Protein AF-0000000067654755 (afdb_homodimer)

Foldseek 3Di:
DPDPPDDPPVPPLVQDDLVPADDDDDQLQDWAAAQSRRHIDRADAFFFFDDADRHGDDRYHHGPQWHWAQDPDDDDDRGTGTHGNFQFWFAKPVQAIDRGPRRQSSVCSVVVVIDTPGTHHRAAWKDWQDFWEAWEEEAQAKAKTKTKIAHVVAKDKWKDFPPDPDIPPPPDPQWDKDKDDDPDPRMMMMMIMGGRDDQVPWGKMKMWIDDPRGIDMHIYTYGYDYPVVVVVVCVVVVHPHIDHNVNVVPPRD/DPPPPPPCPVPCLVQDDLVPADDDDDQLQDWAAAQSRRHIDRADAFPFFDDADRHGDDRYHHGPQWHWAQDPDDDDDRGTGTHGNFQFWFAKPVQAIDRGPRRQSSVCSVVVVIDTPGTHHRAAWKDWQDFWEAWEEEAQDKAKTKTKIAHVVAKDKWKDFPPDPDTPPPPDPQWDKDKDDDPDPRMMMMMIMGGRDDQVPWGKMKMWIGDPRGIDMHIYTYGYDYPVVVVVVCVPVVHPHIDHNVNVVPPRD

Organism: Oreochromis niloticus (NCBI:txid8128)

pLDDT: mean 87.06, std 17.34, range [31.03, 98.62]

Sequence (506 aa):
MRTLVLLFLWLSLRTCRPDRCPLLRGCRAGLVPGSCGCCLECGNLEGQACDPGNRSVFYGLCGTGLRCQAGGGGEDEEEEECVCEEQEPVCGSDGRTYMNMCQLREAAFSTPELHTAGRGPCRTVPVIKVPPHSQVNGTGSSLIFLCEVFAFPMALVEWTKEGRDVVLPGDDPHISVQSRGGPLKFELSSWLQIEGAEPGDSGTYRCTARNNLGTVWASAVLGVLGAEELSSYLANSGRKQPMDIADYDQDIYMRTLVLLFLWLSLRTCRPDRCPLLRGCRAGLVPGSCGCCLECGNLEGQACDPGNRSVFYGLCGTGLRCQAGGGGEDEEEEECVCEEQEPVCGSDGRTYMNMCQLREAAFSTPELHTAGRGPCRTVPVIKVPPHSQVNGTGSSLIFLCEVFAFPMALVEWTKEGRDVVLPGDDPHISVQSRGGPLKFELSSWLQIEGAEPGDSGTYRCTARNNLGTVWASAVLGVLGAEELSSYLANSGRKQPMDIADYDQDIY

Secondary structure (DSSP, 8-state):
-----------------GGGPPPP---TT-EEE-SSSSSEEEPBPTTSB--STTS-SSS--B-TTEEEEE---SSS---EEEEES--S-EEETTSPEESSHHHHHHHHHH-TT--EEEESS---S-EEEE----EEEETT--EEEEEEEE-SS--EEEEEETT--SBTTTT-TTEEEEEEE-SSTTEEEEEEEESS--GGG-EEEEEEEEETTEEEEEEEEEEEE-HHHHHHHHHHH--SS---HHHHHHHH-/-----------------GGGPPPP---TT-EEE-SSSSSEEEPBPTTSB--STTS-SSS--B-TTEEEEE---SSS---EEEEES--S-EEETTSPEESSHHHHHHHHHH-TT--EEEESS---S-EEEE----EEEETT--EEEEEEEE-SS--EEEEEETT--SBTTTT-TTEEEEEEE-SSTTEEEEEEEESS--GGG-EEEEEEEEETTEEEEEEEEEEEE-HHHHHHHHHHH--SS---HHHHHHHH-

Radius of gyration: 35.48 Å; Cα contacts (8 Å, |Δi|>4): 1162; chains: 2; bounding box: 66×139×102 Å

Nearest PDB structures (foldseek):
  5wy8-assembly1_A  TM=8.827E-01  e=9.674E-09  Homo sapiens
  5y32-assembly1_A  TM=5.578E-01  e=1.143E-09  Mus musculus
  4yfd-assembly1_A  TM=5.590E-01  e=4.659E-09  Mus musculus
  4y61-assembly1_A  TM=5.405E-01  e=3.936E-09  Mus musculus
  4yh7-assembly1_A  TM=5.542E-01  e=1.355E-08  Mus musculus

Solvent-accessible surface area (backbone atoms only — not comparable to full-atom values): 27264 Å² total; per-residue (Å²): 137,85,76,80,82,73,76,76,74,66,75,72,69,69,74,54,55,63,88,71,43,75,88,84,74,86,45,57,27,37,75,30,71,31,68,60,73,58,34,68,34,67,15,35,46,78,71,32,55,29,24,72,83,92,50,29,79,82,60,29,38,42,13,67,68,35,38,61,38,71,46,84,67,77,91,69,86,69,57,27,20,13,36,52,70,52,70,55,34,24,10,31,65,82,68,44,62,24,67,16,58,54,55,45,47,40,52,21,63,83,36,74,85,52,44,79,65,41,80,35,62,37,78,44,50,43,40,74,75,38,62,35,65,59,44,47,41,44,56,60,37,65,47,68,36,46,39,29,34,39,22,31,66,66,54,49,76,47,39,34,41,72,96,51,98,48,61,57,35,44,38,41,66,46,25,32,33,37,34,28,11,12,96,47,86,46,12,29,32,36,34,43,34,37,46,54,35,41,62,83,66,38,44,44,35,32,46,36,32,37,37,98,71,32,72,42,71,42,59,28,44,38,42,42,25,50,76,69,57,38,51,54,46,30,67,71,66,71,42,90,64,59,75,46,65,70,56,58,59,64,73,68,106,136,83,78,79,79,76,76,75,74,67,73,68,70,69,74,54,55,64,90,71,42,75,88,85,75,86,44,57,26,36,73,31,70,29,68,62,74,58,33,67,33,65,15,34,48,76,72,32,56,29,26,71,84,94,52,28,79,81,59,27,38,42,12,67,67,34,39,63,38,71,45,86,68,78,89,69,87,70,56,29,21,13,37,52,70,51,69,55,34,24,9,31,63,82,67,43,62,25,66,15,57,53,55,45,48,41,51,20,64,82,34,74,85,51,44,78,66,40,82,36,62,39,79,44,51,42,38,74,76,39,63,36,65,61,44,48,40,45,56,60,36,65,46,66,38,46,36,29,35,39,20,30,66,66,54,49,77,47,38,34,42,72,96,49,96,50,61,56,35,44,38,41,66,45,26,31,32,37,34,28,11,12,96,47,86,45,13,28,30,34,34,44,35,38,48,55,34,41,61,83,66,39,42,42,36,34,46,37,32,36,36,100,72,33,73,41,73,42,59,26,44,38,42,39,26,50,75,69,56,38,52,52,48,32,66,70,66,74,41,90,64,58,75,46,63,70,56,57,60,61,73,69,107

Structure (mmCIF, N/CA/C/O backbone):
data_AF-0000000067654755-model_v1
#
loop_
_entity.id
_entity.type
_entity.pdbx_description
1 polymer 'Kazal-type serine peptidase inhibitor domain 3'
#
loop_
_atom_site.group_PDB
_atom_site.id
_atom_site.type_symbol
_atom_site.label_atom_id
_atom_site.label_alt_id
_atom_site.label_comp_id
_atom_site.label_asym_id
_atom_site.label_entity_id
_atom_site.label_seq_id
_atom_site.pdbx_PDB_ins_code
_atom_site.Cartn_x
_atom_site.Cartn_y
_atom_site.Cartn_z
_atom_site.occupancy
_atom_site.B_iso_or_equiv
_atom_site.auth_seq_id
_atom_site.auth_comp_id
_atom_site.auth_asym_id
_atom_site.auth_atom_id
_atom_site.pdbx_PDB_model_num
ATOM 1 N N . MET A 1 1 ? -12.93 46.281 74.875 1 31.03 1 MET A N 1
ATOM 2 C CA . MET A 1 1 ? -12.508 47.25 73.812 1 31.03 1 MET A CA 1
ATOM 3 C C . MET A 1 1 ? -11.547 46.625 72.812 1 31.03 1 MET A C 1
ATOM 5 O O . MET A 1 1 ? -10.328 46.656 73 1 31.03 1 MET A O 1
ATOM 9 N N . ARG A 1 2 ? -11.773 45.344 72.5 1 41.03 2 ARG A N 1
ATOM 10 C CA . ARG A 1 2 ? -11.203 44.5 71.438 1 41.03 2 ARG A CA 1
ATOM 11 C C . ARG A 1 2 ? -11.266 45.188 70.062 1 41.03 2 ARG A C 1
ATOM 13 O O . ARG A 1 2 ? -12.352 45.406 69.562 1 41.03 2 ARG A O 1
ATOM 20 N N . THR A 1 3 ? -10.281 46.156 69.875 1 39.34 3 THR A N 1
ATOM 21 C CA . THR A 1 3 ? -9.969 46.875 68.625 1 39.34 3 THR A CA 1
ATOM 22 C C . THR A 1 3 ? -9.836 45.938 67.438 1 39.34 3 THR A C 1
ATOM 24 O O . THR A 1 3 ? -9.141 44.906 67.562 1 39.34 3 THR A O 1
ATOM 27 N N . LEU A 1 4 ? -10.727 45.969 66.438 1 36.38 4 LEU A N 1
ATOM 28 C CA . LEU A 1 4 ? -10.914 45.406 65.062 1 36.38 4 LEU A CA 1
ATOM 29 C C . LEU A 1 4 ? -9.68 45.625 64.188 1 36.38 4 LEU A C 1
ATOM 31 O O . LEU A 1 4 ? -9.398 46.75 63.812 1 36.38 4 LEU A O 1
ATOM 35 N N . VAL A 1 5 ? -8.492 45.031 64.438 1 41.5 5 VAL A N 1
ATOM 36 C CA . VAL A 1 5 ? -7.355 44.969 63.5 1 41.5 5 VAL A CA 1
ATOM 37 C C . VAL A 1 5 ? -7.832 44.594 62.125 1 41.5 5 VAL A C 1
ATOM 39 O O . VAL A 1 5 ? -8.094 43.406 61.875 1 41.5 5 VAL A O 1
ATOM 42 N N . LEU A 1 6 ? -8.875 45.281 61.562 1 32.88 6 LEU A N 1
ATOM 43 C CA . LEU A 1 6 ? -9.352 45 60.219 1 32.88 6 LEU A CA 1
ATOM 44 C C . LEU A 1 6 ? -8.188 44.75 59.281 1 32.88 6 LEU A C 1
ATOM 46 O O . LEU A 1 6 ? -7.039 45.062 59.594 1 32.88 6 LEU A O 1
ATOM 50 N N . LEU A 1 7 ? -8.43 44.969 57.812 1 33.16 7 LEU A N 1
ATOM 51 C CA . LEU A 1 7 ? -8.461 44.5 56.438 1 33.16 7 LEU A CA 1
ATOM 52 C C . LEU A 1 7 ? -7.262 45 55.656 1 33.16 7 LEU A C 1
ATOM 54 O O . LEU A 1 7 ? -7.203 44.844 54.438 1 33.16 7 LEU A O 1
ATOM 58 N N . PHE A 1 8 ? -6.402 45.969 56.156 1 36.78 8 PHE A N 1
ATOM 59 C CA . PHE A 1 8 ? -5.754 46.625 55.031 1 36.78 8 PHE A CA 1
ATOM 60 C C . PHE A 1 8 ? -4.727 45.719 54.375 1 36.78 8 PHE A C 1
ATOM 62 O O . PHE A 1 8 ? -3.549 45.719 54.75 1 36.78 8 PHE A O 1
ATOM 69 N N . LEU A 1 9 ? -4.738 44.406 54.531 1 37.88 9 LEU A N 1
ATOM 70 C CA . LEU A 1 9 ? -3.838 43.781 53.562 1 37.88 9 LEU A CA 1
ATOM 71 C C . LEU A 1 9 ? -3.932 44.469 52.188 1 37.88 9 LEU A C 1
ATOM 73 O O . LEU A 1 9 ? -4.914 44.281 51.469 1 37.88 9 LEU A O 1
ATOM 77 N N . TRP A 1 10 ? -3.738 45.781 52.031 1 36.91 10 TRP A N 1
ATOM 78 C CA . TRP A 1 10 ? -3.525 46.406 50.719 1 36.91 10 TRP A CA 1
ATOM 79 C C . TRP A 1 10 ? -2.678 45.5 49.812 1 36.91 10 TRP A C 1
ATOM 81 O O . TRP A 1 10 ? -1.555 45.156 50.188 1 36.91 10 TRP A O 1
ATOM 91 N N . LEU A 1 11 ? -3.189 44.469 49.188 1 40.31 11 LEU A N 1
ATOM 92 C CA . LEU A 1 11 ? -2.639 44.062 47.906 1 40.31 11 LEU A CA 1
ATOM 93 C C . LEU A 1 11 ? -1.911 45.219 47.219 1 40.31 11 LEU A C 1
ATOM 95 O O . LEU A 1 11 ? -2.535 46.219 46.875 1 40.31 11 LEU A O 1
ATOM 99 N N . SER A 1 12 ? -0.943 45.781 47.75 1 40.59 12 SER A N 1
ATOM 100 C CA . SER A 1 12 ? -0.075 46.656 47 1 40.59 12 SER A CA 1
ATOM 101 C C . SER A 1 12 ? -0.119 46.312 45.5 1 40.59 12 SER A C 1
ATOM 103 O O . SER A 1 12 ? 0.361 45.25 45.094 1 40.59 12 SER A O 1
ATOM 105 N N . LEU A 1 13 ? -1.176 46.25 44.812 1 48.06 13 LEU A N 1
ATOM 106 C CA . LEU A 1 13 ? -1.139 46.469 43.375 1 48.06 13 LEU A CA 1
ATOM 107 C C . LEU A 1 13 ? 0.08 47.281 42.969 1 48.06 13 LEU A C 1
ATOM 109 O O . LEU A 1 13 ? 0.205 48.438 43.344 1 48.06 13 LEU A O 1
ATOM 113 N N . ARG A 1 14 ? 1.304 46.906 43.125 1 51.88 14 ARG A N 1
ATOM 114 C CA . ARG A 1 14 ? 2.449 47.594 42.562 1 51.88 14 ARG A CA 1
ATOM 115 C C . ARG A 1 14 ? 2.029 48.438 41.375 1 51.88 14 ARG A C 1
ATOM 117 O O . ARG A 1 14 ? 1.445 47.938 40.406 1 51.88 14 ARG A O 1
ATOM 124 N N . THR A 1 15 ? 1.562 49.625 41.5 1 66.12 15 THR A N 1
ATOM 125 C CA . THR A 1 15 ? 1.284 50.625 40.5 1 66.12 15 THR A CA 1
ATOM 126 C C . THR A 1 15 ? 2.248 50.5 39.312 1 66.12 15 THR A C 1
ATOM 128 O O . THR A 1 15 ? 3.467 50.469 39.5 1 66.12 15 THR A O 1
ATOM 131 N N . CYS A 1 16 ? 1.812 49.938 38.281 1 75.56 16 CYS A N 1
ATOM 132 C CA . CYS A 1 16 ? 2.6 49.781 37.062 1 75.56 16 CYS A CA 1
ATOM 133 C C . CYS A 1 16 ? 3.16 51.094 36.594 1 75.56 16 CYS A C 1
ATOM 135 O O . CYS A 1 16 ? 2.488 52.125 36.688 1 75.56 16 CYS A O 1
ATOM 137 N N . ARG A 1 17 ? 4.449 51.281 36.594 1 85.94 17 ARG A N 1
ATOM 138 C CA . ARG A 1 17 ? 5.148 52.438 36.031 1 85.94 17 ARG A CA 1
ATOM 139 C C . ARG A 1 17 ? 5.371 52.25 34.531 1 85.94 17 ARG A C 1
ATOM 141 O O . ARG A 1 17 ? 6.301 51.562 34.094 1 85.94 17 ARG A O 1
ATOM 148 N N . PRO A 1 18 ? 4.539 52.969 33.75 1 87.56 18 PRO A N 1
ATOM 149 C CA . PRO A 1 18 ? 4.609 52.812 32.281 1 87.56 18 PRO A CA 1
ATOM 150 C C . PRO A 1 18 ? 6 53.094 31.719 1 87.56 18 PRO A C 1
ATOM 152 O O . PRO A 1 18 ? 6.383 52.531 30.703 1 87.56 18 PRO A O 1
ATOM 155 N N . ASP A 1 19 ? 6.73 54.031 32.406 1 89.06 19 ASP A N 1
ATOM 156 C CA . ASP A 1 19 ? 8.047 54.406 31.922 1 89.06 19 ASP A CA 1
ATOM 157 C C . ASP A 1 19 ? 9.062 53.281 32.094 1 89.06 19 ASP A C 1
ATOM 159 O O . ASP A 1 19 ? 10.133 53.312 31.484 1 89.06 19 ASP A O 1
ATOM 163 N N . ARG A 1 20 ? 8.75 52.344 32.906 1 90.19 20 ARG A N 1
ATOM 164 C CA . ARG A 1 20 ? 9.672 51.25 33.188 1 90.19 20 ARG A CA 1
ATOM 165 C C . ARG A 1 20 ? 9.336 50 32.344 1 90.19 20 ARG A C 1
ATOM 167 O O . ARG A 1 20 ? 9.969 48.969 32.5 1 90.19 20 ARG A O 1
ATOM 174 N N . CYS A 1 21 ? 8.336 50.188 31.547 1 91.75 21 CYS A N 1
ATOM 175 C CA . CYS A 1 21 ? 7.953 49.062 30.719 1 91.75 21 CYS A CA 1
ATOM 176 C C . CYS A 1 21 ? 9.008 48.75 29.656 1 91.75 21 CYS A C 1
ATOM 178 O O . CYS A 1 21 ? 9.508 49.688 29.016 1 91.75 21 CYS A O 1
ATOM 180 N N . PRO A 1 22 ? 9.406 47.438 29.578 1 90.12 22 PRO A N 1
ATOM 181 C CA . PRO A 1 22 ? 10.422 47.125 28.562 1 90.12 22 PRO A CA 1
ATOM 182 C C . PRO A 1 22 ? 9.938 47.375 27.141 1 90.12 22 PRO A C 1
ATOM 184 O O . PRO A 1 22 ? 8.734 47.312 26.875 1 90.12 22 PRO A O 1
ATOM 187 N N . LEU A 1 23 ? 10.898 47.719 26.219 1 90.56 23 LEU A N 1
ATOM 188 C CA . LEU A 1 23 ? 10.609 47.75 24.781 1 90.56 23 LEU A CA 1
ATOM 189 C C . LEU A 1 23 ? 10.547 46.344 24.203 1 90.56 23 LEU A C 1
ATOM 191 O O . LEU A 1 23 ? 11.445 45.531 24.422 1 90.56 23 LEU A O 1
ATOM 195 N N . LEU A 1 24 ? 9.43 46.094 23.625 1 90.31 24 LEU A N 1
ATOM 196 C CA . LEU A 1 24 ? 9.219 44.75 23.094 1 90.31 24 LEU A CA 1
ATOM 197 C C . LEU A 1 24 ? 9.516 44.719 21.594 1 90.31 24 LEU A C 1
ATOM 199 O O . LEU A 1 24 ? 9.188 45.656 20.859 1 90.31 24 LEU A O 1
ATOM 203 N N . ARG A 1 25 ? 10.367 43.75 21.266 1 90 25 ARG A N 1
ATOM 204 C CA . ARG A 1 25 ? 10.664 43.469 19.859 1 90 25 ARG A CA 1
ATOM 205 C C . ARG A 1 25 ? 10.453 41.969 19.547 1 90 25 ARG A C 1
ATOM 207 O O . ARG A 1 25 ? 10.586 41.125 20.422 1 90 25 ARG A O 1
ATOM 214 N N . GLY A 1 26 ? 10.109 41.781 18.359 1 90.06 26 GLY A N 1
ATOM 215 C CA . GLY A 1 26 ? 10.086 40.406 17.875 1 90.06 26 GLY A CA 1
ATOM 216 C C . GLY A 1 26 ? 8.852 39.625 18.328 1 90.06 26 GLY A C 1
ATOM 217 O O . GLY A 1 26 ? 8.914 38.438 18.547 1 90.06 26 GLY A O 1
ATOM 218 N N . CYS A 1 27 ? 7.789 40.344 18.562 1 94 27 CYS A N 1
ATOM 219 C CA . CYS A 1 27 ? 6.562 39.688 19 1 94 27 CYS A CA 1
ATOM 220 C C . CYS A 1 27 ? 5.777 39.156 17.797 1 94 27 CYS A C 1
ATOM 222 O O . CYS A 1 27 ? 4.934 39.875 17.25 1 94 27 CYS A O 1
ATOM 224 N N . ARG A 1 28 ? 5.91 37.938 17.578 1 93.75 28 ARG A N 1
ATOM 225 C CA . ARG A 1 28 ? 5.453 37.312 16.328 1 93.75 28 ARG A CA 1
ATOM 226 C C . ARG A 1 28 ? 3.932 37.219 16.297 1 93.75 28 ARG A C 1
ATOM 228 O O . ARG A 1 28 ? 3.336 37.125 15.227 1 93.75 28 ARG A O 1
ATOM 235 N N . ALA A 1 29 ? 3.32 37.25 17.453 1 94.69 29 ALA A N 1
ATOM 236 C CA . ALA A 1 29 ? 1.861 37.188 17.5 1 94.69 29 ALA A CA 1
ATOM 237 C C . ALA A 1 29 ? 1.271 38.469 18.062 1 94.69 29 ALA A C 1
ATOM 239 O O . ALA A 1 29 ? 0.201 38.469 18.672 1 94.69 29 ALA A O 1
ATOM 240 N N . GLY A 1 30 ? 1.998 39.5 18.062 1 92.75 30 GLY A N 1
ATOM 241 C CA . GLY A 1 30 ? 1.515 40.781 18.531 1 92.75 30 GLY A CA 1
ATOM 242 C C . GLY A 1 30 ? 1.723 41 20.016 1 92.75 30 GLY A C 1
ATOM 243 O O . GLY A 1 30 ? 2.439 40.25 20.672 1 92.75 30 GLY A O 1
ATOM 244 N N . LEU A 1 31 ? 1.125 42.125 20.438 1 94 31 LEU A N 1
ATOM 245 C CA . LEU A 1 31 ? 1.278 42.5 21.828 1 94 31 LEU A CA 1
ATOM 246 C C . LEU A 1 31 ? -0.022 42.312 22.609 1 94 31 LEU A C 1
ATOM 248 O O . LEU A 1 31 ? -1.11 42.469 22.047 1 94 31 LEU A O 1
ATOM 252 N N . VAL A 1 32 ? 0.147 41.969 23.812 1 94.88 32 VAL A N 1
ATOM 253 C CA . VAL A 1 32 ? -1.006 41.75 24.688 1 94.88 32 VAL A CA 1
ATOM 254 C C . VAL A 1 32 ? -0.752 42.438 26.031 1 94.88 32 VAL A C 1
ATOM 256 O O . VAL A 1 32 ? 0.394 42.719 26.391 1 94.88 32 VAL A O 1
ATOM 259 N N . PRO A 1 33 ? -1.861 42.625 26.688 1 92.25 33 PRO A N 1
ATOM 260 C CA . PRO A 1 33 ? -1.672 43.219 28.016 1 92.25 33 PRO A CA 1
ATOM 261 C C . PRO A 1 33 ? -0.896 42.312 28.969 1 92.25 33 PRO A C 1
ATOM 263 O O . PRO A 1 33 ? -1.12 41.094 28.984 1 92.25 33 PRO A O 1
ATOM 266 N N . GLY A 1 34 ? 0.03 42.844 29.688 1 89.94 34 GLY A N 1
ATOM 267 C CA . GLY A 1 34 ? 0.826 42.094 30.656 1 89.94 34 GLY A CA 1
ATOM 268 C C . GLY A 1 34 ? 0.137 41.938 32 1 89.94 34 GLY A C 1
ATOM 269 O O . GLY A 1 34 ? -1.035 42.281 32.156 1 89.94 34 GLY A O 1
ATOM 270 N N . SER A 1 35 ? 0.936 41.375 32.938 1 86.56 35 SER A N 1
ATOM 271 C CA . SER A 1 35 ? 0.379 41.062 34.25 1 86.56 35 SER A CA 1
ATOM 272 C C . SER A 1 35 ? 0.28 42.312 35.156 1 86.56 35 SER A C 1
ATOM 274 O O . SER A 1 35 ? -0.548 42.344 36.062 1 86.56 35 SER A O 1
ATOM 276 N N . CYS A 1 36 ? 1.138 43.25 34.812 1 84.06 36 CYS A N 1
ATOM 277 C CA . CYS A 1 36 ? 1.213 44.375 35.719 1 84.06 36 CYS A CA 1
ATOM 278 C C . CYS A 1 36 ? 0.125 45.406 35.406 1 84.06 36 CYS A C 1
ATOM 280 O O . CYS A 1 36 ? -0.058 46.375 36.125 1 84.06 36 CYS A O 1
ATOM 282 N N . GLY A 1 37 ? -0.639 45.219 34.25 1 80.69 37 GLY A N 1
ATOM 283 C CA . GLY A 1 37 ? -1.778 46.062 33.906 1 80.69 37 GLY A CA 1
ATOM 284 C C . GLY A 1 37 ? -1.401 47.281 33.094 1 80.69 37 GLY A C 1
ATOM 285 O O . GLY A 1 37 ? -2.271 47.938 32.531 1 80.69 37 GLY A O 1
ATOM 286 N N . CYS A 1 38 ? -0.108 47.688 33.031 1 88 38 CYS A N 1
ATOM 287 C CA . CYS A 1 38 ? 0.236 48.875 32.281 1 88 38 CYS A CA 1
ATOM 288 C C . CYS A 1 38 ? 1.205 48.562 31.156 1 88 38 CYS A C 1
ATOM 290 O O . CYS A 1 38 ? 1.376 49.344 30.219 1 88 38 CYS A O 1
ATOM 292 N N . CYS A 1 39 ? 1.938 47.469 31.344 1 92.12 39 CYS A N 1
ATOM 293 C CA . CYS A 1 39 ? 2.902 47.094 30.328 1 92.12 39 CYS A CA 1
ATOM 294 C C . CYS A 1 39 ? 2.291 46.094 29.359 1 92.12 39 CYS A C 1
ATOM 296 O O . CYS A 1 39 ? 1.396 45.312 29.719 1 92.12 39 CYS A O 1
ATOM 298 N N . LEU A 1 40 ? 2.777 46.219 28.125 1 93.5 40 LEU A N 1
ATOM 299 C CA . LEU A 1 40 ? 2.438 45.188 27.141 1 93.5 40 LEU A CA 1
ATOM 300 C C . LEU A 1 40 ? 3.473 44.062 27.141 1 93.5 40 LEU A C 1
ATOM 302 O O . LEU A 1 40 ? 4.59 44.25 27.625 1 93.5 40 LEU A O 1
ATOM 306 N N . GLU A 1 41 ? 3.053 42.906 26.75 1 93.81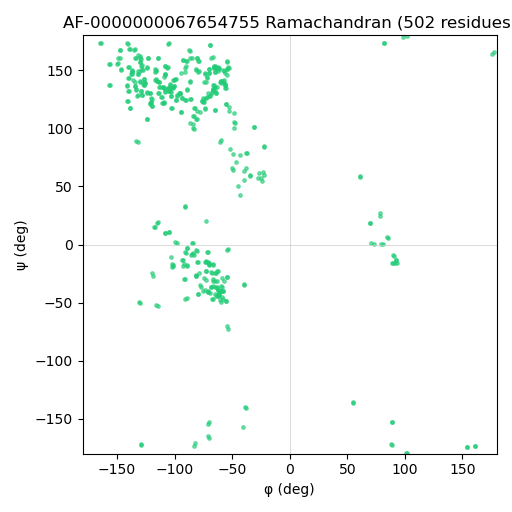 41 GLU A N 1
ATOM 307 C CA . GLU A 1 41 ? 3.93 41.781 26.562 1 93.81 41 GLU A CA 1
ATOM 308 C C . GLU A 1 41 ? 3.678 41.094 25.219 1 93.81 41 GLU A C 1
ATOM 310 O O . GLU A 1 41 ? 2.672 41.344 24.562 1 93.81 41 GLU A O 1
ATOM 315 N N . CYS A 1 42 ? 4.66 40.281 24.828 1 95.19 42 CYS A N 1
ATOM 316 C CA . CYS A 1 42 ? 4.453 39.5 23.594 1 95.19 42 CYS A CA 1
ATOM 317 C C . CYS A 1 42 ? 3.344 38.5 23.781 1 95.19 42 CYS A C 1
ATOM 319 O O . CYS A 1 42 ? 3.305 37.781 24.781 1 95.19 42 CYS A O 1
ATOM 321 N N . GLY A 1 43 ? 2.477 38.438 22.812 1 95.75 43 GLY A N 1
ATOM 322 C CA . GLY A 1 43 ? 1.45 37.406 22.844 1 95.75 43 GLY A CA 1
ATOM 323 C C . GLY A 1 43 ? 1.992 36 22.609 1 95.75 43 GLY A C 1
ATOM 324 O O . GLY A 1 43 ? 2.926 35.844 21.812 1 95.75 43 GLY A O 1
ATOM 325 N N . ASN A 1 44 ? 1.328 35.062 23.172 1 96.19 44 ASN A N 1
ATOM 326 C CA . ASN A 1 44 ? 1.729 33.688 23 1 96.19 44 ASN A CA 1
ATOM 327 C C . ASN A 1 44 ? 1.392 33.156 21.609 1 96.19 44 ASN A C 1
ATOM 329 O O . ASN A 1 44 ? 0.399 33.594 21.016 1 96.19 44 ASN A O 1
ATOM 333 N N . LEU A 1 45 ? 2.225 32.281 21.172 1 96 45 LEU A N 1
ATOM 334 C CA . LEU A 1 45 ? 2.039 31.703 19.859 1 96 45 LEU A CA 1
ATOM 335 C C . LEU A 1 45 ? 1.128 30.484 19.938 1 96 45 LEU A C 1
ATOM 337 O O . LEU A 1 45 ? 0.82 30 21.031 1 96 45 LEU A O 1
ATOM 341 N N . GLU A 1 46 ? 0.711 30.094 18.734 1 95.19 46 GLU A N 1
ATOM 342 C CA . GLU A 1 46 ? -0.099 28.891 18.656 1 95.19 46 GLU A CA 1
ATOM 343 C C . GLU A 1 46 ? 0.618 27.703 19.312 1 95.19 46 GLU A C 1
ATOM 345 O O . GLU A 1 46 ? 1.814 27.5 19.094 1 95.19 46 GLU A O 1
ATOM 350 N N . GLY A 1 47 ? -0.132 26.922 20.141 1 93.56 47 GLY A N 1
ATOM 351 C CA . GLY A 1 47 ? 0.417 25.75 20.781 1 93.56 47 GLY A CA 1
ATOM 352 C C . GLY A 1 47 ? 1.003 26.031 22.156 1 93.56 47 GLY A C 1
ATOM 353 O O . GLY A 1 47 ? 1.282 25.109 22.922 1 93.56 47 GLY A O 1
ATOM 354 N N . GLN A 1 48 ? 1.237 27.234 22.469 1 93.88 48 GLN A N 1
ATOM 355 C CA . GLN A 1 48 ? 1.816 27.594 23.766 1 93.88 48 GLN A CA 1
ATOM 356 C C . GLN A 1 48 ? 0.748 27.641 24.859 1 93.88 48 GLN A C 1
ATOM 358 O O . GLN A 1 48 ? -0.409 27.969 24.578 1 93.88 48 GLN A O 1
ATOM 363 N N . ALA A 1 49 ? 1.192 27.344 26 1 94.62 49 ALA A N 1
ATOM 364 C CA . ALA A 1 49 ? 0.297 27.422 27.156 1 94.62 49 ALA A CA 1
ATOM 365 C C . ALA A 1 49 ? -0.207 28.844 27.359 1 94.62 49 ALA A C 1
ATOM 367 O O . ALA A 1 49 ? 0.48 29.812 27 1 94.62 49 ALA A O 1
ATOM 368 N N . CYS A 1 50 ? -1.394 28.922 27.922 1 95.5 50 CYS A N 1
ATOM 369 C CA . CYS A 1 50 ? -1.985 30.25 28.078 1 95.5 50 CYS A CA 1
ATOM 370 C C . CYS A 1 50 ? -2.852 30.328 29.328 1 95.5 50 CYS A C 1
ATOM 372 O O . CYS A 1 50 ? -3.168 29.297 29.922 1 95.5 50 CYS A O 1
ATOM 374 N N . ASP A 1 51 ? -3.121 31.547 29.797 1 93.44 51 ASP A N 1
ATOM 375 C CA . ASP A 1 51 ? -4.062 31.828 30.875 1 93.44 51 ASP A CA 1
ATOM 376 C C . ASP A 1 51 ? -5.469 32.062 30.328 1 93.44 51 ASP A C 1
ATOM 378 O O . ASP A 1 51 ? -5.66 32.875 29.438 1 93.44 51 ASP A O 1
ATOM 382 N N . PRO A 1 52 ? -6.359 31.25 30.875 1 90.56 52 PRO A N 1
ATOM 383 C CA . PRO A 1 52 ? -7.734 31.531 30.453 1 90.56 52 PRO A CA 1
ATOM 384 C C . PRO A 1 52 ? -8.195 32.938 30.875 1 90.56 52 PRO A C 1
ATOM 386 O O . PRO A 1 52 ? -7.68 33.5 31.844 1 90.56 52 PRO A O 1
ATOM 389 N N . GLY A 1 53 ? -9.148 33.5 30.062 1 88.06 53 GLY A N 1
ATOM 390 C CA . GLY A 1 53 ? -9.664 34.812 30.391 1 88.06 53 GLY A CA 1
ATOM 391 C C . GLY A 1 53 ? -8.867 35.938 29.781 1 88.06 53 GLY A C 1
ATOM 392 O O . GLY A 1 53 ? -8.32 35.781 28.688 1 88.06 53 GLY A O 1
ATOM 393 N N . ASN A 1 54 ? -8.883 37.125 30.438 1 87.44 54 ASN A N 1
ATOM 394 C CA . ASN A 1 54 ? -8.305 38.312 29.828 1 87.44 54 ASN A CA 1
ATOM 395 C C . ASN A 1 54 ? -7.129 38.844 30.656 1 87.44 54 ASN A C 1
ATOM 397 O O . ASN A 1 54 ? -6.695 39.969 30.469 1 87.44 54 ASN A O 1
ATOM 401 N N . ARG A 1 55 ? -6.641 37.969 31.578 1 88.19 55 ARG A N 1
ATOM 402 C CA . ARG A 1 55 ? -5.531 38.438 32.406 1 88.19 55 ARG A CA 1
ATOM 403 C C . ARG A 1 55 ? -4.359 37.438 32.344 1 88.19 55 ARG A C 1
ATOM 405 O O . ARG A 1 55 ? -4.562 36.25 32.281 1 88.19 55 ARG A O 1
ATOM 412 N N . SER A 1 56 ? -3.246 38 32.25 1 89.25 56 SER A N 1
ATOM 413 C CA . SER A 1 56 ? -2.025 37.219 32.344 1 89.25 56 SER A CA 1
ATOM 414 C C . SER A 1 56 ? -1.679 3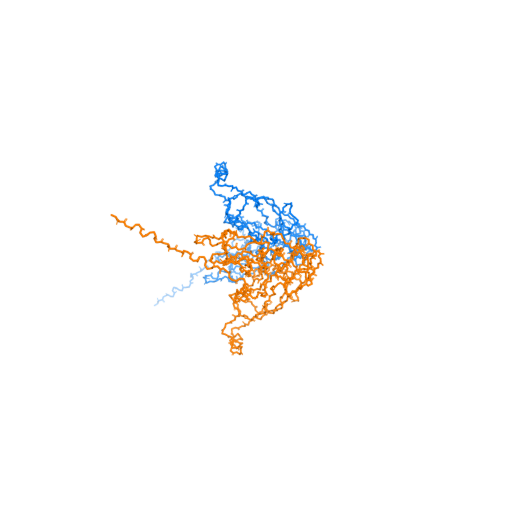6.844 33.781 1 89.25 56 SER A C 1
ATOM 416 O O . SER A 1 56 ? -1.392 37.75 34.594 1 89.25 56 SER A O 1
ATOM 418 N N . VAL A 1 57 ? -1.7 35.656 34.125 1 85.81 57 VAL A N 1
ATOM 419 C CA . VAL A 1 57 ? -1.46 35.25 35.5 1 85.81 57 VAL A CA 1
ATOM 420 C C . VAL A 1 57 ? -0.186 34.438 35.594 1 85.81 57 VAL A C 1
ATOM 422 O O . VAL A 1 57 ? 0.725 34.75 36.344 1 85.81 57 VAL A O 1
ATOM 425 N N . PHE A 1 58 ? -0.149 33.406 34.75 1 90.25 58 PHE A N 1
ATOM 426 C CA . PHE A 1 58 ? 0.97 32.469 34.875 1 90.25 58 PHE A CA 1
ATOM 427 C C . PHE A 1 58 ? 1.632 32.219 33.531 1 90.25 58 PHE A C 1
ATOM 429 O O . PHE A 1 58 ? 2.844 32.406 33.406 1 90.25 58 PHE A O 1
ATOM 436 N N . TYR A 1 59 ? 0.847 31.906 32.531 1 93.44 59 TYR A N 1
ATOM 437 C CA . TYR A 1 59 ? 1.402 31.469 31.25 1 93.44 59 TYR A CA 1
ATOM 438 C C . TYR A 1 59 ? 1.357 32.594 30.234 1 93.44 59 TYR A C 1
ATOM 440 O O . TYR A 1 59 ? 2.064 32.562 29.219 1 93.44 59 TYR A O 1
ATOM 448 N N . GLY A 1 60 ? 0.487 33.656 30.469 1 93.62 60 GLY A N 1
ATOM 449 C CA . GLY A 1 60 ? 0.337 34.781 29.531 1 93.62 60 GLY A CA 1
ATOM 450 C C . GLY A 1 60 ? -0.901 34.656 28.672 1 93.62 60 GLY A C 1
ATOM 451 O O . GLY A 1 60 ? -1.673 33.688 28.812 1 93.62 60 GLY A O 1
ATOM 452 N N . LEU A 1 61 ? -1.074 35.656 27.781 1 95.75 61 LEU A N 1
ATOM 453 C CA . LEU A 1 61 ? -2.25 35.719 26.922 1 95.75 61 LEU A CA 1
ATOM 454 C C . LEU A 1 61 ? -1.895 35.344 25.484 1 95.75 61 LEU A C 1
ATOM 456 O O . LEU A 1 61 ? -0.762 35.531 25.047 1 95.75 61 LEU A O 1
ATOM 460 N N . CYS A 1 62 ? -2.938 34.812 24.812 1 96.69 62 CYS A N 1
ATOM 461 C CA . CYS A 1 62 ? -2.748 34.438 23.406 1 96.69 62 CYS A CA 1
ATOM 462 C C . CYS A 1 62 ? -2.645 35.688 22.531 1 96.69 62 CYS A C 1
ATOM 464 O O . CYS A 1 62 ? -3.311 36.688 22.781 1 96.69 62 CYS A O 1
ATOM 466 N N . GLY A 1 63 ? -1.802 35.562 21.547 1 95.69 63 GLY A N 1
ATOM 467 C CA . GLY A 1 63 ? -1.61 36.656 20.625 1 95.69 63 GLY A CA 1
ATOM 468 C C . GLY A 1 63 ? -2.799 36.875 19.703 1 95.69 63 GLY A C 1
ATOM 469 O O . GLY A 1 63 ? -3.879 36.344 19.938 1 95.69 63 GLY A O 1
ATOM 470 N N . THR A 1 64 ? -2.51 37.656 18.656 1 93.88 64 THR A N 1
ATOM 471 C CA . THR A 1 64 ? -3.57 38.094 17.766 1 93.88 64 THR A CA 1
ATOM 472 C C . THR A 1 64 ? -4.145 36.938 16.984 1 93.88 64 THR A C 1
ATOM 474 O O . THR A 1 64 ? -3.4 36.125 16.391 1 93.88 64 THR A O 1
ATOM 477 N N . GLY A 1 65 ? -5.473 36.844 16.969 1 95.12 65 GLY A N 1
ATOM 478 C CA . GLY A 1 65 ? -6.16 35.844 16.188 1 95.12 65 GLY A CA 1
ATOM 479 C C . GLY A 1 65 ? -6.199 34.469 16.875 1 95.12 65 GLY A C 1
ATOM 480 O O . GLY A 1 65 ? -6.656 33.5 16.281 1 95.12 65 GLY A O 1
ATOM 481 N N . LEU A 1 66 ? -5.609 34.438 18.062 1 96.5 66 LEU A N 1
ATOM 482 C CA . LEU A 1 66 ? -5.57 33.188 18.812 1 96.5 66 LEU A CA 1
ATOM 483 C C . LEU A 1 66 ? -6.516 33.25 20.016 1 96.5 66 LEU A C 1
ATOM 485 O O . LEU A 1 66 ? -6.836 34.344 20.5 1 96.5 66 LEU A O 1
ATOM 489 N N . ARG A 1 67 ? -6.957 32.125 20.422 1 95.94 67 ARG A N 1
ATOM 490 C CA . ARG A 1 67 ? -7.777 32.031 21.609 1 95.94 67 ARG A CA 1
ATOM 491 C C . ARG A 1 67 ? -7.258 30.922 22.531 1 95.94 67 ARG A C 1
ATOM 493 O O . ARG A 1 67 ? -6.625 29.969 22.078 1 95.94 67 ARG A O 1
ATOM 500 N N . CYS A 1 68 ? -7.434 31.078 23.75 1 95.19 68 CYS A N 1
ATOM 501 C CA . CYS A 1 68 ? -7.02 30.094 24.734 1 95.19 68 CYS A CA 1
ATOM 502 C C . CYS A 1 68 ? -8.062 29 24.875 1 95.19 68 CYS A C 1
ATOM 504 O O . CYS A 1 68 ? -9.234 29.266 25.141 1 95.19 68 CYS A O 1
ATOM 506 N N . GLN A 1 69 ? -7.738 27.812 24.578 1 93.31 69 GLN A N 1
ATOM 507 C CA . GLN A 1 69 ? -8.664 26.688 24.609 1 93.31 69 GLN A CA 1
ATOM 508 C C . GLN A 1 69 ? -8.07 25.484 25.344 1 93.31 69 GLN A C 1
ATOM 510 O O . GLN A 1 69 ? -6.855 25.281 25.312 1 93.31 69 GLN A O 1
ATOM 515 N N . ALA A 1 70 ? -8.961 24.766 26 1 85.5 70 ALA A N 1
ATOM 516 C CA . ALA A 1 70 ? -8.539 23.562 26.719 1 85.5 70 ALA A CA 1
ATOM 517 C C . ALA A 1 70 ? -8.031 22.5 25.734 1 85.5 70 ALA A C 1
ATOM 519 O O . ALA A 1 70 ? -8.633 22.281 24.688 1 85.5 70 ALA A O 1
ATOM 520 N N . GLY A 1 71 ? -6.84 22.203 25.828 1 70.62 71 GLY A N 1
ATOM 521 C CA . GLY A 1 71 ? -6.23 21.203 24.969 1 70.62 71 GLY A CA 1
ATOM 522 C C . GLY A 1 71 ? -6.938 19.859 25.016 1 70.62 71 GLY A C 1
ATOM 523 O O . GLY A 1 71 ? -7.551 19.516 26.031 1 70.62 71 GLY A O 1
ATOM 524 N N . GLY A 1 72 ? -7.484 19.266 23.922 1 57.78 72 GLY A N 1
ATOM 525 C CA . GLY A 1 72 ? -8.133 17.953 23.875 1 57.78 72 GLY A CA 1
ATOM 526 C C . GLY A 1 72 ? -7.27 16.844 24.422 1 57.78 72 GLY A C 1
ATOM 527 O O . GLY A 1 72 ? -7.535 15.664 24.172 1 57.78 72 GLY A O 1
ATOM 528 N N . GLY A 1 73 ? -6.062 17 24.828 1 51.59 73 GLY A N 1
ATOM 529 C CA . GLY A 1 73 ? -5.328 15.773 25.078 1 51.59 73 GLY A CA 1
ATOM 530 C C . GLY A 1 73 ? -5.863 15 26.281 1 51.59 73 GLY A C 1
ATOM 531 O O . GLY A 1 73 ? -6.656 15.523 27.062 1 51.59 73 GLY A O 1
ATOM 532 N N . GLY A 1 74 ? -5.59 13.617 26.484 1 45.97 74 GLY A N 1
ATOM 533 C CA . GLY A 1 74 ? -5.996 12.586 27.438 1 45.97 74 GLY A CA 1
ATOM 534 C C . GLY A 1 74 ? -6.129 13.102 28.859 1 45.97 74 GLY A C 1
ATOM 535 O O . GLY A 1 74 ? -6.133 14.312 29.078 1 45.97 74 GLY A O 1
ATOM 536 N N . GLU A 1 75 ? -5.633 12.148 29.812 1 50.69 75 GLU A N 1
ATOM 537 C CA . GLU A 1 75 ? -5.918 11.992 31.25 1 50.69 75 GLU A CA 1
ATOM 538 C C . GLU A 1 75 ? -5.668 13.289 32 1 50.69 75 GLU A C 1
ATOM 540 O O . GLU A 1 75 ? -6.277 13.531 33.062 1 50.69 75 GLU A O 1
ATOM 545 N N . ASP A 1 76 ? -4.266 13.688 32.188 1 52.09 76 ASP A N 1
ATOM 546 C CA . ASP A 1 76 ? -3.871 14.578 33.281 1 52.09 76 ASP A CA 1
ATOM 547 C C . ASP A 1 76 ? -4.387 16 33.031 1 52.09 76 ASP A C 1
ATOM 549 O O . ASP A 1 76 ? -4.965 16.281 31.984 1 52.09 76 ASP A O 1
ATOM 553 N N . GLU A 1 77 ? -3.572 17.078 33.656 1 54.5 77 GLU A N 1
ATOM 554 C CA . GLU A 1 77 ? -3.828 18.5 33.875 1 54.5 77 GLU A CA 1
ATOM 555 C C . GLU A 1 77 ? -4.062 19.25 32.562 1 54.5 77 GLU A C 1
ATOM 557 O O . GLU A 1 77 ? -3.189 19.266 31.703 1 54.5 77 GLU A O 1
ATOM 562 N N . GLU A 1 78 ? -5.277 19.328 32.062 1 62.34 78 GLU A N 1
ATOM 563 C CA . GLU A 1 78 ? -5.855 20.062 30.938 1 62.34 78 GLU A CA 1
ATOM 564 C C . GLU A 1 78 ? -5.176 21.422 30.766 1 62.34 78 GLU A C 1
ATOM 566 O O . GLU A 1 78 ? -5.562 22.406 31.406 1 62.34 78 GLU A O 1
ATOM 571 N N . GLU A 1 79 ? -3.902 21.484 30.531 1 79.06 79 GLU A N 1
ATOM 572 C CA . GLU A 1 79 ? -3.352 22.812 30.297 1 79.06 79 GLU A CA 1
ATOM 573 C C . GLU A 1 79 ? -3.938 23.438 29.031 1 79.06 79 GLU A C 1
ATOM 575 O O . GLU A 1 79 ? -4.16 22.734 28.031 1 79.06 79 GLU A O 1
ATOM 580 N N . GLU A 1 80 ? -4.414 24.672 29.141 1 90.69 80 GLU A N 1
ATOM 581 C CA . GLU A 1 80 ? -4.965 25.438 28.031 1 90.69 80 GLU A CA 1
ATOM 582 C C . GLU A 1 80 ? -3.861 25.906 27.094 1 90.69 80 GLU A C 1
ATOM 584 O O . GLU A 1 80 ? -2.742 26.188 27.516 1 90.69 80 GLU A O 1
ATOM 589 N N . GLU A 1 81 ? -4.176 25.828 25.859 1 95.62 81 GLU A N 1
ATOM 590 C CA . GLU A 1 81 ? -3.193 26.266 24.875 1 95.62 81 GLU A CA 1
ATOM 591 C C . GLU A 1 81 ? -3.811 27.25 23.891 1 95.62 81 GLU A C 1
ATOM 593 O O . GLU A 1 81 ? -5.031 27.297 23.719 1 95.62 81 GLU A O 1
ATOM 598 N N . CYS A 1 82 ? -2.926 28.094 23.344 1 96.5 82 CYS A N 1
ATOM 599 C CA . CYS A 1 82 ? -3.373 29.031 22.312 1 96.5 82 CYS A CA 1
ATOM 600 C C . CYS A 1 82 ? -3.674 28.312 21.016 1 96.5 82 CYS A C 1
ATOM 602 O O . CYS A 1 82 ? -2.834 27.562 20.5 1 96.5 82 CYS A O 1
ATOM 604 N N . VAL A 1 83 ? -4.867 28.516 20.484 1 96.44 83 VAL A N 1
ATOM 605 C CA . VAL A 1 83 ? -5.297 27.906 19.234 1 96.44 83 VAL A CA 1
ATOM 606 C C . VAL A 1 83 ? -5.801 28.984 18.281 1 96.44 83 VAL A C 1
ATOM 608 O O . VAL A 1 83 ? -6.441 29.953 18.703 1 96.44 83 VAL A O 1
ATOM 611 N N . CYS A 1 84 ? -5.5 28.797 17.062 1 97.25 84 CYS A N 1
ATOM 612 C CA . CYS A 1 84 ? -5.93 29.766 16.062 1 97.25 84 CYS A CA 1
ATOM 613 C C . CYS A 1 84 ? -7.449 29.781 15.93 1 97.25 84 CYS A C 1
ATOM 615 O O . CYS A 1 84 ? -8.078 28.719 15.883 1 97.25 84 CYS A O 1
ATOM 617 N N . GLU A 1 85 ? -7.996 30.922 15.836 1 95.88 85 GLU A N 1
ATOM 618 C CA . GLU A 1 85 ? -9.445 31.062 15.711 1 95.88 85 GLU A CA 1
ATOM 619 C C . GLU A 1 85 ? -9.93 30.594 14.344 1 95.88 85 GLU A C 1
ATOM 621 O O . GLU A 1 85 ? -10.984 29.969 14.234 1 95.88 85 GLU A O 1
ATOM 626 N N . GLU A 1 86 ? -9.141 30.969 13.367 1 93.81 86 GLU A N 1
ATOM 627 C CA . GLU A 1 86 ? -9.422 30.516 12.016 1 93.81 86 GLU A CA 1
ATOM 628 C C . GLU A 1 86 ? -8.625 29.25 11.688 1 93.81 86 GLU A C 1
ATOM 630 O O . GLU A 1 86 ? -7.41 29.312 11.469 1 93.81 86 GLU A O 1
ATOM 635 N N . GLN A 1 87 ? -9.281 28.188 11.5 1 93.94 87 GLN A N 1
ATOM 636 C CA . GLN A 1 87 ? -8.578 26.906 11.406 1 93.94 87 GLN A CA 1
ATOM 637 C C . GLN A 1 87 ? -8.523 26.422 9.961 1 93.94 87 GLN A C 1
ATOM 639 O O . GLN A 1 87 ? -8.039 25.328 9.688 1 93.94 87 GLN A O 1
ATOM 644 N N . GLU A 1 88 ? -8.883 27.25 9.016 1 96 88 GLU A N 1
ATOM 645 C CA . GLU A 1 88 ? -8.867 26.875 7.602 1 96 88 GLU A CA 1
ATOM 646 C C . GLU A 1 88 ? -7.492 27.109 6.984 1 96 88 GLU A C 1
ATOM 648 O O . GLU A 1 88 ? -6.855 28.141 7.258 1 96 88 GLU A O 1
ATOM 653 N N . PRO A 1 89 ? -7.086 26.203 6.176 1 97.44 89 PRO A N 1
ATOM 654 C CA . PRO A 1 89 ? -5.809 26.422 5.492 1 97.44 89 PRO A CA 1
ATOM 655 C C . PRO A 1 89 ? -5.848 27.625 4.539 1 97.44 89 PRO A C 1
ATOM 657 O O . PRO A 1 89 ? -6.918 28 4.062 1 97.44 89 PRO A O 1
ATOM 660 N N . VAL A 1 90 ? -4.664 28.203 4.359 1 97.25 90 VAL A N 1
ATOM 661 C CA . VAL A 1 90 ? -4.551 29.328 3.441 1 97.25 90 VAL A CA 1
ATOM 662 C C . VAL A 1 90 ? -3.293 29.188 2.592 1 97.25 90 VAL A C 1
ATOM 664 O O . VAL A 1 90 ? -2.299 28.609 3.039 1 97.25 90 VAL A O 1
ATOM 667 N N . CYS A 1 91 ? -3.434 29.703 1.392 1 98 91 CYS A N 1
ATOM 668 C CA . CYS A 1 91 ? -2.295 29.688 0.48 1 98 91 CYS A CA 1
ATOM 669 C C . CYS A 1 91 ? -1.512 30.984 0.567 1 98 91 CYS A C 1
ATOM 671 O O . CYS A 1 91 ? -2.084 32.062 0.429 1 98 91 CYS A O 1
ATOM 673 N N . GLY A 1 92 ? -0.201 30.844 0.803 1 97.5 92 GLY A N 1
ATOM 674 C CA . GLY A 1 92 ? 0.661 32.031 0.858 1 97.5 92 GLY A CA 1
ATOM 675 C C . GLY A 1 92 ? 1.164 32.438 -0.505 1 97.5 92 GLY A C 1
ATOM 676 O O . GLY A 1 92 ? 1.212 31.656 -1.44 1 97.5 92 GLY A O 1
ATOM 677 N N . SER A 1 93 ? 1.574 33.625 -0.57 1 96.88 93 SER A N 1
ATOM 678 C CA . SER A 1 93 ? 2.119 34.188 -1.808 1 96.88 93 SER A CA 1
ATOM 679 C C . SER A 1 93 ? 3.436 33.5 -2.18 1 96.88 93 SER A C 1
ATOM 681 O O . SER A 1 93 ? 3.906 33.625 -3.311 1 96.88 93 SER A O 1
ATOM 683 N N . ASP A 1 94 ? 4.02 32.844 -1.217 1 94.5 94 ASP A N 1
ATOM 684 C CA . ASP A 1 94 ? 5.254 32.094 -1.457 1 94.5 94 ASP A CA 1
ATOM 685 C C . ASP A 1 94 ? 4.961 30.703 -2.002 1 94.5 94 ASP A C 1
ATOM 687 O O . ASP A 1 94 ? 5.879 29.906 -2.205 1 94.5 94 ASP A O 1
ATOM 691 N N . GLY A 1 95 ? 3.713 30.375 -2.197 1 93.19 95 GLY A N 1
ATOM 692 C CA . GLY A 1 95 ? 3.342 29.078 -2.752 1 93.19 95 GLY A CA 1
ATOM 693 C C . GLY A 1 95 ? 3.244 28 -1.706 1 93.19 95 GLY A C 1
ATOM 694 O O . GLY A 1 95 ? 3.059 26.812 -2.041 1 93.19 95 GLY A O 1
ATOM 695 N N . ARG A 1 96 ? 3.387 28.422 -0.451 1 94.31 96 ARG A N 1
ATOM 696 C CA . ARG A 1 96 ? 3.291 27.453 0.635 1 94.31 96 ARG A CA 1
ATOM 697 C C . ARG A 1 96 ? 1.903 27.469 1.269 1 94.31 96 ARG A C 1
ATOM 699 O O . ARG A 1 96 ? 1.287 28.531 1.389 1 94.31 96 ARG A O 1
ATOM 706 N N . THR A 1 97 ? 1.48 26.219 1.615 1 96.69 97 THR A N 1
ATOM 707 C CA . THR A 1 97 ? 0.204 26.109 2.312 1 96.69 97 THR A CA 1
ATOM 708 C C . THR A 1 97 ? 0.395 26.281 3.818 1 96.69 97 THR A C 1
ATOM 710 O O . THR A 1 97 ? 1.246 25.625 4.418 1 96.69 97 THR A O 1
ATOM 713 N N . TYR A 1 98 ? -0.305 27.188 4.414 1 96 98 TYR A N 1
ATOM 714 C CA . TYR A 1 98 ? -0.355 27.359 5.859 1 96 98 TYR A CA 1
ATOM 715 C C . TYR A 1 98 ? -1.657 26.812 6.43 1 96 98 TYR A C 1
ATOM 717 O O . TYR A 1 98 ? -2.736 27.078 5.891 1 96 98 TYR A O 1
ATOM 725 N N . MET A 1 99 ? -1.554 26.094 7.488 1 95.56 99 MET A N 1
ATOM 726 C CA . MET A 1 99 ? -2.703 25.344 7.988 1 95.56 99 MET A CA 1
ATOM 727 C C . MET A 1 99 ? -3.758 26.297 8.562 1 95.56 99 MET A C 1
ATOM 729 O O . MET A 1 99 ? -4.906 25.891 8.773 1 95.56 99 MET A O 1
ATOM 733 N N . ASN A 1 100 ? -3.355 27.5 8.82 1 96 100 ASN A N 1
ATOM 734 C CA . ASN A 1 100 ? -4.285 28.547 9.234 1 96 100 ASN A CA 1
ATOM 735 C C . ASN A 1 100 ? -3.66 29.938 9.109 1 96 100 ASN A C 1
ATOM 737 O O . ASN A 1 100 ? -2.473 30.062 8.805 1 96 100 ASN A O 1
ATOM 741 N N . MET A 1 101 ? -4.488 30.906 9.336 1 95 101 MET A N 1
ATOM 742 C CA . MET A 1 101 ? -4.062 32.281 9.156 1 95 101 MET A CA 1
ATOM 743 C C . MET A 1 101 ? -3.002 32.656 10.18 1 95 101 MET A C 1
ATOM 745 O O . MET A 1 101 ? -2.121 33.469 9.898 1 95 101 MET A O 1
ATOM 749 N N . CYS A 1 102 ? -3.055 32.062 11.398 1 95.56 102 CYS A N 1
ATOM 750 C CA . CYS A 1 102 ? -2.1 32.375 12.445 1 95.56 102 CYS A CA 1
ATOM 751 C C . CYS A 1 102 ? -0.691 31.953 12.062 1 95.56 102 CYS A C 1
ATOM 753 O O . CYS A 1 102 ? 0.278 32.656 12.328 1 95.56 102 CYS A O 1
ATOM 755 N N . GLN A 1 103 ? -0.635 30.906 11.414 1 95 103 GLN A N 1
ATOM 756 C CA . GLN A 1 103 ? 0.66 30.406 10.953 1 95 103 GLN A CA 1
ATOM 757 C C . GLN A 1 103 ? 1.227 31.281 9.844 1 95 103 GLN A C 1
ATOM 759 O O . GLN A 1 103 ? 2.43 31.547 9.805 1 95 103 GLN A O 1
ATOM 764 N N . LEU A 1 104 ? 0.37 31.703 8.969 1 95.31 104 LEU A N 1
ATOM 765 C CA . LEU A 1 104 ? 0.813 32.625 7.918 1 95.31 104 LEU A CA 1
ATOM 766 C C . LEU A 1 104 ? 1.307 33.938 8.516 1 95.31 104 LEU A C 1
ATOM 768 O O . LEU A 1 104 ? 2.344 34.438 8.102 1 95.31 104 LEU A O 1
ATOM 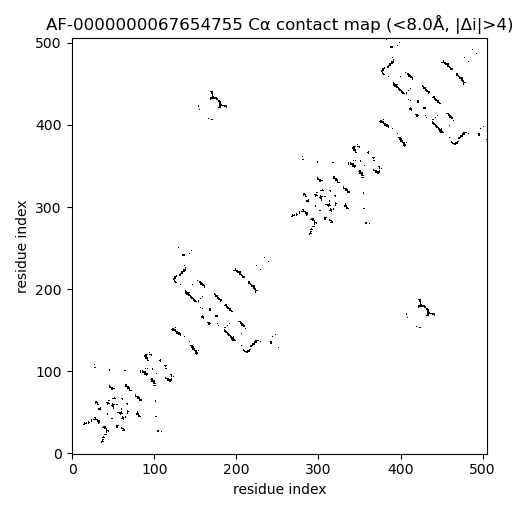772 N N . ARG A 1 105 ? 0.585 34.406 9.453 1 93.38 105 ARG A N 1
ATOM 773 C CA . ARG A 1 105 ? 0.958 35.656 10.102 1 93.38 105 ARG A CA 1
ATOM 774 C C . ARG A 1 105 ? 2.307 35.531 10.805 1 93.38 105 ARG A C 1
ATOM 776 O O . ARG A 1 105 ? 3.131 36.438 10.742 1 93.38 105 ARG A O 1
ATOM 783 N N . GLU A 1 106 ? 2.416 34.438 11.469 1 93.56 106 GLU A N 1
ATOM 784 C CA . GLU A 1 106 ? 3.693 34.219 12.141 1 93.56 106 GLU A CA 1
ATOM 785 C C . GLU A 1 106 ? 4.844 34.188 11.133 1 93.56 106 GLU A C 1
ATOM 787 O O . GLU A 1 106 ? 5.895 34.781 11.383 1 93.56 106 GLU A O 1
ATOM 792 N N . ALA A 1 107 ? 4.664 33.594 10.008 1 93.62 107 ALA A N 1
ATOM 793 C CA . ALA A 1 107 ? 5.691 33.531 8.969 1 93.62 107 ALA A CA 1
ATOM 794 C C . ALA A 1 107 ? 5.949 34.906 8.359 1 93.62 107 ALA A C 1
ATOM 796 O O . ALA A 1 107 ? 7.086 35.219 8.016 1 93.62 107 ALA A O 1
ATOM 797 N N . ALA A 1 108 ? 4.906 35.625 8.242 1 93.44 108 ALA A N 1
ATOM 798 C CA . ALA A 1 108 ? 5 36.969 7.648 1 93.44 108 ALA A CA 1
ATOM 799 C C . ALA A 1 108 ? 5.855 37.875 8.508 1 93.44 108 ALA A C 1
ATOM 801 O O . ALA A 1 108 ? 6.352 38.906 8.023 1 93.44 108 ALA A O 1
ATOM 802 N N . PHE A 1 109 ? 5.926 37.531 9.797 1 91.06 109 PHE A N 1
ATOM 803 C CA . PHE A 1 109 ? 6.777 38.312 10.672 1 91.06 109 PHE A CA 1
ATOM 804 C C . PHE A 1 109 ? 8.219 38.312 10.164 1 91.06 109 PHE A C 1
ATOM 806 O O . PHE A 1 109 ? 8.883 39.375 10.172 1 91.06 109 PHE A O 1
ATOM 813 N N . SER A 1 110 ? 8.656 37.156 9.695 1 90.94 110 SER A N 1
ATOM 814 C CA . SER A 1 110 ? 10.023 37.031 9.211 1 90.94 110 SER A CA 1
ATOM 815 C C . SER A 1 110 ? 10.125 37.375 7.73 1 90.94 110 SER A C 1
ATOM 817 O O . SER A 1 110 ? 11.219 37.656 7.227 1 90.94 110 SER A O 1
ATOM 819 N N . THR A 1 111 ? 9.008 37.375 7.055 1 92.75 111 THR A N 1
ATOM 820 C CA . THR A 1 111 ? 8.93 37.719 5.641 1 92.75 111 THR A CA 1
ATOM 821 C C . THR A 1 111 ? 7.793 38.688 5.383 1 92.75 111 THR A C 1
ATOM 823 O O . THR A 1 111 ? 6.711 38.281 4.945 1 92.75 111 THR A O 1
ATOM 826 N N . PRO A 1 112 ? 8.047 39.938 5.477 1 90.44 112 PRO A N 1
ATOM 827 C CA . PRO A 1 112 ? 6.992 40.938 5.469 1 90.44 112 PRO A CA 1
ATOM 828 C C . PRO A 1 112 ? 6.215 40.969 4.152 1 90.44 112 PRO A C 1
ATOM 830 O O . PRO A 1 112 ? 5.066 41.438 4.121 1 90.44 112 PRO A O 1
ATOM 833 N N . GLU A 1 113 ? 6.812 40.5 3.143 1 94.12 113 GLU A N 1
ATOM 834 C CA . GLU A 1 113 ? 6.129 40.562 1.853 1 94.12 113 GLU A CA 1
ATOM 835 C C . GLU A 1 113 ? 5.137 39.406 1.722 1 94.12 113 GLU A C 1
ATOM 837 O O . GLU A 1 113 ? 4.305 39.375 0.811 1 94.12 113 GLU A O 1
ATOM 842 N N . LEU A 1 114 ? 5.109 38.531 2.658 1 96.31 114 LEU A N 1
ATOM 843 C CA . LEU A 1 114 ? 4.254 37.344 2.621 1 96.31 114 LEU A CA 1
ATOM 844 C C . LEU A 1 114 ? 2.801 37.719 2.898 1 96.31 114 LEU A C 1
ATOM 846 O O . LEU A 1 114 ? 2.514 38.469 3.846 1 96.31 114 LEU A O 1
ATOM 850 N N . HIS A 1 115 ? 1.914 37.344 1.983 1 95.69 115 HIS A N 1
ATOM 851 C CA . HIS A 1 115 ? 0.485 37.562 2.154 1 95.69 115 HIS A CA 1
ATOM 852 C C . HIS A 1 115 ? -0.333 36.406 1.651 1 95.69 115 HIS A C 1
ATOM 854 O O . HIS A 1 115 ? 0.222 35.438 1.11 1 95.69 115 HIS A O 1
ATOM 860 N N . THR A 1 116 ? -1.601 36.469 1.896 1 95.56 116 THR A N 1
ATOM 861 C CA . THR A 1 116 ? -2.498 35.406 1.464 1 95.56 116 THR A CA 1
ATOM 862 C C . THR A 1 116 ? -2.752 35.469 -0.039 1 95.56 116 THR A C 1
ATOM 864 O O . THR A 1 116 ? -3.168 36.531 -0.547 1 95.56 116 THR A O 1
ATOM 867 N N . ALA A 1 117 ? -2.471 34.438 -0.7 1 95.94 117 ALA A N 1
ATOM 868 C CA . ALA A 1 117 ? -2.723 34.375 -2.137 1 95.94 117 ALA A CA 1
ATOM 869 C C . ALA A 1 117 ? -4.094 33.781 -2.428 1 95.94 117 ALA A C 1
ATOM 871 O O . ALA A 1 117 ? -4.625 33.938 -3.527 1 95.94 117 ALA A O 1
ATOM 872 N N . GLY A 1 118 ? -4.66 33.094 -1.438 1 94.12 118 GLY A N 1
ATOM 873 C CA . GLY A 1 118 ? -5.969 32.5 -1.617 1 94.12 118 GLY A CA 1
ATOM 874 C C . GLY A 1 118 ? -6.43 31.703 -0.413 1 94.12 118 GLY A C 1
ATOM 875 O O . GLY A 1 118 ? -5.629 31.375 0.467 1 94.12 118 GLY A O 1
ATOM 876 N N . ARG A 1 119 ? -7.715 31.438 -0.464 1 94.06 119 ARG A N 1
ATOM 877 C CA . ARG A 1 119 ? -8.281 30.562 0.554 1 94.06 119 ARG A CA 1
ATOM 878 C C . ARG A 1 119 ? -7.996 29.094 0.231 1 94.06 119 ARG A C 1
ATOM 880 O O . ARG A 1 119 ? -7.887 28.719 -0.938 1 94.06 119 ARG A O 1
ATOM 887 N N . GLY A 1 120 ? -7.871 28.359 1.3 1 96.19 120 GLY A N 1
ATOM 888 C CA . GLY A 1 120 ? -7.574 26.953 1.066 1 96.19 120 GLY A CA 1
ATOM 889 C C . GLY A 1 120 ? -6.105 26.688 0.806 1 96.19 120 GLY A C 1
ATOM 890 O O . GLY A 1 120 ? -5.293 27.609 0.792 1 96.19 120 GLY A O 1
ATOM 891 N N . PRO A 1 121 ? -5.746 25.375 0.717 1 97.12 121 PRO A N 1
ATOM 892 C CA . PRO A 1 121 ? -4.355 25.031 0.417 1 97.12 121 PRO A CA 1
ATOM 893 C C . PRO A 1 121 ? -3.926 25.453 -0.984 1 97.12 121 PRO A C 1
ATOM 895 O O . PRO A 1 121 ? -4.77 25.625 -1.869 1 97.12 121 PRO A O 1
ATOM 898 N N . CYS A 1 122 ? -2.656 25.688 -1.156 1 97.56 122 CYS A N 1
ATOM 899 C CA . CYS A 1 122 ? -2.137 26.016 -2.479 1 97.56 122 CYS A CA 1
ATOM 900 C C . CYS A 1 122 ? -2.268 24.828 -3.43 1 97.56 122 CYS A C 1
ATOM 902 O O . CYS A 1 122 ? -1.957 23.703 -3.064 1 97.56 122 CYS A O 1
ATOM 904 N N . ARG A 1 123 ? -2.756 25.062 -4.613 1 96.81 123 ARG A N 1
ATOM 905 C CA . ARG A 1 123 ? -2.791 24.047 -5.652 1 96.81 123 ARG A CA 1
ATOM 906 C C . ARG A 1 123 ? -1.46 23.969 -6.391 1 96.81 123 ARG A C 1
ATOM 908 O O . ARG A 1 123 ? -1.078 24.906 -7.094 1 96.81 123 ARG A O 1
ATOM 915 N N . THR A 1 124 ? -0.729 22.891 -6.195 1 95.25 124 THR A N 1
ATOM 916 C CA . THR A 1 124 ? 0.598 22.781 -6.793 1 95.25 124 THR A CA 1
ATOM 917 C C . THR A 1 124 ? 0.916 21.328 -7.137 1 95.25 124 THR A C 1
ATOM 919 O O . THR A 1 124 ? 0.15 20.422 -6.797 1 95.25 124 THR A O 1
ATOM 922 N N . VAL A 1 125 ? 2.031 21.203 -7.949 1 97.38 125 VAL A N 1
ATOM 923 C CA . VAL A 1 125 ? 2.615 19.875 -8.117 1 97.38 125 VAL A CA 1
ATOM 924 C C . VAL A 1 125 ? 2.992 19.297 -6.758 1 97.38 125 VAL A C 1
ATOM 926 O O . VAL A 1 125 ? 3.271 20.031 -5.816 1 97.38 125 VAL A O 1
ATOM 929 N N . PRO A 1 126 ? 2.939 18.016 -6.645 1 98.12 126 PRO A N 1
ATOM 930 C CA . PRO A 1 126 ? 3.293 17.406 -5.355 1 98.12 126 PRO A CA 1
ATOM 931 C C . PRO A 1 126 ? 4.664 17.859 -4.852 1 98.12 126 PRO A C 1
ATOM 933 O O . PRO A 1 126 ? 5.523 18.25 -5.648 1 98.12 126 PRO A O 1
ATOM 936 N N . VAL A 1 127 ? 4.801 17.844 -3.541 1 97.44 127 VAL A N 1
ATOM 937 C CA . VAL A 1 127 ? 6.07 18.156 -2.902 1 97.44 127 VAL A CA 1
ATOM 938 C C . VAL A 1 127 ? 6.527 16.984 -2.047 1 97.44 127 VAL A C 1
ATOM 940 O O . VAL A 1 127 ? 5.809 16.547 -1.141 1 97.44 127 VAL A O 1
ATOM 943 N N . ILE A 1 128 ? 7.695 16.469 -2.369 1 98 128 ILE A N 1
ATOM 944 C CA . ILE A 1 128 ? 8.242 15.406 -1.537 1 98 128 ILE A CA 1
ATOM 945 C C . ILE A 1 128 ? 8.891 16 -0.293 1 98 128 ILE A C 1
ATOM 947 O O . ILE A 1 128 ? 9.961 16.609 -0.375 1 98 128 ILE A O 1
ATOM 951 N N . LYS A 1 129 ? 8.266 15.812 0.802 1 96.62 129 LYS A N 1
ATOM 952 C CA . LYS A 1 129 ? 8.75 16.359 2.064 1 96.62 129 LYS A CA 1
ATOM 953 C C . LYS A 1 129 ? 9.875 15.5 2.639 1 96.62 129 LYS A C 1
ATOM 955 O O . LYS A 1 129 ? 10.828 16.031 3.213 1 96.62 129 LYS A O 1
ATOM 960 N N . VAL A 1 130 ? 9.703 14.227 2.576 1 96.75 130 VAL A N 1
ATOM 961 C CA . VAL A 1 130 ? 10.711 13.273 3.018 1 96.75 130 VAL A CA 1
ATOM 962 C C . VAL A 1 130 ? 11.055 12.312 1.879 1 96.75 130 VAL A C 1
ATOM 964 O O . VAL A 1 130 ? 10.234 11.461 1.516 1 96.75 130 VAL A O 1
ATOM 967 N N . PRO A 1 131 ? 12.172 12.414 1.29 1 97.56 131 PRO A N 1
ATOM 968 C CA . PRO A 1 131 ? 12.602 11.484 0.242 1 97.56 131 PRO A CA 1
ATOM 969 C C . PRO A 1 131 ? 13.117 10.164 0.803 1 97.56 131 PRO A C 1
ATOM 971 O O . PRO A 1 131 ? 13.438 10.078 1.991 1 97.56 131 PRO A O 1
ATOM 974 N N . PRO A 1 132 ? 13.102 9.125 -0.023 1 97.75 132 PRO A N 1
ATOM 975 C CA . PRO A 1 132 ? 13.734 7.887 0.442 1 97.75 132 PRO A CA 1
ATOM 976 C C . PRO A 1 132 ? 15.242 8.023 0.637 1 97.75 132 PRO A C 1
ATOM 978 O O . PRO A 1 132 ? 15.883 8.836 -0.036 1 97.75 132 PRO A O 1
ATOM 981 N N . HIS A 1 133 ? 15.781 7.23 1.525 1 96.31 133 HIS A N 1
ATOM 982 C CA . HIS A 1 133 ? 17.203 7.297 1.822 1 96.31 133 HIS A CA 1
ATOM 983 C C . HIS A 1 133 ? 17.922 6.023 1.38 1 96.31 133 HIS A C 1
ATOM 985 O O . HIS A 1 133 ? 17.406 4.918 1.568 1 96.31 133 HIS A O 1
ATOM 991 N N . SER A 1 134 ? 19.109 6.293 0.831 1 94.81 134 SER A N 1
ATOM 992 C CA . SER A 1 134 ? 19.922 5.16 0.42 1 94.81 134 SER A CA 1
ATOM 993 C C . SER A 1 134 ? 20.359 4.332 1.624 1 94.81 134 SER A C 1
ATOM 995 O O . SER A 1 134 ? 20.516 4.863 2.725 1 94.81 134 SER A O 1
ATOM 997 N N . GLN A 1 135 ? 20.594 3.041 1.348 1 93.56 135 GLN A N 1
ATOM 998 C CA . GLN A 1 135 ? 20.984 2.176 2.451 1 93.56 135 GLN A CA 1
ATOM 999 C C . GLN A 1 135 ? 21.734 0.947 1.943 1 93.56 135 GLN A C 1
ATOM 1001 O O . GLN A 1 135 ? 21.609 0.579 0.773 1 93.56 135 GLN A O 1
ATOM 1006 N N . VAL A 1 136 ? 22.516 0.406 2.805 1 92.5 136 VAL A N 1
ATOM 1007 C CA . VAL A 1 136 ? 23.234 -0.841 2.57 1 92.5 136 VAL A CA 1
ATOM 1008 C C . VAL A 1 136 ? 22.828 -1.88 3.611 1 92.5 136 VAL A C 1
ATOM 1010 O O . VAL A 1 136 ? 22.828 -1.601 4.812 1 92.5 136 VAL A O 1
ATOM 1013 N N . ASN A 1 137 ? 22.406 -3.029 3.154 1 93 137 ASN A N 1
ATOM 1014 C CA . ASN A 1 137 ? 21.938 -4.078 4.051 1 93 137 ASN A CA 1
ATOM 1015 C C . ASN A 1 137 ? 22.5 -5.441 3.664 1 93 137 ASN A C 1
ATOM 1017 O O . ASN A 1 137 ? 23.141 -5.578 2.623 1 93 137 ASN A O 1
ATOM 1021 N N . GLY A 1 138 ? 22.344 -6.395 4.555 1 92.56 138 GLY A N 1
ATOM 1022 C CA . GLY A 1 138 ? 22.812 -7.742 4.285 1 92.56 138 GLY A CA 1
ATOM 1023 C C . GLY A 1 138 ? 21.734 -8.633 3.676 1 92.56 138 GLY A C 1
ATOM 1024 O O . GLY A 1 138 ? 20.547 -8.367 3.816 1 92.56 138 GLY A O 1
ATOM 1025 N N . THR A 1 139 ? 22.203 -9.695 3.004 1 93.81 139 THR A N 1
ATOM 1026 C CA . THR A 1 139 ? 21.281 -10.695 2.465 1 93.81 139 THR A CA 1
ATOM 1027 C C . THR A 1 139 ? 20.406 -11.266 3.57 1 93.81 139 THR A C 1
ATOM 1029 O O . THR A 1 139 ? 20.891 -11.555 4.668 1 93.81 139 THR A O 1
ATOM 1032 N N . GLY A 1 140 ? 19.078 -11.43 3.205 1 94.62 140 GLY A N 1
ATOM 1033 C CA . GLY A 1 140 ? 18.172 -12.008 4.176 1 94.62 140 GLY A CA 1
ATOM 1034 C C . GLY A 1 140 ? 17.5 -10.969 5.059 1 94.62 140 GLY A C 1
ATOM 1035 O O . GLY A 1 140 ? 16.547 -11.273 5.777 1 94.62 140 GLY A O 1
ATOM 1036 N N . SER A 1 141 ? 17.938 -9.742 4.996 1 92.75 141 SER A N 1
ATOM 1037 C CA . SER A 1 141 ? 17.391 -8.688 5.852 1 92.75 141 SER A CA 1
ATOM 1038 C C . SER A 1 141 ? 16.078 -8.148 5.305 1 92.75 141 SER A C 1
ATOM 1040 O O . SER A 1 141 ? 15.703 -8.445 4.168 1 92.75 141 SER A O 1
ATOM 1042 N N . SER A 1 142 ? 15.336 -7.512 6.176 1 95.12 142 SER A N 1
ATOM 1043 C CA . SER A 1 142 ? 14.156 -6.75 5.797 1 95.12 142 SER A CA 1
ATOM 1044 C C . SER A 1 142 ? 14.422 -5.246 5.863 1 95.12 142 SER A C 1
ATOM 1046 O O . SER A 1 142 ? 15.023 -4.758 6.816 1 95.12 142 SER A O 1
ATOM 1048 N N . LEU A 1 143 ? 14.008 -4.555 4.855 1 95.12 143 LEU A N 1
ATOM 1049 C CA . LEU A 1 143 ? 14.266 -3.119 4.844 1 95.12 143 LEU A CA 1
ATOM 1050 C C . LEU A 1 143 ? 13.047 -2.355 4.328 1 95.12 143 LEU A C 1
ATOM 1052 O O . LEU A 1 143 ? 12.109 -2.955 3.795 1 95.12 143 LEU A O 1
ATOM 1056 N N . ILE A 1 144 ? 13.117 -0.997 4.531 1 97.06 144 ILE A N 1
ATOM 1057 C CA . ILE A 1 144 ? 12 -0.136 4.164 1 97.06 144 ILE A CA 1
ATOM 1058 C C . ILE A 1 144 ? 12.523 1.174 3.58 1 97.06 144 ILE A C 1
ATOM 1060 O O . ILE A 1 144 ? 13.508 1.729 4.074 1 97.06 144 ILE A O 1
ATOM 1064 N N . PHE A 1 145 ? 11.922 1.657 2.496 1 97.31 145 PHE A N 1
ATOM 1065 C CA . PHE A 1 145 ? 12.062 3.02 1.996 1 97.31 145 PHE A CA 1
ATOM 1066 C C . PHE A 1 145 ? 10.82 3.844 2.316 1 97.31 145 PHE A C 1
ATOM 1068 O O . PHE A 1 145 ? 9.695 3.348 2.211 1 97.31 145 PHE A O 1
ATOM 1075 N N . LEU A 1 146 ? 11.023 5.035 2.732 1 97.88 146 LEU A N 1
ATOM 1076 C CA . LEU A 1 146 ? 9.914 5.934 3.047 1 97.88 146 LEU A CA 1
ATOM 1077 C C . LEU A 1 146 ? 9.898 7.125 2.096 1 97.88 146 LEU A C 1
ATOM 1079 O O . LEU A 1 146 ? 10.945 7.68 1.764 1 97.88 146 LEU A O 1
ATOM 1083 N N . CYS A 1 147 ? 8.758 7.535 1.688 1 98.31 147 CYS A N 1
ATOM 1084 C CA . CYS A 1 147 ? 8.508 8.742 0.915 1 98.31 147 CYS A CA 1
ATOM 1085 C C . CYS A 1 147 ? 7.262 9.461 1.416 1 98.31 147 CYS A C 1
ATOM 1087 O O . CYS A 1 147 ? 6.164 8.898 1.393 1 98.31 147 CYS A O 1
ATOM 1089 N N . GLU A 1 148 ? 7.41 10.688 1.918 1 98.31 148 GLU A N 1
ATOM 1090 C CA . GLU A 1 148 ? 6.277 11.492 2.367 1 98.31 148 GLU A CA 1
ATOM 1091 C C . GLU A 1 148 ? 6.012 12.648 1.413 1 98.31 148 GLU A C 1
ATOM 1093 O O . GLU A 1 148 ? 6.926 13.414 1.085 1 98.31 148 GLU A O 1
ATOM 1098 N N . VAL A 1 149 ? 4.762 12.789 1.05 1 98.25 149 VAL A N 1
ATOM 1099 C CA . VAL A 1 149 ? 4.422 13.719 -0.02 1 98.25 149 VAL A CA 1
ATOM 1100 C C . VAL A 1 149 ? 3.312 14.664 0.449 1 98.25 149 VAL A C 1
ATOM 1102 O O . VAL A 1 149 ? 2.344 14.227 1.076 1 98.25 149 VAL A O 1
ATOM 1105 N N . PHE A 1 150 ? 3.512 15.969 0.283 1 97.62 150 PHE A N 1
ATOM 1106 C CA . PHE A 1 150 ? 2.451 16.969 0.373 1 97.62 150 PHE A CA 1
ATOM 1107 C C . PHE A 1 150 ? 1.898 17.297 -1.009 1 97.62 150 PHE A C 1
ATOM 1109 O O . PHE A 1 150 ? 2.66 17.547 -1.944 1 97.62 150 PHE A O 1
ATOM 1116 N N . ALA A 1 151 ? 0.544 17.219 -1.054 1 97.06 151 ALA A N 1
ATOM 1117 C CA . ALA A 1 151 ? -0.01 17.578 -2.359 1 97.06 151 ALA A CA 1
ATOM 1118 C C . ALA A 1 151 ? -1.458 18.047 -2.234 1 97.06 151 ALA A C 1
ATOM 1120 O O . ALA A 1 151 ? -2.24 17.453 -1.48 1 97.06 151 ALA A O 1
ATOM 1121 N N . PHE A 1 152 ? -1.708 19.125 -2.992 1 96.44 152 PHE A N 1
ATOM 1122 C CA . PHE A 1 152 ? -3.082 19.531 -3.26 1 96.44 152 PHE A CA 1
ATOM 1123 C C . PHE A 1 152 ? -3.234 20.016 -4.699 1 96.44 152 PHE A C 1
ATOM 1125 O O . PHE A 1 152 ? -2.58 20.969 -5.109 1 96.44 152 PHE A O 1
ATOM 1132 N N . PRO A 1 153 ? -4.137 19.391 -5.395 1 95.62 153 PRO A N 1
ATOM 1133 C CA . PRO A 1 153 ? -4.938 18.203 -5.078 1 95.62 153 PRO A CA 1
ATOM 1134 C C . PRO A 1 153 ? -4.086 17 -4.684 1 95.62 153 PRO A C 1
ATOM 1136 O O . PRO A 1 153 ? -2.904 16.938 -5.027 1 95.62 153 PRO A O 1
ATOM 1139 N N . MET A 1 154 ? -4.691 16.062 -3.959 1 96.31 154 MET A N 1
ATOM 1140 C CA . MET A 1 154 ? -3.963 14.906 -3.457 1 96.31 154 MET A CA 1
ATOM 1141 C C . MET A 1 154 ? -3.262 14.172 -4.594 1 96.31 154 MET A C 1
ATOM 1143 O O . MET A 1 154 ? -3.773 14.117 -5.715 1 96.31 154 MET A O 1
ATOM 1147 N N . ALA A 1 155 ? -2.158 13.547 -4.242 1 96.12 155 ALA A N 1
ATOM 1148 C CA . ALA A 1 155 ? -1.351 12.836 -5.23 1 96.12 155 ALA A CA 1
ATOM 1149 C C . ALA A 1 155 ? -1.354 11.336 -4.961 1 96.12 155 ALA A C 1
ATOM 1151 O O . ALA A 1 155 ? -1.667 10.898 -3.85 1 96.12 155 ALA A O 1
ATOM 1152 N N . LEU A 1 156 ? -1.013 10.602 -5.992 1 93.88 156 LEU A N 1
ATOM 1153 C CA . LEU A 1 156 ? -0.711 9.18 -5.879 1 93.88 156 LEU A CA 1
ATOM 1154 C C . LEU A 1 156 ? 0.795 8.945 -5.875 1 93.88 156 LEU A C 1
ATOM 1156 O O . LEU A 1 156 ? 1.54 9.641 -6.566 1 93.88 156 LEU A O 1
ATOM 1160 N N . VAL A 1 157 ? 1.18 8.008 -5.051 1 97.5 157 VAL A N 1
ATOM 1161 C CA . VAL A 1 157 ? 2.602 7.688 -4.984 1 97.5 157 VAL A CA 1
ATOM 1162 C C . VAL A 1 157 ? 2.842 6.277 -5.52 1 97.5 157 VAL A C 1
ATOM 1164 O O . VAL A 1 157 ? 2.152 5.336 -5.125 1 97.5 157 VAL A O 1
ATOM 1167 N N . GLU A 1 158 ? 3.811 6.16 -6.438 1 97 158 GLU A N 1
ATOM 1168 C CA . GLU A 1 158 ? 4.211 4.879 -7.012 1 97 158 GLU A CA 1
ATOM 1169 C C . GLU A 1 158 ? 5.707 4.633 -6.816 1 97 158 GLU A C 1
ATOM 1171 O O . GLU A 1 158 ? 6.488 5.582 -6.711 1 97 158 GLU A O 1
ATOM 1176 N N . TRP A 1 159 ? 6.066 3.371 -6.766 1 98.19 159 TRP A N 1
ATOM 1177 C CA . TRP A 1 159 ? 7.469 2.984 -6.629 1 98.19 159 TRP A CA 1
ATOM 1178 C C . TRP A 1 159 ? 7.934 2.189 -7.848 1 98.19 159 TRP A C 1
ATOM 1180 O O . TRP A 1 159 ? 7.195 1.352 -8.367 1 98.19 159 TRP A O 1
ATOM 1190 N N . THR A 1 160 ? 9.172 2.459 -8.234 1 97.75 160 THR A N 1
ATOM 1191 C CA . THR A 1 160 ? 9.797 1.707 -9.32 1 97.75 160 THR A CA 1
ATOM 1192 C C . THR A 1 160 ? 11.258 1.412 -9.008 1 97.75 160 THR A C 1
ATOM 1194 O O . THR A 1 160 ? 11.867 2.076 -8.164 1 97.75 160 THR A O 1
ATOM 1197 N N . LYS A 1 161 ? 11.68 0.376 -9.578 1 97.31 161 LYS A N 1
ATOM 1198 C CA . LYS A 1 161 ? 13.109 0.088 -9.617 1 97.31 161 LYS A CA 1
ATOM 1199 C C . LYS A 1 161 ? 13.695 0.404 -10.992 1 97.31 161 LYS A C 1
ATOM 1201 O O . LYS A 1 161 ? 13.148 -0.006 -12.016 1 97.31 161 LYS A O 1
ATOM 1206 N N . GLU A 1 162 ? 14.781 1.207 -10.977 1 94.81 162 GLU A N 1
ATOM 1207 C CA . GLU A 1 162 ? 15.383 1.597 -12.242 1 94.81 162 GLU A CA 1
ATOM 1208 C C . GLU A 1 162 ? 15.766 0.373 -13.07 1 94.81 162 GLU A C 1
ATOM 1210 O O . GLU A 1 162 ? 16.328 -0.589 -12.539 1 94.81 162 GLU A O 1
ATOM 1215 N N . GLY A 1 163 ? 15.492 0.412 -14.359 1 91.25 163 GLY A N 1
ATOM 1216 C CA . GLY A 1 163 ? 15.828 -0.681 -15.258 1 91.25 163 GLY A CA 1
ATOM 1217 C C . GLY A 1 163 ? 14.703 -1.681 -15.43 1 91.25 163 GLY A C 1
ATOM 1218 O O . GLY A 1 163 ? 14.789 -2.582 -16.266 1 91.25 163 GLY A O 1
ATOM 1219 N N . ARG A 1 164 ? 13.742 -1.572 -14.562 1 86.19 164 ARG A N 1
ATOM 1220 C CA . ARG A 1 164 ? 12.57 -2.439 -14.664 1 86.19 164 ARG A CA 1
ATOM 1221 C C . ARG A 1 164 ? 11.336 -1.65 -15.094 1 86.19 164 ARG A C 1
ATOM 1223 O O . ARG A 1 164 ? 11.125 -0.526 -14.633 1 86.19 164 ARG A O 1
ATOM 1230 N N . ASP A 1 165 ? 10.641 -2.18 -15.953 1 79.62 165 ASP A N 1
ATOM 1231 C CA . ASP A 1 165 ? 9.461 -1.507 -16.484 1 79.62 165 ASP A CA 1
ATOM 1232 C C . ASP A 1 165 ? 8.211 -1.875 -15.695 1 79.62 165 ASP A C 1
ATOM 1234 O O . ASP A 1 165 ? 7.16 -2.145 -16.281 1 79.62 165 ASP A O 1
ATOM 1238 N N . VAL A 1 166 ? 8.367 -2.107 -14.445 1 84.12 166 VAL A N 1
ATOM 1239 C CA . VAL A 1 166 ? 7.191 -2.506 -13.68 1 84.12 166 VAL A CA 1
ATOM 1240 C C . VAL A 1 166 ? 7.066 -1.634 -12.43 1 84.12 166 VAL A C 1
ATOM 1242 O O . VAL A 1 166 ? 8.062 -1.361 -11.758 1 84.12 166 VAL A O 1
ATOM 1245 N N . VAL A 1 167 ? 5.883 -1.165 -12.258 1 94.44 167 VAL A N 1
ATOM 1246 C CA . VAL A 1 167 ? 5.566 -0.501 -10.992 1 94.44 167 VAL A CA 1
ATOM 1247 C C . VAL A 1 167 ? 5.527 -1.528 -9.867 1 94.44 167 VAL A C 1
ATOM 1249 O O . VAL A 1 167 ? 4.973 -2.617 -10.031 1 94.44 167 VAL A O 1
ATOM 1252 N N . LEU A 1 168 ? 6.234 -1.297 -8.82 1 97.31 168 LEU A N 1
ATOM 1253 C CA . LEU A 1 168 ? 6.285 -2.203 -7.68 1 97.31 168 LEU A CA 1
ATOM 1254 C C . LEU A 1 168 ? 4.965 -2.193 -6.918 1 97.31 168 LEU A C 1
ATOM 1256 O O . LEU A 1 168 ? 4.281 -1.169 -6.867 1 97.31 168 LEU A O 1
ATOM 1260 N N . PRO A 1 169 ? 4.531 -3.246 -6.324 1 97.31 169 PRO A N 1
ATOM 1261 C CA . PRO A 1 169 ? 5.344 -4.426 -6.016 1 97.31 169 PRO A CA 1
ATOM 1262 C C . PRO A 1 169 ? 5.348 -5.453 -7.148 1 97.31 169 PRO A C 1
ATOM 1264 O O . PRO A 1 169 ? 6.055 -6.461 -7.066 1 97.31 169 PRO A O 1
ATOM 1267 N N . GLY A 1 170 ? 4.59 -5.227 -8.242 1 95.62 170 GLY A N 1
ATOM 1268 C CA . GLY A 1 170 ? 4.43 -6.277 -9.234 1 95.62 170 GLY A CA 1
ATOM 1269 C C . GLY A 1 170 ? 3.91 -7.578 -8.641 1 95.62 170 GLY A C 1
ATOM 1270 O O . GLY A 1 170 ? 2.988 -7.57 -7.828 1 95.62 170 GLY A O 1
ATOM 1271 N N . ASP A 1 171 ? 4.492 -8.727 -9.039 1 95.75 171 ASP A N 1
ATOM 1272 C CA . ASP A 1 171 ? 4.051 -10.016 -8.516 1 95.75 171 ASP A CA 1
ATOM 1273 C C . ASP A 1 171 ? 5.086 -10.602 -7.562 1 95.75 171 ASP A C 1
ATOM 1275 O O . ASP A 1 171 ? 5.047 -11.797 -7.254 1 95.75 171 ASP A O 1
ATOM 1279 N N . ASP A 1 172 ? 6.074 -9.812 -7.203 1 95.06 172 ASP A N 1
ATOM 1280 C CA . ASP A 1 172 ? 7.109 -10.273 -6.285 1 95.06 172 ASP A CA 1
ATOM 1281 C C . ASP A 1 172 ? 6.578 -10.367 -4.855 1 95.06 172 ASP A C 1
ATOM 1283 O O . ASP A 1 172 ? 6.27 -9.352 -4.23 1 95.06 172 ASP A O 1
ATOM 1287 N N . PRO A 1 173 ? 6.551 -11.57 -4.293 1 95.81 173 PRO A N 1
ATOM 1288 C CA . PRO A 1 173 ? 5.926 -11.75 -2.979 1 95.81 173 PRO A CA 1
ATOM 1289 C C . PRO A 1 173 ? 6.766 -11.164 -1.843 1 95.81 173 PRO A C 1
ATOM 1291 O O . PRO A 1 173 ? 6.27 -11.008 -0.724 1 95.81 173 PRO A O 1
ATOM 1294 N N . HIS A 1 174 ? 8 -10.852 -2.082 1 96.38 174 HIS A N 1
ATOM 1295 C CA . HIS A 1 174 ? 8.828 -10.305 -1.011 1 96.38 174 HIS A CA 1
ATOM 1296 C C . HIS A 1 174 ? 8.742 -8.781 -0.979 1 96.38 174 HIS A C 1
ATOM 1298 O O . HIS A 1 174 ? 9.32 -8.141 -0.1 1 96.38 174 HIS A O 1
ATOM 1304 N N . ILE A 1 175 ? 8.094 -8.203 -1.952 1 97.69 175 ILE A N 1
ATOM 1305 C CA . ILE A 1 175 ? 8.008 -6.746 -2.029 1 97.69 175 ILE A CA 1
ATOM 1306 C C . ILE A 1 175 ? 6.582 -6.297 -1.719 1 97.69 175 ILE A C 1
ATOM 1308 O O . ILE A 1 175 ? 5.621 -6.863 -2.24 1 97.69 175 ILE A O 1
ATOM 1312 N N . SER A 1 176 ? 6.477 -5.305 -0.911 1 98.25 176 SER A N 1
ATOM 1313 C CA . SER A 1 176 ? 5.184 -4.719 -0.582 1 98.25 176 SER A CA 1
ATOM 1314 C C . SER A 1 176 ? 5.254 -3.193 -0.579 1 98.25 176 SER A C 1
ATOM 1316 O O . SER A 1 176 ? 6.309 -2.615 -0.311 1 98.25 176 SER A O 1
ATOM 1318 N N . VAL A 1 177 ? 4.215 -2.568 -0.959 1 98.62 177 VAL A N 1
ATOM 1319 C CA . VAL A 1 177 ? 4.066 -1.118 -0.91 1 98.62 177 VAL A CA 1
ATOM 1320 C C . VAL A 1 177 ? 2.863 -0.751 -0.044 1 98.62 177 VAL A C 1
ATOM 1322 O O . VAL A 1 177 ? 1.779 -1.319 -0.201 1 98.62 177 VAL A O 1
ATOM 1325 N N . GLN A 1 178 ? 3.088 0.15 0.874 1 98.19 178 GLN A N 1
ATOM 1326 C CA . GLN A 1 178 ? 2.014 0.638 1.731 1 98.19 178 GLN A CA 1
ATOM 1327 C C . GLN A 1 178 ? 1.917 2.16 1.682 1 98.19 178 GLN A C 1
ATOM 1329 O O . GLN A 1 178 ? 2.938 2.85 1.637 1 98.19 178 GLN A O 1
ATOM 1334 N N . SER A 1 179 ? 0.715 2.664 1.645 1 98.44 179 SER A N 1
ATOM 1335 C CA . SER A 1 179 ? 0.455 4.098 1.711 1 98.44 179 SER A CA 1
ATOM 1336 C C . SER A 1 179 ? -0.596 4.422 2.768 1 98.44 179 SER A C 1
ATOM 1338 O O . SER A 1 179 ? -1.572 3.686 2.924 1 98.44 179 SER A O 1
ATOM 1340 N N . ARG A 1 180 ? -0.359 5.492 3.467 1 98.25 180 ARG A N 1
ATOM 1341 C CA . ARG A 1 180 ? -1.278 5.965 4.5 1 98.25 180 ARG A CA 1
ATOM 1342 C C . ARG A 1 180 ? -1.406 7.484 4.465 1 98.25 180 ARG A C 1
ATOM 1344 O O . ARG A 1 180 ? -0.421 8.188 4.242 1 98.25 180 ARG A O 1
ATOM 1351 N N . GLY A 1 181 ? -2.645 7.863 4.734 1 97.5 181 GLY A N 1
ATOM 1352 C CA . GLY A 1 181 ? -2.785 9.305 4.871 1 97.5 181 GLY A CA 1
ATOM 1353 C C . GLY A 1 181 ? -2.027 9.867 6.059 1 97.5 181 GLY A C 1
ATOM 1354 O O . GLY A 1 181 ? -1.949 9.234 7.109 1 97.5 181 GLY A O 1
ATOM 1355 N N . GLY A 1 182 ? -1.558 11.141 5.875 1 96.12 182 GLY A N 1
ATOM 1356 C CA . GLY A 1 182 ? -0.81 11.781 6.945 1 96.12 182 GLY A CA 1
ATOM 1357 C C . GLY A 1 182 ? 0.688 11.781 6.715 1 96.12 182 GLY A C 1
ATOM 1358 O O . GLY A 1 182 ? 1.161 11.289 5.684 1 96.12 182 GLY A O 1
ATOM 1359 N N . PRO A 1 183 ? 1.423 12.352 7.668 1 93.5 183 PRO A N 1
ATOM 1360 C CA . PRO A 1 183 ? 1.048 12.664 9.047 1 93.5 183 PRO A CA 1
ATOM 1361 C C . PRO A 1 183 ? 0.252 13.961 9.164 1 93.5 183 PRO A C 1
ATOM 1363 O O . PRO A 1 183 ? -0.469 14.156 10.148 1 93.5 183 PRO A O 1
ATOM 1366 N N . LEU A 1 184 ? 0.417 14.852 8.305 1 92.94 184 LEU A N 1
ATOM 1367 C CA . LEU A 1 184 ? -0.336 16.109 8.328 1 92.94 184 LEU A CA 1
ATOM 1368 C C . LEU A 1 184 ? -1.408 16.109 7.242 1 92.94 184 LEU A C 1
ATOM 1370 O O . LEU A 1 184 ? -1.474 15.195 6.422 1 92.94 184 LEU A O 1
ATOM 1374 N N . LYS A 1 185 ? -2.227 17.188 7.332 1 94.88 185 LYS A N 1
ATOM 1375 C CA . LYS A 1 185 ? -3.244 17.344 6.297 1 94.88 185 LYS A CA 1
ATOM 1376 C C . LYS A 1 185 ? -2.609 17.469 4.914 1 94.88 185 LYS A C 1
ATOM 1378 O O . LYS A 1 185 ? -1.57 18.109 4.758 1 94.88 185 LYS A O 1
ATOM 1383 N N . PHE A 1 186 ? -3.197 16.844 3.934 1 97.12 186 PHE A N 1
ATOM 1384 C CA . PHE A 1 186 ? -2.801 16.875 2.531 1 97.12 186 PHE A CA 1
ATOM 1385 C C . PHE A 1 186 ? -1.49 16.125 2.32 1 97.12 186 PHE A C 1
ATOM 1387 O O . PHE A 1 186 ? -0.773 16.375 1.351 1 97.12 186 PHE A O 1
ATOM 1394 N N . GLU A 1 187 ? -1.192 15.312 3.305 1 97 187 GLU A N 1
ATOM 1395 C CA . GLU A 1 187 ? 0.04 14.539 3.182 1 97 187 GLU A CA 1
ATOM 1396 C C . GLU A 1 187 ? -0.251 13.047 3.115 1 97 187 GLU A C 1
ATOM 1398 O O . GLU A 1 187 ? -1.244 12.57 3.672 1 97 187 GLU A O 1
ATOM 1403 N N . LEU A 1 188 ? 0.626 12.422 2.438 1 97.56 188 LEU A N 1
ATOM 1404 C CA . LEU A 1 188 ? 0.585 10.969 2.299 1 97.56 188 LEU A CA 1
ATOM 1405 C C . LEU A 1 188 ? 1.964 10.359 2.539 1 97.56 188 LEU A C 1
ATOM 1407 O O . LEU A 1 188 ? 2.971 10.891 2.059 1 97.56 188 LEU A O 1
ATOM 1411 N N . SER A 1 189 ? 1.945 9.305 3.357 1 98.25 189 SER A N 1
ATOM 1412 C CA . SER A 1 189 ? 3.17 8.531 3.559 1 98.25 189 SER A CA 1
ATOM 1413 C C . SER A 1 189 ? 3.131 7.219 2.785 1 98.25 189 SER A C 1
ATOM 1415 O O . SER A 1 189 ? 2.133 6.496 2.83 1 98.25 189 SER A O 1
ATOM 1417 N N . SER A 1 190 ? 4.188 6.926 2.059 1 98.56 190 SER A N 1
ATOM 1418 C CA . SER A 1 190 ? 4.289 5.672 1.318 1 98.56 190 SER A CA 1
ATOM 1419 C C . SER A 1 190 ? 5.578 4.93 1.663 1 98.56 190 SER A C 1
ATOM 1421 O O . SER A 1 190 ? 6.641 5.543 1.772 1 98.56 190 SER A O 1
ATOM 1423 N N . TRP A 1 191 ? 5.434 3.605 1.84 1 98.44 191 TRP A N 1
ATOM 1424 C CA . TRP A 1 191 ? 6.566 2.764 2.215 1 98.44 191 TRP A CA 1
ATOM 1425 C C . TRP A 1 191 ? 6.758 1.629 1.216 1 98.44 191 TRP A C 1
ATOM 1427 O O . TRP A 1 191 ? 5.793 0.954 0.842 1 98.44 191 TRP A O 1
ATOM 1437 N N . LEU A 1 192 ? 7.891 1.445 0.767 1 98.38 192 LEU A N 1
ATOM 1438 C CA . LEU A 1 192 ? 8.297 0.255 0.026 1 98.38 192 LEU A CA 1
ATOM 1439 C C . LEU A 1 192 ? 9.094 -0.692 0.914 1 98.38 192 LEU A C 1
ATOM 1441 O O . LEU A 1 192 ? 10.148 -0.319 1.435 1 98.38 192 LEU A O 1
ATOM 1445 N N . GLN A 1 193 ? 8.586 -1.857 1.113 1 98 193 GLN A N 1
ATOM 1446 C CA . GLN A 1 193 ? 9.234 -2.836 1.981 1 98 193 GLN A CA 1
ATOM 1447 C C . GLN A 1 193 ? 9.734 -4.035 1.182 1 98 193 GLN A C 1
ATOM 1449 O O . GLN A 1 193 ? 9.039 -4.539 0.301 1 98 193 GLN A O 1
ATOM 1454 N N . ILE A 1 194 ? 10.867 -4.445 1.437 1 97.56 194 ILE A N 1
ATOM 1455 C CA . ILE A 1 194 ? 11.453 -5.645 0.859 1 97.56 194 ILE A CA 1
ATOM 1456 C C . ILE A 1 194 ? 11.797 -6.637 1.97 1 97.56 194 ILE A C 1
ATOM 1458 O O . ILE A 1 194 ? 12.57 -6.324 2.877 1 97.56 194 ILE A O 1
ATOM 1462 N N . GLU A 1 195 ? 11.234 -7.766 1.942 1 97.19 195 GLU A N 1
ATOM 1463 C CA . GLU A 1 195 ? 11.492 -8.82 2.922 1 97.19 195 GLU A CA 1
ATOM 1464 C C . GLU A 1 195 ? 12.445 -9.867 2.369 1 97.19 195 GLU A C 1
ATOM 1466 O O . GLU A 1 195 ? 12.336 -10.266 1.208 1 97.19 195 GLU A O 1
ATOM 1471 N N . GLY A 1 196 ? 13.406 -10.266 3.213 1 96 196 GLY A N 1
ATOM 1472 C CA . GLY A 1 196 ? 14.367 -11.25 2.748 1 96 196 GLY A CA 1
ATOM 1473 C C . GLY A 1 196 ? 15.18 -10.781 1.558 1 96 196 GLY A C 1
ATOM 1474 O O . GLY A 1 196 ? 15.211 -11.438 0.516 1 96 196 GLY A O 1
ATOM 1475 N N . ALA A 1 197 ? 15.828 -9.734 1.775 1 95.56 197 ALA A N 1
ATOM 1476 C CA . ALA A 1 197 ? 16.547 -9.078 0.696 1 95.56 197 ALA A CA 1
ATOM 1477 C C . ALA A 1 197 ? 17.594 -10.016 0.077 1 95.56 197 ALA A C 1
ATOM 1479 O O . ALA A 1 197 ? 18.234 -10.789 0.785 1 95.56 197 ALA A O 1
ATOM 1480 N N . GLU A 1 198 ? 17.719 -9.953 -1.221 1 95.75 198 GLU A N 1
ATOM 1481 C CA . GLU A 1 198 ? 18.688 -10.719 -2.006 1 95.75 198 GLU A CA 1
ATOM 1482 C C . GLU A 1 198 ? 19.578 -9.797 -2.846 1 95.75 198 GLU A C 1
ATOM 1484 O O . GLU A 1 198 ? 19.203 -8.641 -3.098 1 95.75 198 GLU A O 1
ATOM 1489 N N . PRO A 1 199 ? 20.688 -10.305 -3.264 1 94.75 199 PRO A N 1
ATOM 1490 C CA . PRO A 1 199 ? 21.594 -9.461 -4.059 1 94.75 199 PRO A CA 1
ATOM 1491 C C . PRO A 1 199 ? 20.906 -8.859 -5.281 1 94.75 199 PRO A C 1
ATOM 1493 O O . PRO A 1 199 ? 21.234 -7.734 -5.68 1 94.75 199 PRO A O 1
ATOM 1496 N N . GLY A 1 200 ? 19.922 -9.508 -5.789 1 94.75 200 GLY A N 1
ATOM 1497 C CA . GLY A 1 200 ? 19.188 -9.031 -6.953 1 94.75 200 GLY A CA 1
ATOM 1498 C C . GLY A 1 200 ? 18.344 -7.812 -6.668 1 94.75 200 GLY A C 1
ATOM 1499 O O . GLY A 1 200 ? 17.891 -7.129 -7.59 1 94.75 200 GLY A O 1
ATOM 1500 N N . ASP A 1 201 ? 18.141 -7.625 -5.395 1 96.62 201 ASP A N 1
ATOM 1501 C CA . ASP A 1 201 ? 17.344 -6.477 -4.992 1 96.62 201 ASP A CA 1
ATOM 1502 C C . ASP A 1 201 ? 18.172 -5.191 -5.02 1 96.62 201 ASP A C 1
ATOM 1504 O O . ASP A 1 201 ? 17.609 -4.094 -4.941 1 96.62 201 ASP A O 1
ATOM 1508 N N . SER A 1 202 ? 19.469 -5.301 -5.082 1 96.44 202 SER A N 1
ATOM 1509 C CA . SER A 1 202 ? 20.281 -4.094 -5.176 1 96.44 202 SER A CA 1
ATOM 1510 C C . SER A 1 202 ? 19.891 -3.26 -6.395 1 96.44 202 SER A C 1
ATOM 1512 O O . SER A 1 202 ? 19.578 -3.807 -7.453 1 96.44 202 SER A O 1
ATOM 1514 N N . GLY A 1 203 ? 19.891 -1.951 -6.215 1 97.12 203 GLY A N 1
ATOM 1515 C CA . GLY A 1 203 ? 19.562 -1.054 -7.309 1 97.12 203 GLY A CA 1
ATOM 1516 C C . GLY A 1 203 ? 19 0.278 -6.84 1 97.12 203 GLY A C 1
ATOM 1517 O O . GLY A 1 203 ? 19.062 0.596 -5.648 1 97.12 203 GLY A O 1
ATOM 1518 N N . THR A 1 204 ? 18.594 1.017 -7.805 1 97.88 204 THR A N 1
ATOM 1519 C CA . THR A 1 204 ? 18.031 2.33 -7.523 1 97.88 204 THR A CA 1
ATOM 1520 C C . THR A 1 204 ? 16.5 2.271 -7.531 1 97.88 204 THR A C 1
ATOM 1522 O O . THR A 1 204 ? 15.898 1.793 -8.492 1 97.88 204 THR A O 1
ATOM 1525 N N . TYR A 1 205 ? 15.969 2.689 -6.469 1 98.12 205 TYR A N 1
ATOM 1526 C CA . TYR A 1 205 ? 14.516 2.75 -6.332 1 98.12 205 TYR A CA 1
ATOM 1527 C C . TYR A 1 205 ? 14.023 4.191 -6.359 1 98.12 205 TYR A C 1
ATOM 1529 O O . TYR A 1 205 ? 14.703 5.094 -5.859 1 98.12 205 TYR A O 1
ATOM 1537 N N . ARG A 1 206 ? 12.844 4.348 -6.922 1 98.19 206 ARG A N 1
ATOM 1538 C CA . ARG A 1 206 ? 12.305 5.688 -7.117 1 98.19 206 ARG A CA 1
ATOM 1539 C C . ARG A 1 206 ? 10.852 5.77 -6.645 1 98.19 206 ARG A C 1
ATOM 1541 O O . ARG A 1 206 ? 10.039 4.91 -6.984 1 98.19 206 ARG A O 1
ATOM 1548 N N . CYS A 1 207 ? 10.57 6.75 -5.801 1 98.44 207 CYS A N 1
ATOM 1549 C CA . CYS A 1 207 ? 9.18 7.094 -5.516 1 98.44 207 CYS A CA 1
ATOM 1550 C C . CYS A 1 207 ? 8.711 8.25 -6.395 1 98.44 207 CYS A C 1
ATOM 1552 O O . CYS A 1 207 ? 9.414 9.258 -6.527 1 98.44 207 CYS A O 1
ATOM 1554 N N . THR A 1 208 ? 7.629 8.109 -7.004 1 98.25 208 THR A N 1
ATOM 1555 C CA . THR A 1 208 ? 7.062 9.109 -7.898 1 98.25 208 THR A CA 1
ATOM 1556 C C . THR A 1 208 ? 5.68 9.547 -7.414 1 98.25 208 THR A C 1
ATOM 1558 O O . THR A 1 208 ? 4.797 8.711 -7.211 1 98.25 208 THR A O 1
ATOM 1561 N N . ALA A 1 209 ? 5.5 10.82 -7.176 1 98.5 209 ALA A N 1
ATOM 1562 C CA . ALA A 1 209 ? 4.219 11.406 -6.797 1 98.5 209 ALA A CA 1
ATOM 1563 C C . ALA A 1 209 ? 3.609 12.188 -7.957 1 98.5 209 ALA A C 1
ATOM 1565 O O . ALA A 1 209 ? 4.281 13.008 -8.586 1 98.5 209 ALA A O 1
ATOM 1566 N N . ARG A 1 210 ? 2.305 11.93 -8.203 1 97.06 210 ARG A N 1
ATOM 1567 C CA . ARG A 1 210 ? 1.685 12.555 -9.367 1 97.06 210 ARG A CA 1
ATOM 1568 C C . ARG A 1 210 ? 0.264 13.008 -9.047 1 97.06 210 ARG A C 1
ATOM 1570 O O . ARG A 1 210 ? -0.488 12.297 -8.383 1 97.06 210 ARG A O 1
ATOM 1577 N N . ASN A 1 211 ? -0.084 14.195 -9.383 1 95.81 211 ASN A N 1
ATOM 1578 C CA . ASN A 1 211 ? -1.461 14.664 -9.469 1 95.81 211 ASN A CA 1
ATOM 1579 C C . ASN A 1 211 ? -1.739 15.352 -10.797 1 95.81 211 ASN A C 1
ATOM 1581 O O . ASN A 1 211 ? -0.933 15.266 -11.727 1 95.81 211 ASN A O 1
ATOM 1585 N N . ASN A 1 212 ? -2.895 16 -11.031 1 95.81 212 ASN A N 1
ATOM 1586 C CA . ASN A 1 212 ? -3.297 16.547 -12.32 1 95.81 212 ASN A CA 1
ATOM 1587 C C . ASN A 1 212 ? -2.477 17.781 -12.68 1 95.81 212 ASN A C 1
ATOM 1589 O O . ASN A 1 212 ? -2.584 18.312 -13.789 1 95.81 212 ASN A O 1
ATOM 1593 N N . LEU A 1 213 ? -1.629 18.25 -11.727 1 97.25 213 LEU A N 1
ATOM 1594 C CA . LEU A 1 213 ? -0.847 19.453 -11.984 1 97.25 213 LEU A CA 1
ATOM 1595 C C . LEU A 1 213 ? 0.589 19.094 -12.359 1 97.25 213 LEU A C 1
ATOM 1597 O O . LEU A 1 213 ? 1.321 19.938 -12.891 1 97.25 213 LEU A O 1
ATOM 1601 N N . GLY A 1 214 ? 0.999 17.859 -12.039 1 98 214 GLY A N 1
ATOM 1602 C CA . GLY A 1 214 ? 2.344 17.484 -12.43 1 98 214 GLY A CA 1
ATOM 1603 C C . GLY A 1 214 ? 2.879 16.297 -11.664 1 98 214 GLY A C 1
ATOM 1604 O O . GLY A 1 214 ? 2.117 15.57 -11.008 1 98 214 GLY A O 1
ATOM 1605 N N . THR A 1 215 ? 4.191 15.984 -11.883 1 98.31 215 THR A N 1
ATOM 1606 C CA . THR A 1 215 ? 4.855 14.812 -11.328 1 98.31 215 THR A CA 1
ATOM 1607 C C . THR A 1 215 ? 6.219 15.18 -10.742 1 98.31 215 THR A C 1
ATOM 1609 O O . THR A 1 215 ? 6.949 15.977 -11.328 1 98.31 215 THR A O 1
ATOM 1612 N N . VAL A 1 216 ? 6.516 14.672 -9.602 1 98.5 216 VAL A N 1
ATOM 1613 C CA . VAL A 1 216 ? 7.836 14.805 -8.992 1 98.5 216 VAL A CA 1
ATOM 1614 C C . VAL A 1 216 ? 8.336 13.438 -8.539 1 98.5 216 VAL A C 1
ATOM 1616 O O . VAL A 1 216 ? 7.551 12.5 -8.391 1 98.5 216 VAL A O 1
ATOM 1619 N N . TRP A 1 217 ? 9.68 13.281 -8.398 1 98.31 217 TRP A N 1
ATOM 1620 C CA . TRP A 1 217 ? 10.195 11.992 -7.957 1 98.31 217 TRP A CA 1
ATOM 1621 C C . TRP A 1 217 ? 11.492 12.172 -7.172 1 98.31 217 TRP A C 1
ATOM 1623 O O . TRP A 1 217 ? 12.117 13.234 -7.223 1 98.31 217 TRP A O 1
ATOM 1633 N N . ALA A 1 218 ? 11.805 11.258 -6.336 1 98.44 218 ALA A N 1
ATOM 1634 C CA . ALA A 1 218 ? 13.055 11.117 -5.598 1 98.44 218 ALA A CA 1
ATOM 1635 C C . ALA A 1 218 ? 13.531 9.672 -5.59 1 98.44 218 ALA A C 1
ATOM 1637 O O . ALA A 1 218 ? 12.727 8.742 -5.676 1 98.44 218 ALA A O 1
ATOM 1638 N N . SER A 1 219 ? 14.836 9.484 -5.539 1 97.69 219 SER A N 1
ATOM 1639 C CA . SER A 1 219 ? 15.383 8.133 -5.645 1 97.69 219 SER A CA 1
ATOM 1640 C C . SER A 1 219 ? 16.359 7.836 -4.512 1 97.69 219 SER A C 1
ATOM 1642 O O . SER A 1 219 ? 16.812 8.75 -3.822 1 97.69 219 SER A O 1
ATOM 1644 N N . ALA A 1 220 ? 16.594 6.59 -4.254 1 97.75 220 ALA A N 1
ATOM 1645 C CA . ALA A 1 220 ? 17.578 6.098 -3.293 1 97.75 220 ALA A CA 1
ATOM 1646 C C . ALA A 1 220 ? 18.188 4.785 -3.766 1 97.75 220 ALA A C 1
ATOM 1648 O O . ALA A 1 220 ? 17.547 4 -4.461 1 97.75 220 ALA A O 1
ATOM 1649 N N . VAL A 1 221 ? 19.391 4.547 -3.387 1 97.25 221 VAL A N 1
ATOM 1650 C CA . VAL A 1 221 ? 20.125 3.363 -3.812 1 97.25 221 VAL A CA 1
ATOM 1651 C C . VAL A 1 221 ? 20.125 2.322 -2.695 1 97.25 221 VAL A C 1
ATOM 1653 O O . VAL A 1 221 ? 20.312 2.662 -1.522 1 97.25 221 VAL A O 1
ATOM 1656 N N . LEU A 1 222 ? 19.875 1.108 -3.076 1 96.94 222 LEU A N 1
ATOM 1657 C CA . LEU A 1 222 ? 20 -0.017 -2.154 1 96.94 222 LEU A CA 1
ATOM 1658 C C . LEU A 1 222 ? 21.156 -0.919 -2.535 1 96.94 222 LEU A C 1
ATOM 1660 O O . LEU A 1 222 ? 21.266 -1.358 -3.684 1 96.94 222 LEU A O 1
ATOM 1664 N N . GLY A 1 223 ? 22.016 -1.162 -1.581 1 95.56 223 GLY A N 1
ATOM 1665 C CA . GLY A 1 223 ? 23.047 -2.193 -1.701 1 95.56 223 GLY A CA 1
ATOM 1666 C C . GLY A 1 223 ? 22.797 -3.379 -0.785 1 95.56 223 GLY A C 1
ATOM 1667 O O . GLY A 1 223 ? 22.625 -3.211 0.423 1 95.56 223 GLY A O 1
ATOM 1668 N N . VAL A 1 224 ? 22.703 -4.496 -1.365 1 95.88 224 VAL A N 1
ATOM 1669 C CA . VAL A 1 224 ? 22.562 -5.727 -0.587 1 95.88 224 VAL A CA 1
ATOM 1670 C C . VAL A 1 224 ? 23.859 -6.543 -0.695 1 95.88 224 VAL A C 1
ATOM 1672 O O . VAL A 1 224 ? 24.234 -6.98 -1.785 1 95.88 224 VAL A O 1
ATOM 1675 N N . LEU A 1 225 ? 24.453 -6.805 0.486 1 93.25 225 LEU A N 1
ATOM 1676 C CA . LEU A 1 225 ? 25.75 -7.445 0.495 1 93.25 225 LEU A CA 1
ATOM 1677 C C . LEU A 1 225 ? 25.688 -8.82 1.155 1 93.25 225 LEU A C 1
ATOM 1679 O O . LEU A 1 225 ? 24.844 -9.055 2.023 1 93.25 225 LEU A O 1
ATOM 1683 N N . GLY A 1 226 ? 26.531 -9.625 0.674 1 92.12 226 GLY A N 1
ATOM 1684 C CA . GLY A 1 226 ? 26.719 -10.883 1.389 1 92.12 226 GLY A CA 1
ATOM 1685 C C . GLY A 1 226 ? 27.391 -10.703 2.732 1 92.12 226 GLY A C 1
ATOM 1686 O O . GLY A 1 226 ? 27.875 -9.617 3.057 1 92.12 226 GLY A O 1
ATOM 1687 N N . ALA A 1 227 ? 27.391 -11.844 3.459 1 87.56 227 ALA A N 1
ATOM 1688 C CA . ALA A 1 227 ? 27.906 -11.805 4.824 1 87.56 227 ALA A CA 1
ATOM 1689 C C . ALA A 1 227 ? 29.328 -11.25 4.859 1 87.56 227 ALA A C 1
ATOM 1691 O O . ALA A 1 227 ? 29.641 -10.359 5.66 1 87.56 227 ALA A O 1
ATOM 1692 N N . GLU A 1 228 ? 30.219 -11.742 4.008 1 88.69 228 GLU A N 1
ATOM 1693 C CA . GLU A 1 228 ? 31.609 -11.32 3.996 1 88.69 228 GLU A CA 1
ATOM 1694 C C . GLU A 1 228 ? 31.75 -9.867 3.549 1 88.69 228 GLU A C 1
ATOM 1696 O O . GLU A 1 228 ? 32.469 -9.086 4.168 1 88.69 228 GLU A O 1
ATOM 1701 N N . GLU A 1 229 ? 31.109 -9.562 2.535 1 88.94 229 GLU A N 1
ATOM 1702 C CA . GLU A 1 229 ? 31.156 -8.203 2.002 1 88.94 229 GLU A CA 1
ATOM 1703 C C . GLU A 1 229 ? 30.594 -7.191 2.996 1 88.94 229 GLU A C 1
ATOM 1705 O O . GLU A 1 229 ? 31.094 -6.074 3.111 1 88.94 229 GLU A O 1
ATOM 1710 N N . LEU A 1 230 ? 29.547 -7.566 3.684 1 86.62 230 LEU A N 1
ATOM 1711 C CA . LEU A 1 230 ? 28.906 -6.684 4.66 1 86.62 230 LEU A CA 1
ATOM 1712 C C . LEU A 1 230 ? 29.859 -6.379 5.812 1 86.62 230 LEU A C 1
ATOM 1714 O O . LEU A 1 230 ? 29.938 -5.238 6.27 1 86.62 230 LEU A O 1
ATOM 1718 N N . SER A 1 231 ? 30.484 -7.391 6.242 1 85.31 231 SER A N 1
ATOM 1719 C CA . SER A 1 231 ? 31.453 -7.215 7.32 1 85.31 231 SER A CA 1
ATOM 1720 C C . SER A 1 231 ? 32.531 -6.223 6.93 1 85.31 231 SER A C 1
ATOM 1722 O O . SER A 1 231 ? 32.938 -5.363 7.73 1 85.31 231 SER A O 1
ATOM 1724 N N . SER A 1 232 ? 33.031 -6.402 5.77 1 86.44 232 SER A N 1
ATOM 1725 C CA . SER A 1 232 ? 34.062 -5.496 5.277 1 86.44 232 SER A CA 1
ATOM 1726 C C . SER A 1 232 ? 33.531 -4.066 5.18 1 86.44 232 SER A C 1
ATOM 1728 O O . SER A 1 232 ? 34.25 -3.119 5.535 1 86.44 232 SER A O 1
ATOM 1730 N N . TYR A 1 233 ? 32.375 -3.957 4.703 1 85.19 233 TYR A N 1
ATOM 1731 C CA . TYR A 1 233 ? 31.75 -2.643 4.566 1 85.19 233 TYR A CA 1
ATOM 1732 C C . TYR A 1 233 ? 31.625 -1.959 5.922 1 85.19 233 TYR A C 1
ATOM 1734 O O . TYR A 1 233 ? 31.953 -0.778 6.062 1 85.19 233 TYR A O 1
ATOM 1742 N N . LEU A 1 234 ? 31.125 -2.629 6.871 1 81.94 234 LEU A N 1
ATOM 1743 C CA . LEU A 1 234 ? 30.906 -2.07 8.203 1 81.94 234 LEU A CA 1
ATOM 1744 C C . LEU A 1 234 ? 32.25 -1.677 8.844 1 81.94 234 LEU A C 1
ATOM 1746 O O . LEU A 1 234 ? 32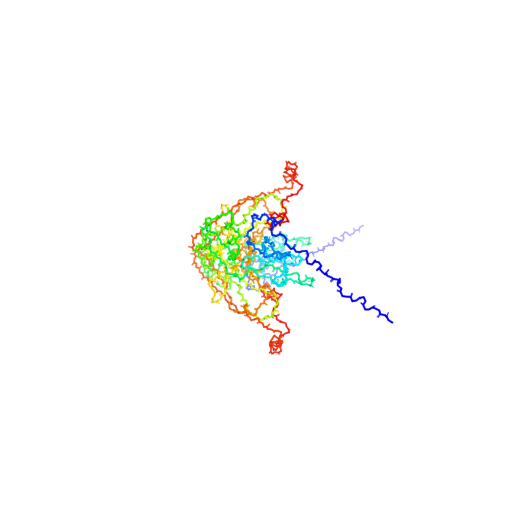.312 -0.654 9.523 1 81.94 234 LEU A O 1
ATOM 1750 N N . ALA A 1 235 ? 33.188 -2.467 8.562 1 81.5 235 ALA A N 1
ATOM 1751 C CA . ALA A 1 235 ? 34.5 -2.182 9.109 1 81.5 235 ALA A CA 1
ATOM 1752 C C . ALA A 1 235 ? 35.062 -0.882 8.547 1 81.5 235 ALA A C 1
ATOM 1754 O O . ALA A 1 235 ? 35.688 -0.1 9.266 1 81.5 235 ALA A O 1
ATOM 1755 N N . ASN A 1 236 ? 34.688 -0.644 7.395 1 82.81 236 ASN A N 1
ATOM 1756 C CA . ASN A 1 236 ? 35.281 0.512 6.711 1 82.81 236 ASN A CA 1
ATOM 1757 C C . ASN A 1 236 ? 34.438 1.767 6.938 1 82.81 236 ASN A C 1
ATOM 1759 O O . ASN A 1 236 ? 34.938 2.885 6.801 1 82.81 236 ASN A O 1
ATOM 1763 N N . SER A 1 237 ? 33.188 1.597 7.105 1 76.06 237 SER A N 1
ATOM 1764 C CA . SER A 1 237 ? 32.312 2.744 7.234 1 76.06 237 SER A CA 1
ATOM 1765 C C . SER A 1 237 ? 32.25 3.242 8.672 1 76.06 237 SER A C 1
ATOM 1767 O O . SER A 1 237 ? 31.766 4.348 8.938 1 76.06 237 SER A O 1
ATOM 1769 N N . GLY A 1 238 ? 32.75 2.578 9.5 1 69.5 238 GLY A N 1
ATOM 1770 C CA . GLY A 1 238 ? 32.688 2.916 10.914 1 69.5 238 GLY A CA 1
ATOM 1771 C C . GLY A 1 238 ? 31.297 2.67 11.516 1 69.5 238 GLY A C 1
ATOM 1772 O O . GLY A 1 238 ? 31.031 3.102 12.633 1 69.5 238 GLY A O 1
ATOM 1773 N N . ARG A 1 239 ? 30.391 2.189 10.664 1 66.56 239 ARG A N 1
ATOM 1774 C CA . ARG A 1 239 ? 29.047 1.912 11.164 1 66.56 239 ARG A CA 1
ATOM 1775 C C . ARG A 1 239 ? 28.953 0.489 11.703 1 66.56 239 ARG A C 1
ATOM 1777 O O . ARG A 1 239 ? 29.594 -0.424 11.188 1 66.56 239 ARG A O 1
ATOM 1784 N N . LYS A 1 240 ? 28.359 0.469 12.844 1 58.88 240 LYS A N 1
ATOM 1785 C CA . LYS A 1 240 ? 28.266 -0.84 13.484 1 58.88 240 LYS A CA 1
ATOM 1786 C C . LYS A 1 240 ? 27.156 -1.688 12.852 1 58.88 240 LYS A C 1
ATOM 1788 O O . LYS A 1 240 ? 27.25 -2.918 12.836 1 58.88 240 LYS A O 1
ATOM 1793 N N . GLN A 1 241 ? 26.062 -1.034 12.438 1 59.97 241 GLN A N 1
ATOM 1794 C CA . GLN A 1 241 ? 24.953 -1.81 11.898 1 59.97 241 GLN A CA 1
ATOM 1795 C C . GLN A 1 241 ? 24.391 -1.157 10.633 1 59.97 241 GLN A C 1
ATOM 1797 O O . GLN A 1 241 ? 24.469 0.062 10.477 1 59.97 241 GLN A O 1
ATOM 1802 N N . PRO A 1 242 ? 24.078 -2.064 9.789 1 55.91 242 PRO A N 1
ATOM 1803 C CA . PRO A 1 242 ? 23.406 -1.513 8.609 1 55.91 242 PRO A CA 1
ATOM 1804 C C . PRO A 1 242 ? 22.156 -0.711 8.969 1 55.91 242 PRO A C 1
ATOM 1806 O O . PRO A 1 242 ? 21.594 -0.888 10.055 1 55.91 242 PRO A O 1
ATOM 1809 N N . MET A 1 243 ? 21.812 0.347 8.211 1 57.62 243 MET A N 1
ATOM 1810 C CA . MET A 1 243 ? 20.641 1.179 8.461 1 57.62 243 MET A CA 1
ATOM 1811 C C . MET A 1 243 ? 19.391 0.318 8.688 1 57.62 243 MET A C 1
ATOM 1813 O O . MET A 1 243 ? 19.172 -0.655 7.965 1 57.62 243 MET A O 1
ATOM 1817 N N . ASP A 1 244 ? 18.906 0.186 9.906 1 55.91 244 ASP A N 1
ATOM 1818 C CA . ASP A 1 244 ? 17.688 -0.568 10.188 1 55.91 244 ASP A CA 1
ATOM 1819 C C . ASP A 1 244 ? 16.453 0.33 10.102 1 55.91 244 ASP A C 1
ATOM 1821 O O . ASP A 1 244 ? 16.578 1.558 10.102 1 55.91 244 ASP A O 1
ATOM 1825 N N . ILE A 1 245 ? 15.32 -0.22 9.898 1 54.19 245 ILE A N 1
ATOM 1826 C CA . ILE A 1 245 ? 14.023 0.44 9.836 1 54.19 245 ILE A CA 1
ATOM 1827 C C . ILE A 1 245 ? 13.938 1.522 10.906 1 54.19 245 ILE A C 1
ATOM 1829 O O . ILE A 1 245 ? 13.32 2.568 10.695 1 54.19 245 ILE A O 1
ATOM 1833 N N . ALA A 1 246 ? 14.586 1.174 11.945 1 48.53 246 ALA A N 1
ATOM 1834 C CA . ALA A 1 246 ? 14.531 2.018 13.133 1 48.53 246 ALA A CA 1
ATOM 1835 C C . ALA A 1 246 ? 15.258 3.342 12.898 1 48.53 246 ALA A C 1
ATOM 1837 O O . ALA A 1 246 ? 14.977 4.336 13.578 1 48.53 246 ALA A O 1
ATOM 1838 N N . ASP A 1 247 ? 16.125 3.318 12.008 1 50.81 247 ASP A N 1
ATOM 1839 C CA . ASP A 1 247 ? 16.891 4.531 11.758 1 50.81 247 ASP A CA 1
ATOM 1840 C C . ASP A 1 247 ? 16.047 5.574 11.023 1 50.81 247 ASP A C 1
ATOM 1842 O O . ASP A 1 247 ? 16.344 6.77 11.078 1 50.81 247 ASP A O 1
ATOM 1846 N N . TYR A 1 248 ? 15.133 5.176 10.266 1 47.94 248 TYR A N 1
ATOM 1847 C CA . TYR A 1 248 ? 14.242 6.098 9.57 1 47.94 248 TYR A CA 1
ATOM 1848 C C . TYR A 1 248 ? 13.453 6.941 10.562 1 47.94 248 TYR A C 1
ATOM 1850 O O . TYR A 1 248 ? 13.125 8.094 10.281 1 47.94 248 TYR A O 1
ATOM 1858 N N . ASP A 1 249 ? 12.977 6.289 11.641 1 47.91 249 ASP A N 1
ATOM 1859 C CA . ASP A 1 249 ? 12.109 6.977 12.594 1 47.91 249 ASP A CA 1
ATOM 1860 C C . ASP A 1 249 ? 12.805 8.195 13.195 1 47.91 249 ASP A C 1
ATOM 1862 O O . ASP A 1 249 ? 12.172 9.219 13.438 1 47.91 249 ASP A O 1
ATOM 1866 N N . GLN A 1 250 ? 14.078 8.039 13.406 1 44.06 250 GLN A N 1
ATOM 1867 C CA . GLN A 1 250 ? 14.711 9.055 14.242 1 44.06 250 GLN A CA 1
ATOM 1868 C C . GLN A 1 250 ? 14.875 10.367 13.492 1 44.06 250 GLN A C 1
ATOM 1870 O O . GLN A 1 250 ? 14.805 11.445 14.086 1 44.06 250 GLN A O 1
ATOM 1875 N N . ASP A 1 251 ? 15.219 10.289 12.258 1 41.41 251 ASP A N 1
ATOM 1876 C CA . ASP A 1 251 ? 15.641 11.547 11.656 1 41.41 251 ASP A CA 1
ATOM 1877 C C . ASP A 1 251 ? 14.469 12.25 10.969 1 41.41 251 ASP A C 1
ATOM 1879 O O . ASP A 1 251 ? 14.602 13.391 10.523 1 41.41 251 ASP A O 1
ATOM 1883 N N . ILE A 1 252 ? 13.508 11.531 10.828 1 41.31 252 ILE A N 1
ATOM 1884 C CA . ILE A 1 252 ? 12.555 12.18 9.93 1 41.31 252 ILE A CA 1
ATOM 1885 C C . ILE A 1 252 ? 11.57 13.023 10.742 1 41.31 252 ILE A C 1
ATOM 1887 O O . ILE A 1 252 ? 11.102 14.055 10.266 1 41.31 252 ILE A O 1
ATOM 1891 N N . TYR A 1 253 ? 11.016 12.422 11.859 1 37.53 253 TYR A N 1
ATOM 1892 C CA . TYR A 1 253 ? 10.102 13.305 12.578 1 37.53 253 TYR A CA 1
ATOM 1893 C C . TYR A 1 253 ? 10.82 14.008 13.734 1 37.53 253 TYR A C 1
ATOM 1895 O O . TYR A 1 253 ? 11.688 13.422 14.375 1 37.53 253 TYR A O 1
ATOM 1903 N N . MET B 1 1 ? 27.453 -84.875 5.418 1 32.34 1 MET B N 1
ATOM 1904 C CA . MET B 1 1 ? 26.609 -84.812 4.23 1 32.34 1 MET B CA 1
ATOM 1905 C C . MET B 1 1 ? 25.469 -83.812 4.465 1 32.34 1 MET B C 1
ATOM 1907 O O . MET B 1 1 ? 24.391 -84.188 4.914 1 32.34 1 MET B O 1
ATOM 1911 N N . ARG B 1 2 ? 25.781 -82.688 5.168 1 40.22 2 ARG B N 1
ATOM 1912 C CA . ARG B 1 2 ? 24.984 -81.438 5.438 1 40.22 2 ARG B CA 1
ATOM 1913 C C . ARG B 1 2 ? 24.453 -80.875 4.145 1 40.22 2 ARG B C 1
ATOM 1915 O O . ARG B 1 2 ? 25.234 -80.438 3.287 1 40.22 2 ARG B O 1
ATOM 1922 N N . THR B 1 3 ? 23.266 -81.438 3.629 1 40.09 3 THR B N 1
ATOM 1923 C CA . THR B 1 3 ? 22.406 -81 2.533 1 40.09 3 THR B CA 1
ATOM 1924 C C . THR B 1 3 ? 22.078 -79.5 2.662 1 40.09 3 THR B C 1
ATOM 1926 O O . THR B 1 3 ? 21.625 -79.062 3.713 1 40.09 3 THR B O 1
ATOM 1929 N N . LEU B 1 4 ? 22.781 -78.562 1.895 1 38.78 4 LEU B N 1
ATOM 1930 C CA . LEU B 1 4 ? 22.594 -77.188 1.571 1 38.78 4 LEU B CA 1
ATOM 1931 C C . LEU B 1 4 ? 21.172 -76.875 1.129 1 38.78 4 LEU B C 1
ATOM 1933 O O . LEU B 1 4 ? 20.75 -77.312 0.058 1 38.78 4 LEU B O 1
ATOM 1937 N N . VAL B 1 5 ? 20.109 -76.875 1.998 1 39.72 5 VAL B N 1
ATOM 1938 C CA . VAL B 1 5 ? 18.75 -76.375 1.719 1 39.72 5 VAL B CA 1
ATOM 1939 C C . VAL B 1 5 ? 18.797 -75 1.115 1 39.72 5 VAL B C 1
ATOM 1941 O O . VAL B 1 5 ? 19.125 -74.062 1.805 1 39.72 5 VAL B O 1
ATOM 1944 N N . LEU B 1 6 ? 19.375 -74.812 -0.12 1 36.94 6 LEU B N 1
ATOM 1945 C CA . LEU B 1 6 ? 19.188 -73.625 -0.901 1 36.94 6 LEU B CA 1
ATOM 1946 C C . LEU B 1 6 ? 17.719 -73.188 -0.879 1 36.94 6 LEU B C 1
ATOM 1948 O O . LEU B 1 6 ? 16.844 -73.938 -1.325 1 36.94 6 LEU B O 1
ATOM 1952 N N . LEU B 1 7 ? 17.219 -72.562 0.184 1 36.09 7 LEU B N 1
ATOM 1953 C CA . LEU B 1 7 ? 15.977 -71.812 0.305 1 36.09 7 LEU B CA 1
ATOM 1954 C C . LEU B 1 7 ? 15.703 -71 -0.961 1 36.09 7 LEU B C 1
ATOM 1956 O O . LEU B 1 7 ? 16.453 -70.062 -1.285 1 36.09 7 LEU B O 1
ATOM 1960 N N . PHE B 1 8 ? 15.195 -71.625 -2.051 1 37 8 PHE B N 1
ATOM 1961 C CA . PHE B 1 8 ? 14.516 -71.062 -3.189 1 37 8 PHE B CA 1
ATOM 1962 C C . PHE B 1 8 ? 13.5 -70 -2.725 1 37 8 PHE B C 1
ATOM 1964 O O . PHE B 1 8 ? 12.398 -70.375 -2.299 1 37 8 PHE B O 1
ATOM 1971 N N . LEU B 1 9 ? 13.797 -69.125 -1.782 1 37.22 9 LEU B N 1
ATOM 1972 C CA . LEU B 1 9 ? 12.906 -68 -1.786 1 37.22 9 LEU B CA 1
ATOM 1973 C C . LEU B 1 9 ? 12.578 -67.562 -3.213 1 37.22 9 LEU B C 1
ATOM 1975 O O . LEU B 1 9 ? 13.438 -67.062 -3.922 1 37.22 9 LEU B O 1
ATOM 1979 N N . TRP B 1 10 ? 11.93 -68.375 -4.047 1 37.06 10 TRP B N 1
ATOM 1980 C CA . TRP B 1 10 ? 11.25 -68 -5.266 1 37.06 10 TRP B CA 1
ATOM 1981 C C . TRP B 1 10 ? 10.547 -66.625 -5.059 1 37.06 10 TRP B C 1
ATOM 1983 O O . TRP B 1 10 ? 9.633 -66.5 -4.234 1 37.06 10 TRP B O 1
ATOM 1993 N N . LEU B 1 11 ? 11.203 -65.562 -4.871 1 40.5 11 LEU B N 1
ATOM 1994 C CA . LEU B 1 11 ? 10.562 -64.312 -5.336 1 40.5 11 LEU B CA 1
ATOM 1995 C C . LEU B 1 11 ? 9.578 -64.625 -6.465 1 40.5 11 LEU B C 1
ATOM 1997 O O . LEU B 1 11 ? 9.992 -65 -7.566 1 40.5 11 LEU B O 1
ATOM 2001 N N . SER B 1 12 ? 8.633 -65.438 -6.309 1 40.62 12 SER B N 1
ATOM 2002 C CA . SER B 1 12 ? 7.516 -65.5 -7.242 1 40.62 12 SER B CA 1
ATOM 2003 C C . SER B 1 12 ? 7.297 -64.125 -7.922 1 40.62 12 SER B C 1
ATOM 2005 O O . SER B 1 12 ? 6.902 -63.156 -7.277 1 40.62 12 SER B O 1
ATOM 2007 N N . LEU B 1 13 ? 8.18 -63.531 -8.578 1 48.38 13 LEU B N 1
ATOM 2008 C CA . LEU B 1 13 ? 7.77 -62.594 -9.609 1 48.38 13 LEU B CA 1
ATOM 2009 C C . LEU B 1 13 ? 6.391 -62.969 -10.156 1 48.38 13 LEU B C 1
ATOM 2011 O O .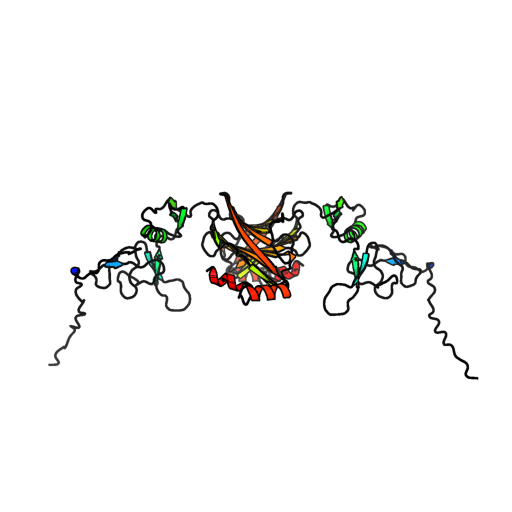 LEU B 1 13 ? 6.207 -64 -10.758 1 48.38 13 LEU B O 1
ATOM 2015 N N . ARG B 1 14 ? 5.301 -63 -9.406 1 52.03 14 ARG B N 1
ATOM 2016 C CA . ARG B 1 14 ? 3.963 -63.156 -9.961 1 52.03 14 ARG B CA 1
ATOM 2017 C C . ARG B 1 14 ? 3.92 -62.719 -11.43 1 52.03 14 ARG B C 1
ATOM 2019 O O . ARG B 1 14 ? 4.281 -61.594 -11.758 1 52.03 14 ARG B O 1
ATOM 2026 N N . THR B 1 15 ? 4.273 -63.531 -12.359 1 66 15 THR B N 1
ATOM 2027 C CA . THR B 1 15 ? 4.109 -63.375 -13.797 1 66 15 THR B CA 1
ATOM 2028 C C . THR B 1 15 ? 2.859 -62.562 -14.109 1 66 15 THR B C 1
ATOM 2030 O O . THR B 1 15 ? 1.768 -62.875 -13.625 1 66 15 THR B O 1
ATOM 2033 N N . CYS B 1 16 ? 3.033 -61.344 -14.398 1 75.25 16 CYS B N 1
ATOM 2034 C CA . CYS B 1 16 ? 1.945 -60.438 -14.75 1 75.25 16 CYS B CA 1
ATOM 2035 C C . CYS B 1 16 ? 1.096 -61.031 -15.875 1 75.25 16 CYS B C 1
ATOM 2037 O O . CYS B 1 16 ? 1.621 -61.656 -16.781 1 75.25 16 CYS B O 1
ATOM 2039 N N . ARG B 1 17 ? -0.158 -61.281 -15.648 1 85.5 17 ARG B N 1
ATOM 2040 C CA . ARG B 1 17 ? -1.139 -61.688 -16.656 1 85.5 17 ARG B CA 1
ATOM 2041 C C . ARG B 1 17 ? -1.759 -60.469 -17.344 1 85.5 17 ARG B C 1
ATOM 2043 O O . ARG B 1 17 ? -2.67 -59.844 -16.797 1 85.5 17 ARG B O 1
ATOM 2050 N N . PRO B 1 18 ? -1.298 -60.25 -18.594 1 87.5 18 PRO B N 1
ATOM 2051 C CA . PRO B 1 18 ? -1.766 -59.062 -19.297 1 87.5 18 PRO B CA 1
ATOM 2052 C C . PRO B 1 18 ? -3.285 -59.031 -19.453 1 87.5 18 PRO B C 1
ATOM 2054 O O . PRO B 1 18 ? -3.875 -57.938 -19.531 1 87.5 18 PRO B O 1
ATOM 2057 N N . ASP B 1 19 ? -3.896 -60.219 -19.516 1 88.81 19 ASP B N 1
ATOM 2058 C CA . ASP B 1 19 ? -5.34 -60.281 -19.734 1 88.81 19 ASP B CA 1
ATOM 2059 C C . ASP B 1 19 ? -6.102 -59.844 -18.484 1 88.81 19 ASP B C 1
ATOM 2061 O O . ASP B 1 19 ? -7.297 -59.531 -18.562 1 88.81 19 ASP B O 1
ATOM 2065 N N . ARG B 1 20 ? -5.449 -59.781 -17.375 1 89.94 20 ARG B N 1
ATOM 2066 C CA . ARG B 1 20 ? -6.098 -59.438 -16.125 1 89.94 20 ARG B CA 1
ATOM 2067 C C . ARG B 1 20 ? -5.863 -57.969 -15.789 1 89.94 20 ARG B C 1
ATOM 2069 O O . ARG B 1 20 ? -6.273 -57.5 -14.727 1 89.94 20 ARG B O 1
ATOM 2076 N N . CYS B 1 21 ? -5.176 -57.344 -16.703 1 91.44 21 CYS B N 1
ATOM 2077 C CA . CYS B 1 21 ? -4.902 -55.938 -16.438 1 91.44 21 CYS B CA 1
ATOM 2078 C C . CYS B 1 21 ? -6.172 -55.094 -16.562 1 91.44 21 CYS B C 1
ATOM 2080 O O . CYS B 1 21 ? -6.953 -55.281 -17.5 1 91.44 21 CYS B O 1
ATOM 2082 N N . PRO B 1 22 ? -6.402 -54.25 -15.5 1 89.94 22 PRO B N 1
ATOM 2083 C CA . PRO B 1 22 ? -7.609 -53.406 -15.555 1 89.94 22 PRO B CA 1
ATOM 2084 C C . PRO B 1 22 ? -7.602 -52.438 -16.719 1 89.94 22 PRO B C 1
ATOM 2086 O O . PRO B 1 22 ? -6.535 -52.031 -17.188 1 89.94 22 PRO B O 1
ATOM 2089 N N . LEU B 1 23 ? -8.828 -52.094 -17.25 1 90.44 23 LEU B N 1
ATOM 2090 C CA . LEU B 1 23 ? -8.977 -51 -18.219 1 90.44 23 LEU B CA 1
ATOM 2091 C C . LEU B 1 23 ? -8.906 -49.656 -17.516 1 90.44 23 LEU B C 1
ATOM 2093 O O . LEU B 1 23 ? -9.586 -49.438 -16.516 1 90.44 23 LEU B O 1
ATOM 2097 N N . LEU B 1 24 ? -7.988 -48.906 -17.984 1 90 24 LEU B N 1
ATOM 2098 C CA . LEU B 1 24 ? -7.77 -47.594 -17.344 1 90 24 LEU B CA 1
ATOM 2099 C C . LEU B 1 24 ? -8.477 -46.5 -18.109 1 90 24 LEU B C 1
ATOM 2101 O O . LEU B 1 24 ? -8.5 -46.5 -19.328 1 90 24 LEU B O 1
ATOM 2105 N N . ARG B 1 25 ? -9.258 -45.719 -17.312 1 89.62 25 ARG B N 1
ATOM 2106 C CA . ARG B 1 25 ? -9.906 -44.531 -17.859 1 89.62 25 ARG B CA 1
ATOM 2107 C C . ARG B 1 25 ? -9.602 -43.312 -16.984 1 89.62 25 ARG B C 1
ATOM 2109 O O . ARG B 1 25 ? -9.359 -43.438 -15.789 1 89.62 25 ARG B O 1
ATOM 2116 N N . GLY B 1 26 ? -9.602 -42.219 -17.641 1 89.88 26 GLY B N 1
ATOM 2117 C CA . GLY B 1 26 ? -9.531 -41 -16.906 1 89.88 26 GLY B CA 1
ATOM 2118 C C . GLY B 1 26 ? -8.133 -40.656 -16.422 1 89.88 26 GLY B C 1
ATOM 2119 O O . GLY B 1 26 ? -7.961 -40.031 -15.367 1 89.88 26 GLY B O 1
ATOM 2120 N N . CYS B 1 27 ? -7.137 -41.156 -17.094 1 93.81 27 CYS B N 1
ATOM 2121 C CA . CYS B 1 27 ? -5.762 -40.906 -16.688 1 93.81 27 CYS B CA 1
ATOM 2122 C C . CYS B 1 27 ? -5.293 -39.562 -17.234 1 93.81 27 CYS B C 1
ATOM 2124 O O . CYS B 1 27 ? -4.75 -39.469 -18.344 1 93.81 27 CYS B O 1
ATOM 2126 N N . ARG B 1 28 ? -5.324 -38.594 -16.438 1 93.5 28 ARG B N 1
ATOM 2127 C CA . ARG B 1 28 ? -5.172 -37.219 -16.844 1 93.5 28 ARG B CA 1
ATOM 2128 C C . ARG B 1 28 ? -3.729 -36.906 -17.234 1 93.5 28 ARG B C 1
ATOM 2130 O O . ARG B 1 28 ? -3.465 -35.969 -17.984 1 93.5 28 ARG B O 1
ATOM 2137 N N . ALA B 1 29 ? -2.805 -37.719 -16.719 1 94.5 29 ALA B N 1
ATOM 2138 C CA . ALA B 1 29 ? -1.399 -37.5 -17.062 1 94.5 29 ALA B CA 1
ATOM 2139 C C . ALA B 1 29 ? -0.856 -38.688 -17.875 1 94.5 29 ALA B C 1
ATOM 2141 O O . ALA B 1 29 ? 0.335 -39 -17.812 1 94.5 29 ALA B O 1
ATOM 2142 N N . GLY B 1 30 ? -1.697 -39.438 -18.438 1 92.56 30 GLY B N 1
ATOM 2143 C CA . GLY B 1 30 ? -1.28 -40.562 -19.266 1 92.56 30 GLY B CA 1
ATOM 2144 C C . GLY B 1 30 ? -1.072 -41.844 -18.484 1 92.56 30 GLY B C 1
ATOM 2145 O O . GLY B 1 30 ? -1.457 -41.938 -17.328 1 92.56 30 GLY B O 1
ATOM 2146 N N . LEU B 1 31 ? -0.521 -42.781 -19.234 1 93.62 31 LEU B N 1
ATOM 2147 C CA . LEU B 1 31 ? -0.311 -44.094 -18.672 1 93.62 31 LEU B CA 1
ATOM 2148 C C . LEU B 1 31 ? 1.173 -44.375 -18.438 1 93.62 31 LEU B C 1
ATOM 2150 O O . LEU B 1 31 ? 2.02 -43.906 -19.203 1 93.62 31 LEU B O 1
ATOM 2154 N N . VAL B 1 32 ? 1.408 -45.062 -17.406 1 94.81 32 VAL B N 1
ATOM 2155 C CA . VAL B 1 32 ? 2.781 -45.438 -17.078 1 94.81 32 VAL B CA 1
ATOM 2156 C C . VAL B 1 32 ? 2.844 -46.938 -16.703 1 94.81 32 VAL B C 1
ATOM 2158 O O . VAL B 1 32 ? 1.822 -47.531 -16.391 1 94.81 32 VAL B O 1
ATOM 2161 N N . PRO B 1 33 ? 4.055 -47.406 -16.797 1 92.12 33 PRO B N 1
ATOM 2162 C CA . PRO B 1 33 ? 4.184 -48.781 -16.406 1 92.12 33 PRO B CA 1
ATOM 2163 C C . PRO B 1 33 ? 3.854 -49.031 -14.93 1 92.12 33 PRO B C 1
ATOM 2165 O O . PRO B 1 33 ? 4.234 -48.219 -14.07 1 92.12 33 PRO B O 1
ATOM 2168 N N . GLY B 1 34 ? 3.109 -50.062 -14.633 1 89.75 34 GLY B N 1
ATOM 2169 C CA . GLY B 1 34 ? 2.738 -50.406 -13.273 1 89.75 34 GLY B CA 1
ATOM 2170 C C . GLY B 1 34 ? 3.803 -51.188 -12.547 1 89.75 34 GLY B C 1
ATOM 2171 O O . GLY B 1 34 ? 4.91 -51.375 -13.062 1 89.75 34 GLY B O 1
ATOM 2172 N N . SER B 1 35 ? 3.404 -51.688 -11.352 1 86.44 35 SER B N 1
ATOM 2173 C CA . SER B 1 35 ? 4.355 -52.375 -10.492 1 86.44 35 SER B CA 1
ATOM 2174 C C . SER B 1 35 ? 4.539 -53.812 -10.93 1 86.44 35 SER B C 1
ATOM 2176 O O . SER B 1 35 ? 5.578 -54.438 -10.672 1 86.44 35 SER B O 1
ATOM 2178 N N . CYS B 1 36 ? 3.506 -54.312 -11.57 1 83.94 36 CYS B N 1
ATOM 2179 C CA . CYS B 1 36 ? 3.537 -55.719 -11.883 1 83.94 36 CYS B CA 1
ATOM 2180 C C . CYS B 1 36 ? 4.332 -55.969 -13.156 1 83.94 36 CYS B C 1
ATOM 2182 O O . CYS B 1 36 ? 4.578 -57.125 -13.523 1 83.94 36 CYS B O 1
ATOM 2184 N N . GLY B 1 37 ? 4.75 -54.938 -13.938 1 80.69 37 GLY B N 1
ATOM 2185 C CA . GLY B 1 37 ? 5.621 -55.031 -15.094 1 80.69 37 GLY B CA 1
ATOM 2186 C C . GLY B 1 37 ? 4.859 -55.25 -16.391 1 80.69 37 GLY B C 1
ATOM 2187 O O . GLY B 1 37 ? 5.43 -55.156 -17.484 1 80.69 37 GLY B O 1
ATOM 2188 N N . CYS B 1 38 ? 3.564 -55.656 -16.344 1 87.94 38 CYS B N 1
ATOM 2189 C CA . CYS B 1 38 ? 2.855 -55.906 -17.594 1 87.94 38 CYS B CA 1
ATOM 2190 C C . CYS B 1 38 ? 1.655 -54.969 -17.734 1 87.94 38 CYS B C 1
ATOM 2192 O O . CYS B 1 38 ? 1.122 -54.812 -18.828 1 87.94 38 CYS B O 1
ATOM 2194 N N . CYS B 1 39 ? 1.158 -54.562 -16.594 1 91.94 39 CYS B N 1
ATOM 2195 C CA . CYS B 1 39 ? 0.001 -53.656 -16.641 1 91.94 39 CYS B CA 1
ATOM 2196 C C . CYS B 1 39 ? 0.434 -52.188 -16.641 1 91.94 39 CYS B C 1
ATOM 2198 O O . CYS B 1 39 ? 1.493 -51.875 -16.109 1 91.94 39 CYS B O 1
ATOM 2200 N N . LEU B 1 40 ? -0.401 -51.406 -17.312 1 93.31 40 LEU B N 1
ATOM 2201 C CA . LEU B 1 40 ? -0.23 -49.969 -17.234 1 93.31 40 LEU B CA 1
ATOM 2202 C C . LEU B 1 40 ? -1.059 -49.375 -16.094 1 93.31 40 LEU B C 1
ATOM 2204 O O . LEU B 1 40 ? -2.004 -50.031 -15.617 1 93.31 40 LEU B O 1
ATOM 2208 N N . GLU B 1 41 ? -0.618 -48.312 -15.562 1 93.62 41 GLU B N 1
ATOM 2209 C CA . GLU B 1 41 ? -1.348 -47.531 -14.547 1 93.62 41 GLU B CA 1
ATOM 2210 C C . GLU B 1 41 ? -1.406 -46.062 -14.898 1 93.62 41 GLU B C 1
ATOM 2212 O O . GLU B 1 41 ? -0.678 -45.594 -15.781 1 93.62 41 GLU B O 1
ATOM 2217 N N . CYS B 1 42 ? -2.348 -45.375 -14.25 1 95.12 42 CYS B N 1
ATOM 2218 C CA . CYS B 1 42 ? -2.4 -43.938 -14.461 1 95.12 42 CYS B CA 1
ATOM 2219 C C . CYS B 1 42 ? -1.155 -43.25 -13.898 1 95.12 42 CYS B C 1
ATOM 2221 O O . CYS B 1 42 ? -0.724 -43.562 -12.789 1 95.12 42 CYS B O 1
ATOM 2223 N N . GLY B 1 43 ? -0.614 -42.375 -14.688 1 95.62 43 GLY B N 1
ATOM 2224 C CA . GLY B 1 43 ? 0.512 -41.594 -14.188 1 95.62 43 GLY B CA 1
ATOM 2225 C C . GLY B 1 43 ? 0.12 -40.594 -13.133 1 95.62 43 GLY B C 1
ATOM 2226 O O . GLY B 1 43 ? -0.967 -40 -13.188 1 95.62 43 GLY B O 1
ATOM 2227 N N . ASN B 1 44 ? 1.041 -40.312 -12.273 1 96.06 44 ASN B N 1
ATOM 2228 C CA . ASN B 1 44 ? 0.808 -39.344 -11.211 1 96.06 44 ASN B CA 1
ATOM 2229 C C . ASN B 1 44 ? 0.788 -37.906 -11.758 1 96.06 44 ASN B C 1
ATOM 2231 O O . ASN B 1 44 ? 1.496 -37.594 -12.719 1 96.06 44 ASN B O 1
ATOM 2235 N N . LEU B 1 45 ? -0.009 -37.156 -11.125 1 95.88 45 LEU B N 1
ATOM 2236 C CA . LEU B 1 45 ? -0.138 -35.75 -11.516 1 95.88 45 LEU B CA 1
ATOM 2237 C C . LEU B 1 45 ? 0.917 -34.906 -10.82 1 95.88 45 LEU B C 1
ATOM 2239 O O . LEU B 1 45 ? 1.594 -35.344 -9.898 1 95.88 45 LEU B O 1
ATOM 2243 N N . GLU B 1 46 ? 1.009 -33.688 -11.359 1 95.06 46 GLU B N 1
ATOM 2244 C CA . GLU B 1 46 ? 1.922 -32.75 -10.727 1 95.06 46 GLU B CA 1
ATOM 2245 C C . GLU B 1 46 ? 1.599 -32.562 -9.242 1 95.06 46 GLU B C 1
ATOM 2247 O O . GLU B 1 46 ? 0.431 -32.438 -8.867 1 95.06 46 GLU B O 1
ATOM 2252 N N . GLY B 1 47 ? 2.66 -32.594 -8.398 1 93.31 47 GLY B N 1
ATOM 2253 C CA . GLY B 1 47 ? 2.496 -32.375 -6.965 1 93.31 47 GLY B CA 1
ATOM 2254 C C . GLY B 1 47 ? 2.305 -33.688 -6.203 1 93.31 47 GLY B C 1
ATOM 2255 O O . GLY B 1 47 ? 2.395 -33.688 -4.973 1 93.31 47 GLY B O 1
ATOM 2256 N N . GLN B 1 48 ? 2.012 -34.719 -6.84 1 93.81 48 GLN B N 1
ATOM 2257 C CA . GLN B 1 48 ? 1.795 -36 -6.172 1 93.81 48 GLN B CA 1
ATOM 2258 C C . GLN B 1 48 ? 3.119 -36.688 -5.879 1 93.81 48 GLN B C 1
ATOM 2260 O O . GLN B 1 48 ? 4.086 -36.562 -6.625 1 93.81 48 GLN B O 1
ATOM 2265 N N . ALA B 1 49 ? 3.064 -37.438 -4.844 1 94.56 49 ALA B N 1
ATOM 2266 C CA . ALA B 1 49 ? 4.238 -38.219 -4.488 1 94.56 49 ALA B CA 1
ATOM 2267 C C . ALA B 1 49 ? 4.578 -39.219 -5.582 1 94.56 49 ALA B C 1
ATOM 2269 O O . ALA B 1 49 ? 3.693 -39.688 -6.309 1 94.56 49 ALA B O 1
ATOM 2270 N N . CYS B 1 50 ? 5.859 -39.562 -5.656 1 95.5 50 CYS B N 1
ATOM 2271 C CA . CYS B 1 50 ? 6.285 -40.438 -6.734 1 95.5 50 CYS B CA 1
ATOM 2272 C C . CYS B 1 50 ? 7.461 -41.312 -6.297 1 95.5 50 CYS B C 1
ATOM 2274 O O . CYS B 1 50 ? 8.078 -41.031 -5.266 1 95.5 50 CYS B O 1
ATOM 2276 N N . ASP B 1 51 ? 7.676 -42.406 -7.027 1 93.38 51 ASP B N 1
ATOM 2277 C CA . ASP B 1 51 ? 8.844 -43.25 -6.867 1 93.38 51 ASP B CA 1
ATOM 2278 C C . ASP B 1 51 ? 9.984 -42.812 -7.781 1 93.38 51 ASP B C 1
ATOM 2280 O O . ASP B 1 51 ? 9.789 -42.656 -8.992 1 93.38 51 ASP B O 1
ATOM 2284 N N . PRO B 1 52 ? 11.094 -42.562 -7.102 1 90.56 52 PRO B N 1
ATOM 2285 C CA . PRO B 1 52 ? 12.234 -42.25 -7.965 1 90.56 52 PRO B CA 1
ATOM 2286 C C . PRO B 1 52 ? 12.594 -43.406 -8.898 1 90.56 52 PRO B C 1
ATOM 2288 O O . PRO B 1 52 ? 12.312 -44.562 -8.594 1 90.56 52 PRO B O 1
ATOM 2291 N N . GLY B 1 53 ? 13.188 -43.031 -10.078 1 88.06 53 GLY B N 1
ATOM 2292 C CA . GLY B 1 53 ? 13.594 -44.062 -11.023 1 88.06 53 GLY B CA 1
ATOM 2293 C C . GLY B 1 53 ? 12.5 -44.438 -12 1 88.06 53 GLY B C 1
ATOM 2294 O O . GLY B 1 53 ? 11.688 -43.594 -12.383 1 88.06 53 GLY B O 1
ATOM 2295 N N . ASN B 1 54 ? 12.539 -45.688 -12.508 1 87.5 54 ASN B N 1
ATOM 2296 C CA . ASN B 1 54 ? 11.641 -46.094 -13.594 1 87.5 54 ASN B CA 1
ATOM 2297 C C . ASN B 1 54 ? 10.695 -47.219 -13.164 1 87.5 54 ASN B C 1
ATOM 2299 O O . ASN B 1 54 ? 10.07 -47.844 -14.008 1 87.5 54 ASN B O 1
ATOM 2303 N N . ARG B 1 55 ? 10.633 -47.406 -11.82 1 88 55 ARG B N 1
ATOM 2304 C CA . ARG B 1 55 ? 9.758 -48.469 -11.344 1 88 55 ARG B CA 1
ATOM 2305 C C . ARG B 1 55 ? 8.766 -47.938 -10.312 1 88 55 ARG B C 1
ATOM 2307 O O . ARG B 1 55 ? 9.102 -47.094 -9.492 1 88 55 ARG B O 1
ATOM 2314 N N . SER B 1 56 ? 7.621 -48.406 -10.445 1 89.31 56 SER B N 1
ATOM 2315 C CA . SER B 1 56 ? 6.594 -48.125 -9.453 1 89.31 56 SER B CA 1
ATOM 2316 C C . SER B 1 56 ? 6.738 -49.031 -8.227 1 89.31 56 SER B C 1
ATOM 2318 O O . SER B 1 56 ? 6.59 -50.25 -8.328 1 89.31 56 SER B O 1
ATOM 2320 N N . VAL B 1 57 ? 7.027 -48.5 -7.133 1 85.69 57 VAL B N 1
ATOM 2321 C CA . VAL B 1 57 ? 7.258 -49.312 -5.938 1 85.69 57 VAL B CA 1
ATOM 2322 C C . VAL B 1 57 ? 6.191 -49 -4.891 1 85.69 57 VAL B C 1
ATOM 2324 O O . VAL B 1 57 ? 5.512 -49.906 -4.398 1 85.69 57 VAL B O 1
ATOM 2327 N N . PHE B 1 58 ? 6.047 -47.719 -4.613 1 90.25 58 PHE B N 1
ATOM 2328 C CA . PHE B 1 58 ? 5.156 -47.375 -3.514 1 90.25 58 PHE B CA 1
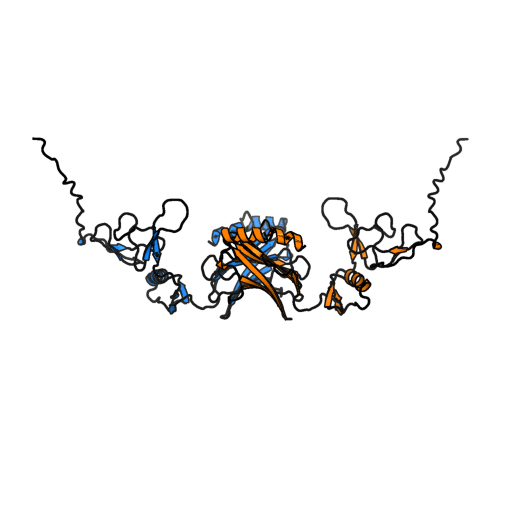ATOM 2329 C C . PHE B 1 58 ? 4.176 -46.281 -3.936 1 90.25 58 PHE B C 1
ATOM 2331 O O . PHE B 1 58 ? 2.961 -46.469 -3.801 1 90.25 58 PHE B O 1
ATOM 2338 N N . TYR B 1 59 ? 4.672 -45.219 -4.512 1 93.31 59 TYR B N 1
ATOM 2339 C CA . TYR B 1 59 ? 3.834 -44.062 -4.789 1 93.31 59 TYR B CA 1
ATOM 2340 C C . TYR B 1 59 ? 3.426 -44 -6.254 1 93.31 59 TYR B C 1
ATOM 2342 O O . TYR B 1 59 ? 2.473 -43.312 -6.621 1 93.31 59 TYR B O 1
ATOM 2350 N N . GLY B 1 60 ? 4.164 -44.781 -7.152 1 93.56 60 GLY B N 1
ATOM 2351 C CA . GLY B 1 60 ? 3.881 -44.75 -8.578 1 93.56 60 GLY B CA 1
ATOM 2352 C C . GLY B 1 60 ? 4.812 -43.844 -9.367 1 93.56 60 GLY B C 1
ATOM 2353 O O . GLY B 1 60 ? 5.715 -43.25 -8.797 1 93.56 60 GLY B O 1
ATOM 2354 N N . LEU B 1 61 ? 4.59 -43.812 -10.695 1 95.75 61 LEU B N 1
ATOM 2355 C CA . LEU B 1 61 ? 5.445 -43.031 -11.594 1 95.75 61 LEU B CA 1
ATOM 2356 C C . LEU B 1 61 ? 4.742 -41.781 -12.055 1 95.75 61 LEU B C 1
ATOM 2358 O O . LEU B 1 61 ? 3.512 -41.719 -12.141 1 95.75 61 LEU B O 1
ATOM 2362 N N . CYS B 1 62 ? 5.598 -40.781 -12.375 1 96.62 62 CYS B N 1
ATOM 2363 C CA . CYS B 1 62 ? 5.062 -39.531 -12.875 1 96.62 62 CYS B CA 1
ATOM 2364 C C . CYS B 1 62 ? 4.535 -39.688 -14.297 1 96.62 62 CYS B C 1
ATOM 2366 O O . CYS B 1 62 ? 5.098 -40.438 -15.094 1 96.62 62 CYS B O 1
ATOM 2368 N N . GLY B 1 63 ? 3.473 -39 -14.531 1 95.62 63 GLY B N 1
ATOM 2369 C CA . GLY B 1 63 ? 2.865 -39.031 -15.852 1 95.62 63 GLY B CA 1
ATOM 2370 C C . GLY B 1 63 ? 3.693 -38.312 -16.906 1 95.62 63 GLY B C 1
ATOM 2371 O O . GLY B 1 63 ? 4.855 -37.969 -16.672 1 95.62 63 GLY B O 1
ATOM 2372 N N . THR B 1 64 ? 3.008 -38.094 -18.031 1 93.75 64 THR B N 1
ATOM 2373 C CA . THR B 1 64 ? 3.686 -37.531 -19.203 1 93.75 64 THR B CA 1
ATOM 2374 C C . THR B 1 64 ? 4.168 -36.125 -18.938 1 93.75 64 THR B C 1
ATOM 2376 O O . THR B 1 64 ? 3.396 -35.281 -18.469 1 93.75 64 THR B O 1
ATOM 2379 N N . GLY B 1 65 ? 5.422 -35.875 -19.281 1 95.06 65 GLY B N 1
ATOM 2380 C CA . GLY B 1 65 ? 5.984 -34.531 -19.172 1 95.06 65 GLY B CA 1
ATOM 2381 C C . GLY B 1 65 ? 6.402 -34.156 -17.766 1 95.06 65 GLY B C 1
ATOM 2382 O O . GLY B 1 65 ? 6.789 -33.031 -17.5 1 95.06 65 GLY B O 1
ATOM 2383 N N . LEU B 1 66 ? 6.188 -35.125 -16.875 1 96.44 66 LEU B N 1
ATOM 2384 C CA . LEU B 1 66 ? 6.543 -34.875 -15.477 1 96.44 66 LEU B CA 1
ATOM 2385 C C . LEU B 1 66 ? 7.777 -35.688 -15.086 1 96.44 66 LEU B C 1
ATOM 2387 O O . LEU B 1 66 ? 8.07 -36.719 -15.703 1 96.44 66 LEU B O 1
ATOM 2391 N N . ARG B 1 67 ? 8.477 -35.188 -14.133 1 95.88 67 ARG B N 1
ATOM 2392 C CA . ARG B 1 67 ? 9.625 -35.906 -13.578 1 95.88 67 ARG B CA 1
ATOM 2393 C C . ARG B 1 67 ? 9.547 -35.969 -12.055 1 95.88 67 ARG B C 1
ATOM 2395 O O . ARG B 1 67 ? 8.953 -35.094 -11.43 1 95.88 67 ARG B O 1
ATOM 2402 N N . CYS B 1 68 ? 10.047 -36.969 -11.523 1 95.12 68 CYS B N 1
ATOM 2403 C CA . CYS B 1 68 ? 10.078 -37.125 -10.07 1 95.12 68 CYS B CA 1
ATOM 2404 C C . CYS B 1 68 ? 11.258 -36.375 -9.461 1 95.12 68 CYS B C 1
ATOM 2406 O O . CYS B 1 68 ? 12.406 -36.594 -9.859 1 95.12 68 CYS B O 1
ATOM 2408 N N . GLN B 1 69 ? 11.031 -35.438 -8.656 1 93.19 69 GLN B N 1
ATOM 2409 C CA . GLN B 1 69 ? 12.078 -34.594 -8.07 1 93.19 69 GLN B CA 1
ATOM 2410 C C . GLN B 1 69 ? 11.891 -34.469 -6.562 1 93.19 69 GLN B C 1
ATOM 2412 O O . GLN B 1 69 ? 10.766 -34.469 -6.066 1 93.19 69 GLN B O 1
ATOM 2417 N N . ALA B 1 70 ? 13.031 -34.375 -5.887 1 85.44 70 ALA B N 1
ATOM 2418 C CA . ALA B 1 70 ? 13 -34.188 -4.438 1 85.44 70 ALA B CA 1
ATOM 2419 C C . ALA B 1 70 ? 12.383 -32.844 -4.066 1 85.44 70 ALA B C 1
ATOM 2421 O O . ALA B 1 70 ? 12.664 -31.812 -4.707 1 85.44 70 ALA B O 1
ATOM 2422 N N . GLY B 1 71 ? 11.328 -32.875 -3.441 1 70.44 71 GLY B N 1
ATOM 2423 C CA . GLY B 1 71 ? 10.633 -31.672 -3.023 1 70.44 71 GLY B CA 1
ATOM 2424 C C . GLY B 1 71 ? 11.5 -30.734 -2.197 1 70.44 71 GLY B C 1
ATOM 2425 O O . GLY B 1 71 ? 12.438 -31.188 -1.527 1 70.44 71 GLY B O 1
ATOM 2426 N N . GLY B 1 72 ? 11.766 -29.453 -2.57 1 57.72 72 GLY B N 1
ATOM 2427 C CA . GLY B 1 72 ? 12.555 -28.484 -1.824 1 57.72 72 GLY B CA 1
ATOM 2428 C C . GLY B 1 72 ? 12.062 -28.281 -0.405 1 57.72 72 GLY B C 1
ATOM 2429 O O . GLY B 1 72 ? 12.406 -27.297 0.242 1 57.72 72 GLY B O 1
ATOM 2430 N N . GLY B 1 73 ? 10.992 -28.844 0.072 1 51.75 73 GLY B N 1
ATOM 2431 C CA . GLY B 1 73 ? 10.547 -28.344 1.361 1 51.75 73 GLY B CA 1
ATOM 2432 C C . GLY B 1 73 ? 11.508 -28.656 2.492 1 51.75 73 GLY B C 1
ATOM 2433 O O . GLY B 1 73 ? 12.414 -29.469 2.328 1 51.75 73 GLY B O 1
ATOM 2434 N N . GLY B 1 74 ? 11.5 -27.969 3.729 1 45.97 74 GLY B N 1
ATOM 2435 C CA . GLY B 1 74 ? 12.305 -27.953 4.941 1 45.97 74 GLY B CA 1
ATOM 2436 C C . GLY B 1 74 ? 12.773 -29.328 5.359 1 45.97 74 GLY B C 1
ATOM 2437 O O . GLY B 1 74 ? 12.68 -30.281 4.582 1 45.97 74 GLY B O 1
ATOM 2438 N N . GLU B 1 75 ? 12.711 -29.516 6.797 1 50.78 75 GLU B N 1
ATOM 2439 C CA . GLU B 1 75 ? 13.406 -30.438 7.684 1 50.78 75 GLU B CA 1
ATOM 2440 C C . GLU B 1 75 ? 13.211 -31.891 7.242 1 50.78 75 GLU B C 1
ATOM 2442 O O . GLU B 1 75 ? 14.039 -32.75 7.531 1 50.78 75 GLU B O 1
ATOM 2447 N N . ASP B 1 76 ? 11.867 -32.469 7.406 1 52.16 76 ASP B N 1
ATOM 2448 C CA . ASP B 1 76 ? 11.672 -33.906 7.5 1 52.16 76 ASP B CA 1
ATOM 2449 C C . ASP B 1 76 ? 11.93 -34.594 6.156 1 52.16 76 ASP B C 1
ATOM 2451 O O . ASP B 1 76 ? 12.18 -33.906 5.152 1 52.16 76 ASP B O 1
ATOM 2455 N N . GLU B 1 77 ? 11.219 -35.875 5.969 1 54.47 77 GLU B N 1
ATOM 2456 C CA . GLU B 1 77 ? 11.344 -36.938 4.977 1 54.47 77 GLU B CA 1
ATOM 2457 C C . GLU B 1 77 ? 11.086 -36.406 3.568 1 54.47 77 GLU B C 1
ATOM 2459 O O . GLU B 1 77 ? 10.016 -35.875 3.289 1 54.47 77 GLU B O 1
ATOM 2464 N N . GLU B 1 78 ? 12.078 -35.938 2.846 1 62.22 78 GLU B N 1
ATOM 2465 C CA . GLU B 1 78 ? 12.203 -35.5 1.46 1 62.22 78 GLU B CA 1
ATOM 2466 C C . GLU B 1 78 ? 11.32 -36.312 0.534 1 62.22 78 GLU B C 1
ATOM 2468 O O . GLU B 1 78 ? 11.734 -37.375 0.051 1 62.22 78 GLU B O 1
ATOM 2473 N N . GLU B 1 79 ? 10.031 -36.344 0.729 1 79.31 79 GLU B N 1
ATOM 2474 C CA . GLU B 1 79 ? 9.25 -37.094 -0.251 1 79.31 79 GLU B CA 1
ATOM 2475 C C . GLU B 1 79 ? 9.344 -36.469 -1.636 1 79.31 79 GLU B C 1
ATOM 2477 O O . GLU B 1 79 ? 9.352 -35.25 -1.762 1 79.31 79 GLU B O 1
ATOM 2482 N N . GLU B 1 80 ? 9.648 -37.312 -2.635 1 90.62 80 GLU B N 1
ATOM 2483 C CA . GLU B 1 80 ? 9.742 -36.875 -4.031 1 90.62 80 GLU B CA 1
ATOM 2484 C C . GLU B 1 80 ? 8.352 -36.625 -4.621 1 90.62 80 GLU B C 1
ATOM 2486 O O . GLU B 1 80 ? 7.383 -37.281 -4.246 1 90.62 80 GLU B O 1
ATOM 2491 N N . GLU B 1 81 ? 8.305 -35.594 -5.371 1 95.56 81 GLU B N 1
ATOM 2492 C CA . GLU B 1 81 ? 7.027 -35.281 -6 1 95.56 81 GLU B CA 1
ATOM 2493 C C . GLU B 1 81 ? 7.188 -35.094 -7.508 1 95.56 81 GLU B C 1
ATOM 2495 O O . GLU B 1 81 ? 8.289 -34.812 -7.992 1 95.56 81 GLU B O 1
ATOM 2500 N N . CYS B 1 82 ? 6.074 -35.344 -8.195 1 96.44 82 CYS B N 1
ATOM 2501 C CA . CYS B 1 82 ? 6.07 -35.125 -9.641 1 96.44 82 CYS B CA 1
ATOM 2502 C C . CYS B 1 82 ? 6.07 -33.656 -9.961 1 96.44 82 CYS B C 1
ATOM 2504 O O . CYS B 1 82 ? 5.23 -32.906 -9.461 1 96.44 82 CYS B O 1
ATOM 2506 N N . VAL B 1 83 ? 7.012 -33.219 -10.766 1 96.38 83 VAL B N 1
ATOM 2507 C CA . VAL B 1 83 ? 7.133 -31.812 -11.18 1 96.38 83 VAL B CA 1
ATOM 2508 C C . VAL B 1 83 ? 7.18 -31.734 -12.703 1 96.38 83 VAL B C 1
ATOM 2510 O O . VAL B 1 83 ? 7.781 -32.594 -13.359 1 96.38 83 VAL B O 1
ATOM 2513 N N . CYS B 1 84 ? 6.562 -30.734 -13.188 1 97.25 84 CYS B N 1
ATOM 2514 C CA . CYS B 1 84 ? 6.543 -30.562 -14.633 1 97.25 84 CYS B CA 1
ATOM 2515 C C . CYS B 1 84 ? 7.938 -30.25 -15.164 1 97.25 84 CYS B C 1
ATOM 2517 O O . CYS B 1 84 ? 8.664 -29.438 -14.586 1 97.25 84 CYS B O 1
ATOM 2519 N N . GLU B 1 85 ? 8.281 -30.844 -16.234 1 95.81 85 GLU B N 1
ATOM 2520 C CA . GLU B 1 85 ? 9.594 -30.641 -16.844 1 95.81 85 GLU B CA 1
ATOM 2521 C C . GLU B 1 85 ? 9.719 -29.25 -17.453 1 95.81 85 GLU B C 1
ATOM 2523 O O . GLU B 1 85 ? 10.773 -28.609 -17.359 1 95.81 85 GLU B O 1
ATOM 2528 N N . GLU B 1 86 ? 8.625 -28.875 -18.078 1 93.75 86 GLU B N 1
ATOM 2529 C CA . GLU B 1 86 ? 8.555 -27.516 -18.625 1 93.75 86 GLU B CA 1
ATOM 2530 C C . GLU B 1 86 ? 7.879 -26.562 -17.625 1 93.75 86 GLU B C 1
ATOM 2532 O O . GLU B 1 86 ? 6.66 -26.609 -17.453 1 93.75 86 GLU B O 1
ATOM 2537 N N . GLN B 1 87 ? 8.594 -25.641 -17.125 1 93.94 87 GLN B N 1
ATOM 2538 C CA . GLN B 1 87 ? 8.078 -24.844 -16.031 1 93.94 87 GLN B CA 1
ATOM 2539 C C . GLN B 1 87 ? 7.672 -23.453 -16.5 1 93.94 87 GLN B C 1
ATOM 2541 O O . GLN B 1 87 ? 7.281 -22.609 -15.688 1 93.94 87 GLN B O 1
ATOM 2546 N N . GLU B 1 88 ? 7.633 -23.234 -17.797 1 96 88 GLU B N 1
ATOM 2547 C CA . GLU B 1 88 ? 7.254 -21.922 -18.328 1 96 88 GLU B CA 1
ATOM 2548 C C . GLU B 1 88 ? 5.742 -21.812 -18.484 1 96 88 GLU B C 1
ATOM 2550 O O . GLU B 1 88 ? 5.078 -22.75 -18.906 1 96 88 GLU B O 1
ATOM 2555 N N . PRO B 1 89 ? 5.25 -20.656 -18.156 1 97.38 89 PRO B N 1
ATOM 2556 C CA . PRO B 1 89 ? 3.811 -20.469 -18.344 1 97.38 89 PRO B CA 1
ATOM 2557 C C . PRO B 1 89 ? 3.406 -20.516 -19.828 1 97.38 89 PRO B C 1
ATOM 2559 O O . PRO B 1 89 ? 4.23 -20.266 -20.703 1 97.38 89 PRO B O 1
ATOM 2562 N N . VAL B 1 90 ? 2.15 -20.938 -20.031 1 97.25 90 VAL B N 1
ATOM 2563 C CA . VAL B 1 90 ? 1.622 -20.984 -21.391 1 97.25 90 VAL B CA 1
ATOM 2564 C C . VAL B 1 90 ? 0.202 -20.438 -21.406 1 97.25 90 VAL B C 1
ATOM 2566 O O . VAL B 1 90 ? -0.528 -20.531 -20.422 1 97.25 90 VAL B O 1
ATOM 2569 N N . CYS B 1 91 ? -0.087 -19.844 -22.547 1 98 91 CYS B N 1
ATOM 2570 C CA . CYS B 1 91 ? -1.429 -19.312 -22.75 1 98 91 CYS B CA 1
ATOM 2571 C C . CYS B 1 91 ? -2.322 -20.328 -23.453 1 98 91 CYS B C 1
ATOM 2573 O O . CYS B 1 91 ? -1.967 -20.844 -24.5 1 98 91 CYS B O 1
ATOM 2575 N N . GLY B 1 92 ? -3.475 -20.594 -22.812 1 97.44 92 GLY B N 1
ATOM 2576 C CA . GLY B 1 92 ? -4.434 -21.5 -23.406 1 97.44 92 GLY B CA 1
ATOM 2577 C C . GLY B 1 92 ? -5.367 -20.828 -24.406 1 97.44 92 GLY B C 1
ATOM 2578 O O . GLY B 1 92 ? -5.574 -19.625 -24.344 1 97.44 92 GLY B O 1
ATOM 2579 N N . SER B 1 93 ? -5.938 -21.594 -25.219 1 96.81 93 SER B N 1
ATOM 2580 C CA . SER B 1 93 ? -6.887 -21.094 -26.203 1 96.81 93 SER B CA 1
ATOM 2581 C C . SER B 1 93 ? -8.148 -20.562 -25.531 1 96.81 93 SER B C 1
ATOM 2583 O O . SER B 1 93 ? -8.945 -19.859 -26.156 1 96.81 93 SER B O 1
ATOM 2585 N N . ASP B 1 94 ? -8.328 -20.938 -24.281 1 94.38 94 ASP B N 1
ATOM 2586 C CA . ASP B 1 94 ? -9.469 -20.453 -23.516 1 94.38 94 ASP B CA 1
ATOM 2587 C C . ASP B 1 94 ? -9.164 -19.094 -22.875 1 94.38 94 ASP B C 1
ATOM 2589 O O . ASP B 1 94 ? -9.984 -18.547 -22.125 1 94.38 94 ASP B O 1
ATOM 2593 N N . GLY B 1 95 ? -8 -18.562 -23.109 1 93.06 95 GLY B N 1
ATOM 2594 C CA . GLY B 1 95 ? -7.637 -17.266 -22.578 1 93.06 95 GLY B CA 1
ATOM 2595 C C . GLY B 1 95 ? -7.09 -17.328 -21.156 1 93.06 95 GLY B C 1
ATOM 2596 O O . GLY B 1 95 ? -6.852 -16.297 -20.531 1 93.06 95 GLY B O 1
ATOM 2597 N N . ARG B 1 96 ? -6.914 -18.562 -20.688 1 94.25 96 ARG B N 1
ATOM 2598 C CA . ARG B 1 96 ? -6.379 -18.734 -19.344 1 94.25 96 ARG B CA 1
ATOM 2599 C C . ARG B 1 96 ? -4.883 -19.047 -19.391 1 94.25 96 ARG B C 1
ATOM 2601 O O . ARG B 1 96 ? -4.41 -19.734 -20.297 1 94.25 96 ARG B O 1
ATOM 2608 N N . THR B 1 97 ? -4.211 -18.438 -18.375 1 96.62 97 THR B N 1
ATOM 2609 C CA . THR B 1 97 ? -2.783 -18.719 -18.25 1 96.62 97 THR B CA 1
ATOM 2610 C C . THR B 1 97 ? -2.549 -19.969 -17.422 1 96.62 97 THR B C 1
ATOM 2612 O O . THR B 1 97 ? -3.088 -20.109 -16.328 1 96.62 97 THR B O 1
ATOM 2615 N N . TYR B 1 98 ? -1.829 -20.922 -17.953 1 95.88 98 TYR B N 1
ATOM 2616 C CA . TYR B 1 98 ? -1.382 -22.109 -17.25 1 95.88 98 TYR B CA 1
ATOM 2617 C C . TYR B 1 98 ? 0.091 -22 -16.875 1 95.88 98 TYR B C 1
ATOM 2619 O O . TYR B 1 98 ? 0.92 -21.609 -17.703 1 95.88 98 TYR B O 1
ATOM 2627 N N . MET B 1 99 ? 0.401 -22.344 -15.672 1 95.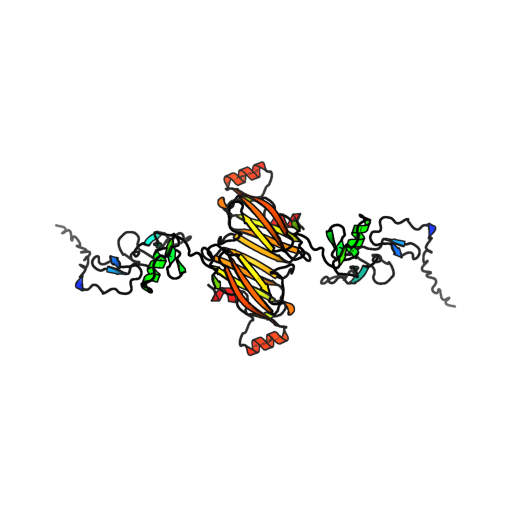5 99 MET B N 1
ATOM 2628 C CA . MET B 1 99 ? 1.738 -22.078 -15.156 1 95.5 99 MET B CA 1
ATOM 2629 C C . MET B 1 99 ? 2.771 -22.969 -15.828 1 95.5 99 MET B C 1
ATOM 2631 O O . MET B 1 99 ? 3.975 -22.719 -15.742 1 95.5 99 MET B O 1
ATOM 2635 N N . ASN B 1 100 ? 2.307 -24 -16.469 1 95.88 100 ASN B N 1
ATOM 2636 C CA . ASN B 1 100 ? 3.162 -24.844 -17.281 1 95.88 100 ASN B CA 1
ATOM 2637 C C . ASN B 1 100 ? 2.344 -25.734 -18.219 1 95.88 100 ASN B C 1
ATOM 2639 O O . ASN B 1 100 ? 1.113 -25.75 -18.141 1 95.88 100 ASN B O 1
ATOM 2643 N N . MET B 1 101 ? 3.064 -26.422 -19.062 1 94.94 101 MET B N 1
ATOM 2644 C CA . MET B 1 101 ? 2.42 -27.234 -20.078 1 94.94 101 MET B CA 1
ATOM 2645 C C . MET B 1 101 ? 1.662 -28.406 -19.453 1 94.94 101 MET B C 1
ATOM 2647 O O . MET B 1 101 ? 0.634 -28.828 -19.969 1 94.94 101 MET B O 1
ATOM 2651 N N . CYS B 1 102 ? 2.154 -28.906 -18.281 1 95.44 102 CYS B N 1
ATOM 2652 C CA . CYS B 1 102 ? 1.508 -30.047 -17.625 1 95.44 102 CYS B CA 1
ATOM 2653 C C . CYS B 1 102 ? 0.122 -29.672 -17.125 1 95.44 102 CYS B C 1
ATOM 2655 O O . CYS B 1 102 ? -0.817 -30.453 -17.219 1 95.44 102 CYS B O 1
ATOM 2657 N N . GLN B 1 103 ? 0.028 -28.516 -16.703 1 94.88 103 GLN B N 1
ATOM 2658 C CA . GLN B 1 103 ? -1.262 -28.016 -16.219 1 94.88 103 GLN B CA 1
ATOM 2659 C C . GLN B 1 103 ? -2.242 -27.844 -17.375 1 94.88 103 GLN B C 1
ATOM 2661 O O . GLN B 1 103 ? -3.43 -28.141 -17.234 1 94.88 103 GLN B O 1
ATOM 2666 N N . LEU B 1 104 ? -1.764 -27.328 -18.453 1 95.25 104 LEU B N 1
ATOM 2667 C CA . LEU B 1 104 ? -2.613 -27.203 -19.641 1 95.25 104 LEU B CA 1
ATOM 2668 C C . LEU B 1 104 ? -3.088 -28.562 -20.125 1 95.25 104 LEU B C 1
ATOM 2670 O O . LEU B 1 104 ? -4.262 -28.734 -20.453 1 95.25 104 LEU B O 1
ATOM 2674 N N . ARG B 1 105 ? -2.188 -29.484 -20.141 1 93.19 105 ARG B N 1
ATOM 2675 C CA . ARG B 1 105 ? -2.523 -30.828 -20.594 1 93.19 105 ARG B CA 1
ATOM 2676 C C . ARG B 1 105 ? -3.58 -31.453 -19.688 1 93.19 105 ARG B C 1
ATOM 2678 O O . ARG B 1 105 ? -4.504 -32.125 -20.172 1 93.19 105 ARG B O 1
ATOM 2685 N N . GLU B 1 106 ? -3.33 -31.25 -18.406 1 93.12 106 GLU B N 1
ATOM 2686 C CA . GLU B 1 106 ? -4.316 -31.781 -17.469 1 93.12 106 GLU B CA 1
ATOM 2687 C C . GLU B 1 106 ? -5.695 -31.172 -17.719 1 93.12 106 GLU B C 1
ATOM 2689 O O . GLU B 1 106 ? -6.699 -31.891 -17.719 1 93.12 106 GLU B O 1
ATOM 2694 N N . ALA B 1 107 ? -5.777 -29.906 -18 1 93.5 107 ALA B N 1
ATOM 2695 C CA . ALA B 1 107 ? -7.039 -29.234 -18.266 1 93.5 107 ALA B CA 1
ATOM 2696 C C . ALA B 1 107 ? -7.648 -29.703 -19.578 1 93.5 107 ALA B C 1
ATOM 2698 O O . ALA B 1 107 ? -8.867 -29.812 -19.719 1 93.5 107 ALA B O 1
ATOM 2699 N N . ALA B 1 108 ? -6.797 -29.953 -20.516 1 93.25 108 ALA B N 1
ATOM 2700 C CA . ALA B 1 108 ? -7.242 -30.375 -21.844 1 93.25 108 ALA B CA 1
ATOM 2701 C C . ALA B 1 108 ? -7.926 -31.734 -21.781 1 93.25 108 ALA B C 1
ATOM 2703 O O . ALA B 1 108 ? -8.68 -32.094 -22.688 1 93.25 108 ALA B O 1
ATOM 2704 N N . PHE B 1 109 ? -7.559 -32.5 -20.719 1 90.81 109 PHE B N 1
ATOM 2705 C CA . PHE B 1 109 ? -8.219 -33.781 -20.547 1 90.81 109 PHE B CA 1
ATOM 2706 C C . PHE B 1 109 ? -9.727 -33.594 -20.438 1 90.81 109 PHE B C 1
ATOM 2708 O O . PHE B 1 109 ? -10.492 -34.375 -21.016 1 90.81 109 PHE B O 1
ATOM 2715 N N . SER B 1 110 ? -10.117 -32.531 -19.719 1 90.69 110 SER B N 1
ATOM 2716 C CA . SER B 1 110 ? -11.539 -32.281 -19.516 1 90.69 110 SER B CA 1
ATOM 2717 C C . SER B 1 110 ? -12.117 -31.422 -20.625 1 90.69 110 SER B C 1
ATOM 2719 O O . SER B 1 110 ? -13.336 -31.359 -20.812 1 90.69 110 SER B O 1
ATOM 2721 N N . THR B 1 111 ? -11.258 -30.75 -21.344 1 92.62 111 THR B N 1
ATOM 2722 C CA . THR B 1 111 ? -11.641 -29.906 -22.469 1 92.62 111 THR B CA 1
ATOM 2723 C C . THR B 1 111 ? -10.773 -30.188 -23.688 1 92.62 111 THR B C 1
ATOM 2725 O O . THR B 1 111 ? -9.812 -29.453 -23.953 1 92.62 111 THR B O 1
ATOM 2728 N N . PRO B 1 112 ? -11.148 -31.109 -24.484 1 90.31 112 PRO B N 1
ATOM 2729 C CA . PRO B 1 112 ? -10.281 -31.609 -25.562 1 90.31 112 PRO B CA 1
ATOM 2730 C C . PRO B 1 112 ? -9.938 -30.547 -26.578 1 90.31 112 PRO B C 1
ATOM 2732 O O . PRO B 1 112 ? -8.922 -30.641 -27.266 1 90.31 112 PRO B O 1
ATOM 2735 N N . GLU B 1 113 ? -10.734 -29.562 -26.656 1 94 113 GLU B N 1
ATOM 2736 C CA . GLU B 1 113 ? -10.469 -28.516 -27.656 1 94 113 GLU B CA 1
ATOM 2737 C C . GLU B 1 113 ? -9.414 -27.547 -27.156 1 94 113 GLU B C 1
ATOM 2739 O O . GLU B 1 113 ? -8.891 -26.734 -27.922 1 94 113 GLU B O 1
ATOM 2744 N N . LEU B 1 114 ? -9 -27.688 -25.953 1 96.19 114 LEU B N 1
ATOM 2745 C CA . LEU B 1 114 ? -8.047 -26.766 -25.344 1 96.19 114 LEU B CA 1
ATOM 2746 C C . LEU B 1 114 ? -6.641 -27.016 -25.875 1 96.19 114 LEU B C 1
ATOM 2748 O O . LEU B 1 114 ? -6.188 -28.156 -25.938 1 96.19 114 LEU B O 1
ATOM 2752 N N . HIS B 1 115 ? -6.012 -25.969 -26.391 1 95.5 115 HIS B N 1
ATOM 2753 C CA . HIS B 1 115 ? -4.641 -26.047 -26.891 1 95.5 115 HIS B CA 1
ATOM 2754 C C . HIS B 1 115 ? -3.85 -24.797 -26.531 1 95.5 115 HIS B C 1
ATOM 2756 O O . HIS B 1 115 ? -4.406 -23.844 -25.969 1 95.5 115 HIS B O 1
ATOM 2762 N N . THR B 1 116 ? -2.594 -24.844 -26.797 1 95.5 116 THR B N 1
ATOM 2763 C CA . THR B 1 116 ? -1.725 -23.703 -26.516 1 95.5 116 THR B CA 1
ATOM 2764 C C . THR B 1 116 ? -1.932 -22.594 -27.547 1 95.5 116 THR B C 1
ATOM 2766 O O . THR B 1 116 ? -1.82 -22.828 -28.75 1 95.5 116 THR B O 1
ATOM 2769 N N . ALA B 1 117 ? -2.258 -21.484 -27.094 1 95.81 117 ALA B N 1
ATOM 2770 C CA . ALA B 1 117 ? -2.426 -20.328 -27.969 1 95.81 117 ALA B CA 1
ATOM 2771 C C . ALA B 1 117 ? -1.13 -19.531 -28.078 1 95.81 117 ALA B C 1
ATOM 2773 O O . ALA B 1 117 ? -0.965 -18.734 -29 1 95.81 117 ALA B O 1
ATOM 2774 N N . GLY B 1 118 ? -0.21 -19.766 -27.156 1 94 118 GLY B N 1
ATOM 2775 C CA . GLY B 1 118 ? 1.062 -19.062 -27.188 1 94 118 GLY B CA 1
ATOM 2776 C C . GLY B 1 118 ? 1.957 -19.375 -26 1 94 118 GLY B C 1
ATOM 2777 O O . GLY B 1 118 ? 1.497 -19.938 -25 1 94 118 GLY B O 1
ATOM 2778 N N . ARG B 1 119 ? 3.197 -19 -26.219 1 93.94 119 ARG B N 1
ATOM 2779 C CA . ARG B 1 119 ? 4.148 -19.125 -25.109 1 93.94 119 ARG B CA 1
ATOM 2780 C C . ARG B 1 119 ? 3.984 -17.969 -24.125 1 93.94 119 ARG B C 1
ATOM 2782 O O . ARG B 1 119 ? 3.584 -16.875 -24.5 1 93.94 119 ARG B O 1
ATOM 2789 N N . GLY B 1 120 ? 4.27 -18.297 -22.891 1 96.12 120 GLY B N 1
ATOM 2790 C CA . GLY B 1 120 ? 4.117 -17.266 -21.891 1 96.12 120 GLY B CA 1
ATOM 2791 C C . GLY B 1 120 ? 2.684 -17.094 -21.422 1 96.12 120 GLY B C 1
ATOM 2792 O O . GLY B 1 120 ? 1.784 -17.797 -21.875 1 96.12 120 GLY B O 1
ATOM 2793 N N . PRO B 1 121 ? 2.5 -16.234 -20.375 1 97.06 121 PRO B N 1
ATOM 2794 C CA . PRO B 1 121 ? 1.146 -15.969 -19.891 1 97.06 121 PRO B CA 1
ATOM 2795 C C . PRO B 1 121 ? 0.275 -15.258 -20.922 1 97.06 121 PRO B C 1
ATOM 2797 O O . PRO B 1 121 ? 0.794 -14.586 -21.812 1 97.06 121 PRO B O 1
ATOM 2800 N N . CYS B 1 122 ? -1.011 -15.445 -20.828 1 97.56 122 CYS B N 1
ATOM 2801 C CA . CYS B 1 122 ? -1.934 -14.742 -21.719 1 97.56 122 CYS B CA 1
ATOM 2802 C C . CYS B 1 122 ? -1.924 -13.242 -21.438 1 97.56 122 CYS B C 1
ATOM 2804 O O . CYS B 1 122 ? -1.95 -12.828 -20.266 1 97.56 122 CYS B O 1
ATOM 2806 N N . ARG B 1 123 ? -1.847 -12.438 -22.438 1 96.88 123 ARG B N 1
ATOM 2807 C CA . ARG B 1 123 ? -1.976 -10.984 -22.297 1 96.88 123 ARG B CA 1
ATOM 2808 C C . ARG B 1 123 ? -3.441 -10.562 -22.297 1 96.88 123 ARG B C 1
ATOM 2810 O O . ARG B 1 123 ? -4.137 -10.695 -23.297 1 96.88 123 ARG B O 1
ATOM 2817 N N . THR B 1 124 ? -3.926 -10.117 -21.156 1 95.31 124 THR B N 1
ATOM 2818 C CA . THR B 1 124 ? -5.34 -9.781 -21.031 1 95.31 124 THR B CA 1
ATOM 2819 C C . THR B 1 124 ? -5.539 -8.633 -20.062 1 95.31 124 THR B C 1
ATOM 2821 O O . THR B 1 124 ? -4.59 -8.195 -19.406 1 95.31 124 THR B O 1
ATOM 2824 N N . VAL B 1 125 ? -6.816 -8.094 -20.109 1 97.38 125 VAL B N 1
ATOM 2825 C CA . VAL B 1 125 ? -7.234 -7.184 -19.047 1 97.38 125 VAL B CA 1
ATOM 2826 C C . VAL B 1 125 ? -7.117 -7.887 -17.703 1 97.38 125 VAL B C 1
ATOM 2828 O O . VAL B 1 125 ? -7.211 -9.109 -17.625 1 97.38 125 VAL B O 1
ATOM 2831 N N . PRO B 1 126 ? -6.867 -7.133 -16.688 1 98.12 126 PRO B N 1
ATOM 2832 C CA . PRO B 1 126 ? -6.742 -7.762 -15.367 1 98.12 126 PRO B CA 1
ATOM 2833 C C . PRO B 1 126 ? -7.957 -8.617 -15.008 1 98.12 126 PRO B C 1
ATOM 2835 O O . PRO B 1 126 ? -9.055 -8.383 -15.516 1 98.12 126 PRO B O 1
ATOM 2838 N N . VAL B 1 127 ? -7.699 -9.609 -14.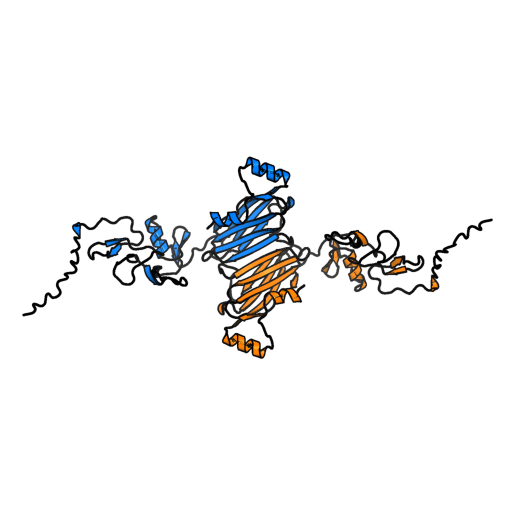172 1 97.44 127 VAL B N 1
ATOM 2839 C CA . VAL B 1 127 ? -8.758 -10.469 -13.648 1 97.44 127 VAL B CA 1
ATOM 2840 C C . VAL B 1 127 ? -8.773 -10.398 -12.125 1 97.44 127 VAL B C 1
ATOM 2842 O O . VAL B 1 127 ? -7.77 -10.695 -11.477 1 97.44 127 VAL B O 1
ATOM 2845 N N . ILE B 1 128 ? -9.906 -10 -11.609 1 97.94 128 ILE B N 1
ATOM 2846 C CA . ILE B 1 128 ? -10.039 -10.008 -10.156 1 97.94 128 ILE B CA 1
ATOM 2847 C C . ILE B 1 128 ? -10.375 -11.414 -9.672 1 97.94 128 ILE B C 1
ATOM 2849 O O . ILE B 1 128 ? -11.5 -11.891 -9.867 1 97.94 128 ILE B O 1
ATOM 2853 N N . LYS B 1 129 ? -9.43 -12.023 -9.055 1 96.62 129 LYS B N 1
ATOM 2854 C CA . LYS B 1 129 ? -9.594 -13.391 -8.578 1 96.62 129 LYS B CA 1
ATOM 2855 C C . LYS B 1 129 ? -10.375 -13.422 -7.262 1 96.62 129 LYS B C 1
ATOM 2857 O O . LYS B 1 129 ? -11.18 -14.328 -7.035 1 96.62 129 LYS B O 1
ATOM 2862 N N . VAL B 1 130 ? -10.055 -12.523 -6.395 1 96.81 130 VAL B N 1
ATOM 2863 C CA . VAL B 1 130 ? -10.75 -12.375 -5.121 1 96.81 130 VAL B CA 1
ATOM 2864 C C . VAL B 1 130 ? -11.273 -10.945 -4.98 1 96.81 130 VAL B C 1
ATOM 2866 O O . VAL B 1 130 ? -10.492 -10.008 -4.797 1 96.81 130 VAL B O 1
ATOM 2869 N N . PRO B 1 131 ? -12.531 -10.727 -5.074 1 97.56 131 PRO B N 1
ATOM 2870 C CA . PRO B 1 131 ? -13.117 -9.398 -4.879 1 97.56 131 PRO B CA 1
ATOM 2871 C C . PRO B 1 131 ? -13.258 -9.039 -3.402 1 97.56 131 PRO B C 1
ATOM 2873 O O . PRO B 1 131 ? -13.203 -9.914 -2.537 1 97.56 131 PRO B O 1
ATOM 2876 N N . PRO B 1 132 ? -13.336 -7.742 -3.115 1 97.75 132 PRO B N 1
ATOM 2877 C CA . PRO B 1 132 ? -13.625 -7.375 -1.729 1 97.75 132 PRO B CA 1
ATOM 2878 C C . PRO B 1 132 ? -15.016 -7.82 -1.28 1 97.75 132 PRO B C 1
ATOM 2880 O O . PRO B 1 132 ? -15.93 -7.93 -2.104 1 97.75 132 PRO B O 1
ATOM 2883 N N . HIS B 1 133 ? -15.164 -8.047 -0.009 1 96.25 133 HIS B N 1
ATOM 2884 C CA . HIS B 1 133 ? -16.438 -8.508 0.533 1 96.25 133 HIS B CA 1
ATOM 2885 C C . HIS B 1 133 ? -17.062 -7.449 1.434 1 96.25 133 HIS B C 1
ATOM 2887 O O . HIS B 1 133 ? -16.375 -6.801 2.219 1 96.25 133 HIS B O 1
ATOM 2893 N N . SER B 1 134 ? -18.391 -7.383 1.252 1 94.75 134 SER B N 1
ATOM 2894 C CA . SER B 1 134 ? -19.125 -6.453 2.098 1 94.75 134 SER B CA 1
ATOM 2895 C C . SER B 1 134 ? -19.078 -6.875 3.562 1 94.75 134 SER B C 1
ATOM 2897 O O . SER B 1 134 ? -18.984 -8.07 3.865 1 94.75 134 SER B O 1
ATOM 2899 N N . GLN B 1 135 ? -19.188 -5.859 4.438 1 93.5 135 GLN B N 1
ATOM 2900 C CA . GLN B 1 135 ? -19.125 -6.18 5.859 1 93.5 135 GLN B CA 1
ATOM 2901 C C . GLN B 1 135 ? -19.812 -5.109 6.695 1 93.5 135 GLN B C 1
ATOM 2903 O O . GLN B 1 135 ? -20 -3.977 6.238 1 93.5 135 GLN B O 1
ATOM 2908 N N . VAL B 1 136 ? -20.234 -5.508 7.84 1 92.44 136 VAL B N 1
ATOM 2909 C CA . VAL B 1 136 ? -20.812 -4.625 8.844 1 92.44 136 VAL B CA 1
ATOM 2910 C C . VAL B 1 136 ? -19.984 -4.672 10.125 1 92.44 136 VAL B C 1
ATOM 2912 O O . VAL B 1 136 ? -19.672 -5.754 10.633 1 92.44 136 VAL B O 1
ATOM 2915 N N . ASN B 1 137 ? -19.547 -3.535 10.578 1 92.94 137 ASN B N 1
ATOM 2916 C CA . ASN B 1 137 ? -18.703 -3.463 11.766 1 92.94 137 ASN B CA 1
ATOM 2917 C C . ASN B 1 137 ? -19.172 -2.367 12.719 1 92.94 137 ASN B C 1
ATOM 2919 O O . ASN B 1 137 ? -20.062 -1.588 12.391 1 92.94 137 ASN B O 1
ATOM 2923 N N . GLY B 1 138 ? -18.625 -2.395 13.922 1 92.56 138 GLY B N 1
ATOM 2924 C CA . GLY B 1 138 ? -18.969 -1.381 14.914 1 92.56 138 GLY B CA 1
ATOM 2925 C C . GLY B 1 138 ? -18.016 -0.202 14.906 1 92.56 138 GLY B C 1
ATOM 2926 O O . GLY B 1 138 ? -16.875 -0.316 14.43 1 92.56 138 GLY B O 1
ATOM 2927 N N . THR B 1 139 ? -18.5 0.914 15.438 1 93.75 139 THR B N 1
ATOM 2928 C CA . THR B 1 139 ? -17.656 2.088 15.594 1 93.75 139 THR B CA 1
ATOM 2929 C C . THR B 1 139 ? -16.422 1.752 16.422 1 93.75 139 THR B C 1
ATOM 2931 O O . THR B 1 139 ? -16.516 1.054 17.438 1 93.75 139 THR B O 1
ATOM 2934 N N . GLY B 1 140 ? -15.258 2.324 15.945 1 94.56 140 GLY B N 1
ATOM 2935 C CA . GLY B 1 140 ? -14.031 2.098 16.688 1 94.56 140 GLY B CA 1
ATOM 2936 C C . GLY B 1 140 ? -13.281 0.855 16.234 1 94.56 140 GLY B C 1
ATOM 2937 O O . GLY B 1 140 ? -12.125 0.647 16.625 1 94.56 140 GLY B O 1
ATOM 2938 N N . SER B 1 141 ? -13.875 0.06 15.406 1 92.69 141 SER B N 1
ATOM 2939 C CA . SER B 1 141 ? -13.266 -1.19 14.969 1 92.69 141 SER B CA 1
ATOM 2940 C C . SER B 1 141 ? -12.242 -0.948 13.859 1 92.69 141 SER B C 1
ATOM 2942 O O . SER B 1 141 ? -12.18 0.147 13.297 1 92.69 141 SER B O 1
ATOM 2944 N N . SER B 1 142 ? -11.383 -1.915 13.688 1 95.12 142 SER B N 1
ATOM 2945 C CA . SER B 1 142 ? -10.469 -1.964 12.547 1 95.12 142 SER B CA 1
ATOM 2946 C C . SER B 1 142 ? -10.906 -3.023 11.539 1 95.12 142 SER B C 1
ATOM 2948 O O . SER B 1 142 ? -11.266 -4.137 11.914 1 95.12 142 SER B O 1
ATOM 2950 N N . LEU B 1 143 ? -10.891 -2.662 10.297 1 95.12 143 LEU B N 1
ATOM 2951 C CA . LEU B 1 143 ? -11.336 -3.619 9.289 1 95.12 143 LEU B CA 1
ATOM 2952 C C . LEU B 1 143 ? -10.438 -3.564 8.062 1 95.12 143 LEU B C 1
ATOM 2954 O O . LEU B 1 143 ? -9.633 -2.646 7.918 1 95.12 143 LEU B O 1
ATOM 2958 N N . ILE B 1 144 ? -10.633 -4.613 7.176 1 97.06 144 ILE B N 1
ATOM 2959 C CA . ILE B 1 144 ? -9.805 -4.738 5.984 1 97.06 144 ILE B CA 1
ATOM 2960 C C . ILE B 1 144 ? -10.656 -5.223 4.812 1 97.06 144 ILE B C 1
ATOM 2962 O O . ILE B 1 144 ? -11.516 -6.094 4.977 1 97.06 144 ILE B O 1
ATOM 2966 N N . PHE B 1 145 ? -10.469 -4.629 3.637 1 97.31 145 PHE B N 1
ATOM 2967 C CA . PHE B 1 145 ? -10.93 -5.16 2.359 1 97.31 145 PHE B CA 1
ATOM 2968 C C . PHE B 1 145 ? -9.773 -5.766 1.573 1 97.31 145 PHE B C 1
ATOM 2970 O O . PHE B 1 145 ? -8.672 -5.211 1.552 1 97.31 145 PHE B O 1
ATOM 2977 N N . LEU B 1 146 ? -10.008 -6.879 0.978 1 97.88 146 LEU B N 1
ATOM 2978 C CA . LEU B 1 146 ? -8.992 -7.543 0.169 1 97.88 146 LEU B CA 1
ATOM 2979 C C . LEU B 1 146 ? -9.414 -7.598 -1.296 1 97.88 146 LEU B C 1
ATOM 2981 O O . LEU B 1 146 ? -10.586 -7.852 -1.602 1 97.88 146 LEU B O 1
ATOM 2985 N N . CYS B 1 147 ? -8.516 -7.402 -2.176 1 98.38 147 CYS B N 1
ATOM 2986 C CA . CYS B 1 147 ? -8.672 -7.574 -3.615 1 98.38 147 CYS B CA 1
ATOM 2987 C C . CYS B 1 147 ? -7.441 -8.242 -4.219 1 98.38 147 CYS B C 1
ATOM 2989 O O . CYS B 1 147 ? -6.332 -7.711 -4.125 1 98.38 147 CYS B O 1
ATOM 2991 N N . GLU B 1 148 ? -7.605 -9.43 -4.797 1 98.31 148 GLU B N 1
ATOM 2992 C CA . GLU B 1 148 ? -6.512 -10.133 -5.465 1 98.31 148 GLU B CA 1
ATOM 2993 C C . GLU B 1 148 ? -6.695 -10.125 -6.98 1 98.31 148 GLU B C 1
ATOM 2995 O O . GLU B 1 148 ? -7.758 -10.5 -7.484 1 98.31 148 GLU B O 1
ATOM 3000 N N . VAL B 1 149 ? -5.641 -9.766 -7.66 1 98.31 149 VAL B N 1
ATOM 3001 C CA . VAL B 1 149 ? -5.754 -9.516 -9.094 1 98.31 149 VAL B CA 1
ATOM 3002 C C . VAL B 1 149 ? -4.699 -10.32 -9.844 1 98.31 149 VAL B C 1
ATOM 3004 O O . VAL B 1 149 ? -3.539 -10.375 -9.43 1 98.31 149 VAL B O 1
ATOM 3007 N N . PHE B 1 150 ? -5.094 -11.07 -10.867 1 97.56 150 PHE B N 1
ATOM 3008 C CA . PHE B 1 150 ? -4.203 -11.641 -11.867 1 97.56 150 PHE B CA 1
ATOM 3009 C C . PHE B 1 150 ? -4.129 -10.742 -13.102 1 97.56 150 PHE B C 1
ATOM 3011 O O . PHE B 1 150 ? -5.156 -10.305 -13.617 1 97.56 150 PHE B O 1
ATOM 3018 N N . ALA B 1 151 ? -2.857 -10.492 -13.477 1 97.06 151 ALA B N 1
ATOM 3019 C CA . ALA B 1 151 ? -2.762 -9.664 -14.68 1 97.06 151 ALA B CA 1
ATOM 3020 C C . ALA B 1 151 ? -1.417 -9.859 -15.375 1 97.06 151 ALA B C 1
ATOM 3022 O O . ALA B 1 151 ? -0.376 -9.938 -14.719 1 97.06 151 ALA B O 1
ATOM 3023 N N . PHE B 1 152 ? -1.544 -9.953 -16.703 1 96.38 152 PHE B N 1
ATOM 3024 C CA . PHE B 1 152 ? -0.378 -9.828 -17.578 1 96.38 152 PHE B CA 1
ATOM 3025 C C . PHE B 1 152 ? -0.721 -9.039 -18.828 1 96.38 152 PHE B C 1
ATOM 3027 O O . PHE B 1 152 ? -1.596 -9.438 -19.609 1 96.38 152 PHE B O 1
ATOM 3034 N N . PRO B 1 153 ? 0.016 -7.984 -19.047 1 95.62 153 PRO B N 1
ATOM 3035 C CA . PRO B 1 153 ? 1.031 -7.344 -18.203 1 95.62 153 PRO B CA 1
ATOM 3036 C C . PRO B 1 153 ? 0.506 -6.984 -16.812 1 95.62 153 PRO B C 1
ATOM 3038 O O . PRO B 1 153 ? -0.705 -6.848 -16.625 1 95.62 153 PRO B O 1
ATOM 3041 N N . MET B 1 154 ? 1.414 -6.844 -15.859 1 96.31 154 MET B N 1
ATOM 3042 C CA . MET B 1 154 ? 1.034 -6.57 -14.477 1 96.31 154 MET B CA 1
ATOM 3043 C C . MET B 1 154 ? 0.134 -5.34 -14.391 1 96.31 154 MET B C 1
ATOM 3045 O O . MET B 1 154 ? 0.29 -4.398 -15.172 1 96.31 154 MET B O 1
ATOM 3049 N N . ALA B 1 155 ? -0.713 -5.348 -13.383 1 96.19 155 ALA B N 1
ATOM 3050 C CA . ALA B 1 155 ? -1.671 -4.262 -13.203 1 96.19 155 ALA B CA 1
ATOM 3051 C C . ALA B 1 155 ? -1.386 -3.488 -11.922 1 96.19 155 ALA B C 1
ATOM 3053 O O . ALA B 1 155 ? -0.703 -3.99 -11.023 1 96.19 155 ALA B O 1
ATOM 3054 N N . LEU B 1 156 ? -1.916 -2.291 -11.891 1 93.94 156 LEU B N 1
ATOM 3055 C CA . LEU B 1 156 ? -1.975 -1.495 -10.672 1 93.94 156 LEU B CA 1
ATOM 3056 C C . LEU B 1 156 ? -3.367 -1.552 -10.055 1 93.94 156 LEU B C 1
ATOM 3058 O O . LEU B 1 156 ? -4.367 -1.593 -10.766 1 93.94 156 LEU B O 1
ATOM 3062 N N . VAL B 1 157 ? -3.367 -1.603 -8.742 1 97.56 157 VAL B N 1
ATOM 3063 C CA . VAL B 1 157 ? -4.648 -1.64 -8.055 1 97.56 157 VAL B CA 1
ATOM 3064 C C . VAL B 1 157 ? -4.84 -0.358 -7.242 1 97.56 157 VAL B C 1
ATOM 3066 O O . VAL B 1 157 ? -3.941 0.054 -6.504 1 97.56 157 VAL B O 1
ATOM 3069 N N . GLU B 1 158 ? -6.008 0.276 -7.422 1 97 158 GLU B N 1
ATOM 3070 C CA . GLU B 1 158 ? -6.379 1.479 -6.684 1 97 158 GLU B CA 1
ATOM 3071 C C . GLU B 1 158 ? -7.703 1.287 -5.949 1 97 158 GLU B C 1
ATOM 3073 O O . GLU B 1 158 ? -8.547 0.492 -6.371 1 97 158 GLU B O 1
ATOM 3078 N N . TRP B 1 159 ? -7.855 2.008 -4.859 1 98.19 159 TRP B N 1
ATOM 3079 C CA . TRP B 1 159 ? -9.086 1.967 -4.082 1 98.19 159 TRP B CA 1
ATOM 3080 C C . TRP B 1 159 ? -9.773 3.328 -4.078 1 98.19 159 TRP B C 1
ATOM 3082 O O . TRP B 1 159 ? -9.109 4.363 -3.975 1 98.19 159 TRP B O 1
ATOM 3092 N N . THR B 1 160 ? -11.102 3.273 -4.145 1 97.75 160 THR B N 1
ATOM 3093 C CA . THR B 1 160 ? -11.906 4.488 -4.043 1 97.75 160 THR B CA 1
ATOM 3094 C C . THR B 1 160 ? -13.164 4.238 -3.211 1 97.75 160 THR B C 1
ATOM 3096 O O . THR B 1 160 ? -13.578 3.092 -3.033 1 97.75 160 THR B O 1
ATOM 3099 N N . LYS B 1 161 ? -13.578 5.281 -2.646 1 97.31 161 LYS B N 1
ATOM 3100 C CA . LYS B 1 161 ? -14.906 5.297 -2.039 1 97.31 161 LYS B CA 1
ATOM 3101 C C . LYS B 1 161 ? -15.906 6.039 -2.924 1 97.31 161 LYS B C 1
ATOM 3103 O O . LYS B 1 161 ? -15.633 7.145 -3.389 1 97.31 161 LYS B O 1
ATOM 3108 N N . GLU B 1 162 ? -17.031 5.359 -3.199 1 94.88 162 GLU B N 1
ATOM 3109 C CA . GLU B 1 162 ? -18.031 5.973 -4.07 1 94.88 162 GLU B CA 1
ATOM 3110 C C . GLU B 1 162 ? -18.469 7.332 -3.537 1 94.88 162 GLU B C 1
ATOM 3112 O O . GLU B 1 162 ? -18.719 7.484 -2.34 1 94.88 162 GLU B O 1
ATOM 3117 N N . GLY B 1 163 ? -18.594 8.305 -4.418 1 91.31 163 GLY B N 1
ATOM 3118 C CA . GLY B 1 163 ? -19.016 9.641 -4.039 1 91.31 163 GLY B CA 1
ATOM 3119 C C . GLY B 1 163 ? -17.859 10.57 -3.719 1 91.31 163 GLY B C 1
ATOM 3120 O O . GLY B 1 163 ? -18.062 11.773 -3.514 1 91.31 163 GLY B O 1
ATOM 3121 N N . ARG B 1 164 ? -16.719 9.992 -3.561 1 86.38 164 ARG B N 1
ATOM 3122 C CA . ARG B 1 164 ? -15.523 10.797 -3.311 1 86.38 164 ARG B CA 1
ATOM 3123 C C . ARG B 1 164 ? -14.586 10.766 -4.512 1 86.38 164 ARG B C 1
ATOM 3125 O O . ARG B 1 164 ? -14.398 9.727 -5.145 1 86.38 164 ARG B O 1
ATOM 3132 N N . ASP B 1 165 ? -14.109 11.844 -4.836 1 80 165 ASP B N 1
ATOM 3133 C CA . ASP B 1 165 ? -13.234 11.969 -5.996 1 80 165 ASP B CA 1
ATOM 3134 C C . ASP B 1 165 ? -11.773 11.789 -5.605 1 80 165 ASP B C 1
ATOM 3136 O O . ASP B 1 165 ? -10.914 12.578 -6.008 1 80 165 ASP B O 1
ATOM 3140 N N . VAL B 1 166 ? -11.523 10.977 -4.652 1 84.25 166 VAL B N 1
ATOM 3141 C CA . VAL B 1 166 ? -10.133 10.82 -4.238 1 84.25 166 VAL B CA 1
ATOM 3142 C C . VAL B 1 166 ? -9.766 9.344 -4.188 1 84.25 166 VAL B C 1
ATOM 3144 O O . VAL B 1 166 ? -10.547 8.516 -3.715 1 84.25 166 VAL B O 1
ATOM 3147 N N . VAL B 1 167 ? -8.656 9.07 -4.781 1 94.56 167 VAL B N 1
ATOM 3148 C CA . VAL B 1 167 ? -8.078 7.742 -4.617 1 94.56 167 VAL B CA 1
ATOM 3149 C C . VAL B 1 167 ? -7.57 7.57 -3.186 1 94.56 167 VAL B C 1
ATOM 3151 O O . VAL B 1 167 ? -6.945 8.477 -2.631 1 94.56 167 VAL B O 1
ATOM 3154 N N . LEU B 1 168 ? -7.965 6.539 -2.529 1 97.31 168 LEU B N 1
ATOM 3155 C CA . LEU B 1 168 ? -7.555 6.266 -1.155 1 97.31 168 LEU B CA 1
ATOM 3156 C C . LEU B 1 168 ? -6.086 5.871 -1.095 1 97.31 168 LEU B C 1
ATOM 3158 O O . LEU B 1 168 ? -5.562 5.258 -2.029 1 97.31 168 LEU B O 1
ATOM 3162 N N . PRO B 1 169 ? -5.359 6.176 -0.083 1 97.31 169 PRO B N 1
ATOM 3163 C CA . PRO B 1 169 ? -5.879 6.598 1.22 1 97.31 169 PRO B CA 1
ATOM 3164 C C . PRO B 1 169 ? -6.074 8.109 1.315 1 97.31 169 PRO B C 1
ATOM 3166 O O . PRO B 1 169 ? -6.582 8.609 2.322 1 97.31 169 PRO B O 1
ATOM 3169 N N . GLY B 1 170 ? -5.707 8.883 0.282 1 95.69 170 GLY B N 1
ATOM 3170 C CA . GLY B 1 170 ? -5.699 10.328 0.435 1 95.69 170 GLY B CA 1
ATOM 3171 C C . GLY B 1 170 ? -4.859 10.805 1.605 1 95.69 170 GLY B C 1
ATOM 3172 O O . GLY B 1 170 ? -3.748 10.312 1.815 1 95.69 170 GLY B O 1
ATOM 3173 N N . ASP B 1 171 ? -5.367 11.758 2.396 1 95.81 171 ASP B N 1
ATOM 3174 C CA . ASP B 1 171 ? -4.617 12.266 3.543 1 95.81 171 ASP B CA 1
ATOM 3175 C C . ASP B 1 171 ? -5.238 11.789 4.855 1 95.81 171 ASP B C 1
ATOM 3177 O O . ASP B 1 171 ? -4.945 12.336 5.922 1 95.81 171 ASP B O 1
ATOM 3181 N N . ASP B 1 172 ? -6.172 10.875 4.766 1 95.19 172 ASP B N 1
ATOM 3182 C CA . ASP B 1 172 ? -6.824 10.352 5.957 1 95.19 172 ASP B CA 1
ATOM 3183 C C . ASP B 1 172 ? -5.891 9.414 6.723 1 95.19 172 ASP B C 1
ATOM 3185 O O . ASP B 1 172 ? -5.562 8.328 6.246 1 95.19 172 ASP B O 1
ATOM 3189 N N . PRO B 1 173 ? -5.551 9.766 7.949 1 95.81 173 PRO B N 1
ATOM 3190 C CA . PRO B 1 173 ? -4.551 8.977 8.68 1 95.81 173 PRO B CA 1
ATOM 3191 C C . PRO B 1 173 ? -5.094 7.633 9.156 1 95.81 173 PRO B C 1
ATOM 3193 O O . PRO B 1 173 ? -4.316 6.758 9.562 1 95.81 173 PRO B O 1
ATOM 3196 N N . HIS B 1 174 ? -6.367 7.441 9.148 1 96.44 174 HIS B N 1
ATOM 3197 C CA . HIS B 1 174 ? -6.898 6.168 9.617 1 96.44 174 HIS B CA 1
ATOM 3198 C C . HIS B 1 174 ? -7.031 5.172 8.469 1 96.44 174 HIS B C 1
ATOM 3200 O O . HIS B 1 174 ? -7.422 4.023 8.68 1 96.44 174 HIS B O 1
ATOM 3206 N N . ILE B 1 175 ? -6.785 5.613 7.266 1 97.75 175 ILE B N 1
ATOM 3207 C CA . ILE B 1 175 ? -6.926 4.742 6.102 1 97.75 175 ILE B CA 1
ATOM 3208 C C . ILE B 1 175 ? -5.547 4.414 5.535 1 97.75 175 ILE B C 1
ATOM 3210 O O . ILE B 1 175 ? -4.707 5.305 5.371 1 97.75 175 ILE B O 1
ATOM 3214 N N . SER B 1 176 ? -5.355 3.184 5.234 1 98.25 176 SER B N 1
ATOM 3215 C CA . SER B 1 176 ? -4.113 2.736 4.609 1 98.25 176 SER B CA 1
ATOM 3216 C C . SER B 1 176 ? -4.387 1.736 3.494 1 98.25 176 SER B C 1
ATOM 3218 O O . SER B 1 176 ? -5.387 1.018 3.527 1 98.25 176 SER B O 1
ATOM 3220 N N . VAL B 1 177 ? -3.6 1.764 2.502 1 98.62 177 VAL B N 1
ATOM 3221 C CA . VAL B 1 177 ? -3.643 0.808 1.4 1 98.62 177 VAL B CA 1
ATOM 3222 C C . VAL B 1 177 ? -2.301 0.086 1.29 1 98.62 177 VAL B C 1
ATOM 3224 O O . VAL B 1 177 ? -1.244 0.721 1.307 1 98.62 177 VAL B O 1
ATOM 3227 N N . GLN B 1 178 ? -2.373 -1.218 1.214 1 98.19 178 GLN B N 1
ATOM 3228 C CA . GLN B 1 178 ? -1.171 -2.027 1.047 1 98.19 178 GLN B CA 1
ATOM 3229 C C . GLN B 1 178 ? -1.3 -2.963 -0.152 1 98.19 178 GLN B C 1
ATOM 3231 O O . GLN B 1 178 ? -2.373 -3.518 -0.401 1 98.19 178 GLN B O 1
ATOM 3236 N N . SER B 1 179 ? -0.239 -3.105 -0.899 1 98.44 179 SER B N 1
ATOM 3237 C CA . SER B 1 179 ? -0.17 -4.047 -2.01 1 98.44 179 SER B CA 1
ATOM 3238 C C . SER B 1 179 ? 1.088 -4.906 -1.93 1 98.44 179 SER B C 1
ATOM 3240 O O . SER B 1 179 ? 2.158 -4.414 -1.567 1 98.44 179 SER B O 1
ATOM 3242 N N . ARG B 1 180 ? 0.931 -6.148 -2.256 1 98.25 180 ARG B N 1
ATOM 3243 C CA . ARG B 1 180 ? 2.037 -7.102 -2.262 1 98.25 180 ARG B CA 1
ATOM 3244 C C . ARG B 1 180 ? 1.941 -8.039 -3.459 1 98.25 180 ARG B C 1
ATOM 3246 O O . ARG B 1 180 ? 0.847 -8.461 -3.838 1 98.25 180 ARG B O 1
ATOM 3253 N N . GLY B 1 181 ? 3.135 -8.32 -3.941 1 97.5 181 GLY B N 1
ATOM 3254 C CA . GLY B 1 181 ? 3.111 -9.336 -4.984 1 97.5 181 GLY B CA 1
ATOM 3255 C C . GLY B 1 181 ? 2.66 -10.695 -4.48 1 97.5 181 GLY B C 1
ATOM 3256 O O . GLY B 1 181 ? 2.977 -11.086 -3.355 1 97.5 181 GLY B O 1
ATOM 3257 N N . GLY B 1 182 ? 1.983 -11.453 -5.414 1 96.06 182 GLY B N 1
ATOM 3258 C CA . GLY B 1 182 ? 1.504 -12.773 -5.035 1 96.06 182 GLY B CA 1
ATOM 3259 C C . GLY B 1 182 ? 0.018 -12.805 -4.73 1 96.06 182 GLY B C 1
ATOM 3260 O O . GLY B 1 182 ? -0.664 -11.781 -4.836 1 96.06 182 GLY B O 1
ATOM 3261 N N . PRO B 1 183 ? -0.488 -13.984 -4.383 1 93.5 183 PRO B N 1
ATOM 3262 C CA . PRO B 1 183 ? 0.24 -15.164 -3.902 1 93.5 183 PRO B CA 1
ATOM 3263 C C . PRO B 1 183 ? 0.852 -15.984 -5.039 1 93.5 183 PRO B C 1
ATOM 3265 O O . PRO B 1 183 ? 1.798 -16.75 -4.812 1 93.5 183 PRO B O 1
ATOM 3268 N N . LEU B 1 184 ? 0.321 -15.953 -6.172 1 92.88 184 LEU B N 1
ATOM 3269 C CA . LEU B 1 184 ? 0.872 -16.672 -7.316 1 92.88 184 LEU B CA 1
ATOM 3270 C C . LEU B 1 184 ? 1.57 -15.727 -8.273 1 92.88 184 LEU B C 1
ATOM 3272 O O . LEU B 1 184 ? 1.521 -14.508 -8.094 1 92.88 184 LEU B O 1
ATOM 3276 N N . LYS B 1 185 ? 2.221 -16.375 -9.266 1 94.81 185 LYS B N 1
ATOM 3277 C CA . LYS B 1 185 ? 2.859 -15.562 -10.305 1 94.81 185 LYS B CA 1
ATOM 3278 C C . LYS B 1 185 ? 1.839 -14.695 -11.031 1 94.81 185 LYS B C 1
ATOM 3280 O O . LYS B 1 185 ? 0.722 -15.133 -11.305 1 94.81 185 LYS B O 1
ATOM 3285 N N . PHE B 1 186 ? 2.197 -13.469 -11.312 1 97.06 186 PHE B N 1
ATOM 3286 C CA . PHE B 1 186 ? 1.409 -12.492 -12.055 1 97.06 186 PHE B CA 1
ATOM 3287 C C . PHE B 1 186 ? 0.208 -12.031 -11.242 1 97.06 186 PHE B C 1
ATOM 3289 O O . PHE B 1 186 ? -0.788 -11.57 -11.797 1 97.06 186 PHE B O 1
ATOM 3296 N N . GLU B 1 187 ? 0.317 -12.273 -9.961 1 97 187 GLU B N 1
ATOM 3297 C CA . GLU B 1 187 ? -0.78 -11.844 -9.102 1 97 187 GLU B CA 1
ATOM 3298 C C . GLU B 1 187 ? -0.319 -10.789 -8.102 1 97 187 GLU B C 1
ATOM 3300 O O . GLU B 1 187 ? 0.848 -10.766 -7.707 1 97 187 GLU B O 1
ATOM 3305 N N . LEU B 1 188 ? -1.266 -10 -7.777 1 97.5 188 LEU B N 1
ATOM 3306 C CA . LEU B 1 188 ? -1.068 -8.953 -6.777 1 97.5 188 LEU B CA 1
ATOM 3307 C C . LEU B 1 188 ? -2.221 -8.93 -5.777 1 97.5 188 LEU B C 1
ATOM 3309 O O . LEU B 1 188 ? -3.387 -9.047 -6.168 1 97.5 188 LEU B O 1
ATOM 3313 N N . SER B 1 189 ? -1.815 -8.852 -4.512 1 98.25 189 SER B N 1
ATOM 3314 C CA . SER B 1 189 ? -2.811 -8.672 -3.459 1 98.25 189 SER B CA 1
ATOM 3315 C C . SER B 1 189 ? -2.822 -7.238 -2.943 1 98.25 189 SER B C 1
ATOM 3317 O O . SER B 1 189 ? -1.766 -6.664 -2.668 1 98.25 189 SER B O 1
ATOM 3319 N N . SER B 1 190 ? -3.99 -6.648 -2.836 1 98.62 190 SER B N 1
ATOM 3320 C CA . SER B 1 190 ? -4.133 -5.297 -2.305 1 98.62 190 SER B CA 1
ATOM 3321 C C . SER B 1 190 ? -5.148 -5.254 -1.17 1 98.62 190 SER B C 1
ATOM 3323 O O . SER B 1 190 ? -6.207 -5.875 -1.254 1 98.62 190 SER B O 1
ATOM 3325 N N . TRP B 1 191 ? -4.781 -4.504 -0.117 1 98.44 191 TRP B N 1
ATOM 3326 C CA . TRP B 1 191 ? -5.629 -4.395 1.065 1 98.44 191 TRP B CA 1
ATOM 3327 C C . TRP B 1 191 ? -5.945 -2.934 1.373 1 98.44 191 TRP B C 1
ATOM 3329 O O . TRP B 1 191 ? -5.055 -2.082 1.361 1 98.44 191 TRP B O 1
ATOM 3339 N N . LEU B 1 192 ? -7.121 -2.646 1.586 1 98.38 192 LEU B N 1
ATOM 3340 C CA . LEU B 1 192 ? -7.559 -1.376 2.154 1 98.38 192 LEU B CA 1
ATOM 3341 C C . LEU B 1 192 ? -7.93 -1.536 3.625 1 98.38 192 LEU B C 1
ATOM 3343 O O . LEU B 1 192 ? -8.828 -2.311 3.961 1 98.38 192 LEU B O 1
ATOM 3347 N N . GLN B 1 193 ? -7.227 -0.859 4.469 1 98 193 GLN B N 1
ATOM 3348 C CA . GLN B 1 193 ? -7.453 -0.963 5.906 1 98 193 GLN B CA 1
ATOM 3349 C C . GLN B 1 193 ? -7.996 0.344 6.477 1 98 193 GLN B C 1
ATOM 3351 O O . GLN B 1 193 ? -7.52 1.426 6.125 1 98 193 GLN B O 1
ATOM 3356 N N . ILE B 1 194 ? -8.938 0.263 7.27 1 97.62 194 ILE B N 1
ATOM 3357 C CA . ILE B 1 194 ? -9.5 1.393 8 1 97.62 194 ILE B CA 1
ATOM 3358 C C . ILE B 1 194 ? -9.367 1.156 9.5 1 97.62 194 ILE B C 1
ATOM 3360 O O . ILE B 1 194 ? -9.883 0.168 10.031 1 97.62 194 ILE B O 1
ATOM 3364 N N . GLU B 1 195 ? -8.68 1.983 10.164 1 97.19 195 GLU B N 1
ATOM 3365 C CA . GLU B 1 195 ? -8.492 1.895 11.609 1 97.19 195 GLU B CA 1
ATOM 3366 C C . GLU B 1 195 ? -9.414 2.859 12.344 1 97.19 195 GLU B C 1
ATOM 3368 O O . GLU B 1 195 ? -9.586 4.004 11.922 1 97.19 195 GLU B O 1
ATOM 3373 N N . GLY B 1 196 ? -10.023 2.352 13.43 1 96 196 GLY B N 1
ATOM 3374 C CA . GLY B 1 196 ? -10.93 3.209 14.172 1 96 196 GLY B CA 1
ATOM 3375 C C . GLY B 1 196 ? -12.117 3.682 13.344 1 96 196 GLY B C 1
ATOM 3376 O O . GLY B 1 196 ? -12.352 4.887 13.227 1 96 196 GLY B O 1
ATOM 3377 N N . ALA B 1 197 ? -12.812 2.758 12.891 1 95.62 197 ALA B N 1
ATOM 3378 C CA . ALA B 1 197 ? -13.906 3.037 11.961 1 95.62 197 ALA B CA 1
ATOM 3379 C C . ALA B 1 197 ? -14.938 3.965 12.594 1 95.62 197 ALA B C 1
ATOM 3381 O O . ALA B 1 197 ? -15.242 3.85 13.789 1 95.62 197 ALA B O 1
ATOM 3382 N N . GLU B 1 198 ? -15.445 4.879 11.82 1 95.81 198 GLU B N 1
ATOM 3383 C CA . GLU B 1 198 ? -16.484 5.828 12.203 1 95.81 198 GLU B CA 1
ATOM 3384 C C . GLU B 1 198 ? -17.688 5.734 11.273 1 95.81 198 GLU B C 1
ATOM 3386 O O . GLU B 1 198 ? -17.578 5.227 10.156 1 95.81 198 GLU B O 1
ATOM 3391 N N . PRO B 1 199 ? -18.812 6.223 11.734 1 94.81 199 PRO B N 1
ATOM 3392 C CA . PRO B 1 199 ? -20.016 6.148 10.891 1 94.81 199 PRO B CA 1
ATOM 3393 C C . PRO B 1 199 ? -19.797 6.766 9.508 1 94.81 199 PRO B C 1
ATOM 3395 O O . PRO B 1 199 ? -20.375 6.293 8.523 1 94.81 199 PRO B O 1
ATOM 3398 N N . GLY B 1 200 ? -18.922 7.703 9.414 1 94.75 200 GLY B N 1
ATOM 3399 C CA . GLY B 1 200 ? -18.641 8.367 8.148 1 94.75 200 GLY B CA 1
ATOM 3400 C C . GLY B 1 200 ? -17.906 7.48 7.16 1 94.75 200 GLY B C 1
ATOM 3401 O O . GLY B 1 200 ? -17.844 7.793 5.969 1 94.75 200 GLY B O 1
ATOM 3402 N N . ASP B 1 201 ? -17.391 6.434 7.715 1 96.62 201 ASP B N 1
ATOM 3403 C CA . ASP B 1 201 ? -16.656 5.5 6.855 1 96.62 201 ASP B CA 1
ATOM 3404 C C . ASP B 1 201 ? -17.625 4.574 6.117 1 96.62 201 ASP B C 1
ATOM 3406 O O . ASP B 1 201 ? -17.234 3.883 5.176 1 96.62 201 ASP B O 1
ATOM 3410 N N . SER B 1 202 ? -18.859 4.516 6.539 1 96.5 202 SER B N 1
ATOM 3411 C CA . SER B 1 202 ? -19.828 3.691 5.82 1 96.5 202 SER B CA 1
ATOM 3412 C C . SER B 1 202 ? -19.938 4.117 4.359 1 96.5 202 SER B C 1
ATOM 3414 O O . SER B 1 202 ? -19.875 5.309 4.047 1 96.5 202 SER B O 1
ATOM 3416 N N . GLY B 1 203 ? -20.062 3.135 3.488 1 97.12 203 GLY B N 1
ATOM 3417 C CA . GLY B 1 203 ? -20.188 3.418 2.068 1 97.12 203 GLY B CA 1
ATOM 3418 C C . GLY B 1 203 ? -19.703 2.281 1.187 1 97.12 203 GLY B C 1
ATOM 3419 O O . GLY B 1 203 ? -19.453 1.175 1.672 1 97.12 203 GLY B O 1
ATOM 3420 N N . THR B 1 204 ? -19.703 2.58 -0.062 1 97.88 204 THR B N 1
ATOM 3421 C CA . THR B 1 204 ? -19.266 1.599 -1.046 1 97.88 204 THR B CA 1
ATOM 3422 C C . THR B 1 204 ? -17.812 1.851 -1.449 1 97.88 204 THR B C 1
ATOM 3424 O O . THR B 1 204 ? -17.453 2.965 -1.84 1 97.88 204 THR B O 1
ATOM 3427 N N . TYR B 1 205 ? -17.047 0.861 -1.289 1 98.19 205 TYR B N 1
ATOM 3428 C CA . TYR B 1 205 ? -15.648 0.919 -1.676 1 98.19 205 TYR B CA 1
ATOM 3429 C C . TYR B 1 205 ? -15.383 0.073 -2.916 1 98.19 205 TYR B C 1
ATOM 3431 O O . TYR B 1 205 ? -16 -0.98 -3.098 1 98.19 205 TYR B O 1
ATOM 3439 N N . ARG B 1 206 ? -14.461 0.553 -3.711 1 98.19 206 ARG B N 1
ATOM 3440 C CA . ARG B 1 206 ? -14.188 -0.093 -4.992 1 98.19 206 ARG B CA 1
ATOM 3441 C C . ARG B 1 206 ? -12.688 -0.3 -5.191 1 98.19 206 ARG B C 1
ATOM 3443 O O . ARG B 1 206 ? -11.898 0.622 -4.988 1 98.19 206 ARG B O 1
ATOM 3450 N N . CYS B 1 207 ? -12.305 -1.526 -5.516 1 98.44 207 CYS B N 1
ATOM 3451 C CA . CYS B 1 207 ? -10.953 -1.771 -6.008 1 98.44 207 CYS B CA 1
ATOM 3452 C C . CYS B 1 207 ? -10.922 -1.802 -7.531 1 98.44 207 CYS B C 1
ATOM 3454 O O . CYS B 1 207 ? -11.766 -2.447 -8.156 1 98.44 207 CYS B O 1
ATOM 3456 N N . THR B 1 208 ? -10.055 -1.095 -8.102 1 98.25 208 THR B N 1
ATOM 3457 C CA . THR B 1 208 ? -9.914 -0.999 -9.555 1 98.25 208 THR B CA 1
ATOM 3458 C C . THR B 1 208 ? -8.523 -1.45 -9.992 1 98.25 208 THR B C 1
ATOM 3460 O O . THR B 1 208 ? -7.516 -0.937 -9.508 1 98.25 208 THR B O 1
ATOM 3463 N N . ALA B 1 209 ? -8.461 -2.439 -10.852 1 98.5 209 ALA B N 1
ATOM 3464 C CA . ALA B 1 209 ? -7.223 -2.928 -11.445 1 98.5 209 ALA B CA 1
ATOM 3465 C C . ALA B 1 209 ? -7.09 -2.479 -12.898 1 98.5 209 ALA B C 1
ATOM 3467 O O . ALA B 1 209 ? -8.023 -2.633 -13.688 1 98.5 209 ALA B O 1
ATOM 3468 N N . ARG B 1 210 ? -5.883 -1.94 -13.227 1 97.06 210 ARG B N 1
ATOM 3469 C CA . ARG B 1 210 ? -5.723 -1.391 -14.57 1 97.06 210 ARG B CA 1
ATOM 3470 C C . ARG B 1 210 ? -4.352 -1.731 -15.141 1 97.06 210 ARG B C 1
ATOM 3472 O O . ARG B 1 210 ? -3.344 -1.672 -14.43 1 97.06 210 ARG B O 1
ATOM 3479 N N . ASN B 1 211 ? -4.273 -2.199 -16.328 1 95.88 211 ASN B N 1
ATOM 3480 C CA . ASN B 1 211 ? -3.061 -2.26 -17.125 1 95.88 211 ASN B CA 1
ATOM 3481 C C . ASN B 1 211 ? -3.279 -1.661 -18.516 1 95.88 211 ASN B C 1
ATOM 3483 O O . ASN B 1 211 ? -4.301 -1.018 -18.766 1 95.88 211 ASN B O 1
ATOM 3487 N N . ASN B 1 212 ? -2.342 -1.742 -19.469 1 95.88 212 ASN B N 1
ATOM 3488 C CA . ASN B 1 212 ? -2.412 -1.075 -20.766 1 95.88 212 ASN B CA 1
ATOM 3489 C C . ASN B 1 212 ? -3.461 -1.714 -21.672 1 95.88 212 ASN B C 1
ATOM 3491 O O . ASN B 1 212 ? -3.756 -1.196 -22.75 1 95.88 212 ASN B O 1
ATOM 3495 N N . LEU B 1 213 ? -4.051 -2.838 -21.203 1 97.25 213 LEU B N 1
ATOM 3496 C CA . LEU B 1 213 ? -5.031 -3.529 -22.031 1 97.25 213 LEU B CA 1
ATOM 3497 C C . LEU B 1 213 ? -6.453 -3.215 -21.578 1 97.25 213 LEU B C 1
ATOM 3499 O O . LEU B 1 213 ? -7.414 -3.459 -22.312 1 97.25 213 LEU B O 1
ATOM 3503 N N . GLY B 1 214 ? -6.566 -2.723 -20.344 1 98 214 GLY B N 1
ATOM 3504 C CA . GLY B 1 214 ? -7.906 -2.361 -19.891 1 98 214 GLY B CA 1
ATOM 3505 C C . GLY B 1 214 ? -8.023 -2.246 -18.391 1 98 214 GLY B C 1
ATOM 3506 O O . GLY B 1 214 ? -7.012 -2.172 -17.688 1 98 214 GLY B O 1
ATOM 3507 N N . THR B 1 215 ? -9.297 -2.055 -17.906 1 98.31 215 THR B N 1
ATOM 3508 C CA . THR B 1 215 ? -9.602 -1.805 -16.5 1 98.31 215 THR B CA 1
ATOM 3509 C C . THR B 1 215 ? -10.773 -2.67 -16.047 1 98.31 215 THR B C 1
ATOM 3511 O O . THR B 1 215 ? -11.742 -2.852 -16.781 1 98.31 215 THR B O 1
ATOM 3514 N N . VAL B 1 216 ? -10.648 -3.244 -14.891 1 98.5 216 VAL B N 1
ATOM 3515 C CA . VAL B 1 216 ? -11.742 -3.969 -14.25 1 98.5 216 VAL B CA 1
ATOM 3516 C C . VAL B 1 216 ? -11.898 -3.494 -12.805 1 98.5 216 VAL B C 1
ATOM 3518 O O . VAL B 1 216 ? -10.977 -2.902 -12.242 1 98.5 216 VAL B O 1
ATOM 3521 N N . TRP B 1 217 ? -13.102 -3.676 -12.227 1 98.31 217 TRP B N 1
ATOM 3522 C CA . TRP B 1 217 ? -13.289 -3.248 -10.844 1 98.31 217 TRP B CA 1
ATOM 3523 C C . TRP B 1 217 ? -14.305 -4.129 -10.133 1 98.31 217 TRP B C 1
ATOM 3525 O O . TRP B 1 217 ? -15.055 -4.867 -10.781 1 98.31 217 TRP B O 1
ATOM 3535 N N . ALA B 1 218 ? -14.242 -4.207 -8.852 1 98.44 218 ALA B N 1
ATOM 3536 C CA . ALA B 1 218 ? -15.195 -4.844 -7.949 1 98.44 218 ALA B CA 1
ATOM 3537 C C . ALA B 1 218 ? -15.445 -3.977 -6.719 1 98.44 218 ALA B C 1
ATOM 3539 O O . ALA B 1 218 ? -14.578 -3.199 -6.312 1 98.44 218 ALA B O 1
ATOM 3540 N N . SER B 1 219 ? -16.625 -4.078 -6.16 1 97.69 219 SER B N 1
ATOM 3541 C CA . SER B 1 219 ? -16.984 -3.199 -5.055 1 97.69 219 SER B CA 1
ATOM 3542 C C . SER B 1 219 ? -17.547 -3.994 -3.875 1 97.69 219 SER B C 1
ATOM 3544 O O . SER B 1 219 ? -17.906 -5.164 -4.023 1 97.69 219 SER B O 1
ATOM 3546 N N . ALA B 1 220 ? -17.531 -3.408 -2.721 1 97.69 220 ALA B N 1
ATOM 3547 C CA . ALA B 1 220 ? -18.109 -3.943 -1.494 1 97.69 220 ALA B CA 1
ATOM 3548 C C . ALA B 1 220 ? -18.656 -2.822 -0.611 1 97.69 220 ALA B C 1
ATOM 3550 O O . ALA B 1 220 ? -18.141 -1.703 -0.631 1 97.69 220 ALA B O 1
ATOM 3551 N N . VAL B 1 221 ? -19.656 -3.131 0.146 1 97.19 221 VAL B N 1
ATOM 3552 C CA . VAL B 1 221 ? -20.312 -2.145 0.997 1 97.19 221 VAL B CA 1
ATOM 3553 C C . VAL B 1 221 ? -19.844 -2.309 2.439 1 97.19 221 VAL B C 1
ATOM 3555 O O . VAL B 1 221 ? -19.719 -3.432 2.934 1 97.19 221 VAL B O 1
ATOM 3558 N N . LEU B 1 222 ? -19.547 -1.195 3.047 1 96.94 222 LEU B N 1
ATOM 3559 C CA . LEU B 1 222 ? -19.234 -1.172 4.469 1 96.94 222 LEU B CA 1
ATOM 3560 C C . LEU B 1 222 ? -20.328 -0.463 5.258 1 96.94 222 LEU B C 1
ATOM 3562 O O . LEU B 1 222 ? -20.703 0.667 4.934 1 96.94 222 LEU B O 1
ATOM 3566 N N . GLY B 1 223 ? -20.828 -1.144 6.258 1 95.5 223 GLY B N 1
ATOM 3567 C CA . GLY B 1 223 ? -21.688 -0.525 7.254 1 95.5 223 GLY B CA 1
ATOM 3568 C C . GLY B 1 223 ? -21.031 -0.41 8.617 1 95.5 223 GLY B C 1
ATOM 3569 O O . GLY B 1 223 ? -20.547 -1.401 9.164 1 95.5 223 GLY B O 1
ATOM 3570 N N . VAL B 1 224 ? -20.953 0.756 9.078 1 95.81 224 VAL B N 1
ATOM 3571 C CA . VAL B 1 224 ? -20.438 0.987 10.422 1 95.81 224 VAL B CA 1
ATOM 3572 C C . VAL B 1 224 ? -21.578 1.421 11.344 1 95.81 224 VAL B C 1
ATOM 3574 O O . VAL B 1 224 ? -22.188 2.469 11.133 1 95.81 224 VAL B O 1
ATOM 3577 N N . LEU B 1 225 ? -21.75 0.632 12.422 1 93.25 225 LEU B N 1
ATOM 3578 C CA . LEU B 1 225 ? -22.906 0.859 13.289 1 93.25 225 LEU B CA 1
ATOM 3579 C C . LEU B 1 225 ? -22.453 1.259 14.688 1 93.25 225 LEU B C 1
ATOM 3581 O O . LEU B 1 225 ? -21.375 0.875 15.133 1 93.25 225 LEU B O 1
ATOM 3585 N N . GLY B 1 226 ? -23.281 2.041 15.25 1 92.12 226 GLY B N 1
ATOM 3586 C CA . GLY B 1 226 ? -23.078 2.289 16.672 1 92.12 226 GLY B CA 1
ATOM 3587 C C . GLY B 1 226 ? -23.359 1.072 17.531 1 92.12 226 GLY B C 1
ATOM 3588 O O . GLY B 1 226 ? -23.859 0.059 17.047 1 92.12 226 GLY B O 1
ATOM 3589 N N . ALA B 1 227 ? -23 1.261 18.812 1 87.5 227 ALA B N 1
ATOM 3590 C CA . ALA B 1 227 ? -23.094 0.137 19.734 1 87.5 227 ALA B CA 1
ATOM 3591 C C . ALA B 1 227 ? -24.516 -0.444 19.75 1 87.5 227 ALA B C 1
ATOM 3593 O O . ALA B 1 227 ? -24.688 -1.66 19.656 1 87.5 227 ALA B O 1
ATOM 3594 N N . GLU B 1 228 ? -25.531 0.389 19.875 1 88.75 228 GLU B N 1
ATOM 3595 C CA . GLU B 1 228 ? -26.906 -0.071 19.953 1 88.75 228 GLU B CA 1
ATOM 3596 C C . GLU B 1 228 ? -27.359 -0.696 18.641 1 88.75 228 GLU B C 1
ATOM 3598 O O . GLU B 1 228 ? -27.984 -1.764 18.625 1 88.75 228 GLU B O 1
ATOM 3603 N N . GLU B 1 229 ? -27.094 -0.047 17.625 1 88.88 229 GLU B N 1
ATOM 3604 C CA . GLU B 1 229 ? -27.484 -0.532 16.297 1 88.88 229 GLU B CA 1
ATOM 3605 C C . GLU B 1 229 ? -26.797 -1.853 15.969 1 88.88 229 GLU B C 1
ATOM 3607 O O . GLU B 1 229 ? -27.391 -2.73 15.344 1 88.88 229 GLU B O 1
ATOM 3612 N N . LEU B 1 230 ? -25.547 -1.969 16.359 1 86.62 230 LEU B N 1
ATOM 3613 C CA . LEU B 1 230 ? -24.781 -3.182 16.078 1 86.62 230 LEU B CA 1
ATOM 3614 C C . LEU B 1 230 ? -25.375 -4.379 16.812 1 86.62 230 LEU B C 1
ATOM 3616 O O . LEU B 1 230 ? -25.484 -5.469 16.25 1 86.62 230 LEU B O 1
ATOM 3620 N N . SER B 1 231 ? -25.719 -4.137 18.016 1 85.25 231 SER B N 1
ATOM 3621 C CA . SER B 1 231 ? -26.344 -5.191 18.797 1 85.25 231 SER B CA 1
ATOM 3622 C C . SER B 1 231 ? -27.625 -5.691 18.141 1 85.25 231 SER B C 1
ATOM 3624 O O . SER B 1 231 ? -27.859 -6.898 18.078 1 85.25 231 SER B O 1
ATOM 3626 N N . SER B 1 232 ? -28.375 -4.773 17.734 1 86.19 232 SER B N 1
ATOM 3627 C CA . SER B 1 232 ? -29.625 -5.133 17.062 1 86.19 232 SER B CA 1
ATOM 3628 C C . SER B 1 232 ? -29.359 -5.914 15.773 1 86.19 232 SER B C 1
ATOM 3630 O O . SER B 1 232 ? -30.047 -6.887 15.477 1 86.19 232 SER B O 1
ATOM 3632 N N . TYR B 1 233 ? -28.422 -5.461 15.062 1 85.06 233 TYR B N 1
ATOM 3633 C CA . TYR B 1 233 ? -28.062 -6.121 13.82 1 85.06 233 TYR B CA 1
ATOM 3634 C C . TYR B 1 233 ? -27.625 -7.562 14.07 1 85.06 233 TYR B C 1
ATOM 3636 O O . TYR B 1 233 ? -28.062 -8.477 13.367 1 85.06 233 TYR B O 1
ATOM 3644 N N . LEU B 1 234 ? -26.797 -7.766 14.984 1 81.81 234 LEU B N 1
ATOM 3645 C CA . LEU B 1 234 ? -26.281 -9.094 15.297 1 81.81 234 LEU B CA 1
ATOM 3646 C C . LEU B 1 234 ? -27.406 -10.016 15.766 1 81.81 234 LEU B C 1
ATOM 3648 O O . LEU B 1 234 ? -27.422 -11.195 15.422 1 81.81 234 LEU B O 1
ATOM 3652 N N . ALA B 1 235 ? -28.25 -9.414 16.484 1 80.94 235 ALA B N 1
ATOM 3653 C CA . ALA B 1 235 ? -29.391 -10.188 16.969 1 80.94 235 ALA B CA 1
ATOM 3654 C C . ALA B 1 235 ? -30.266 -10.688 15.82 1 80.94 235 ALA B C 1
ATOM 3656 O O . ALA B 1 235 ? -30.75 -11.812 15.852 1 80.94 235 ALA B O 1
ATOM 3657 N N . ASN B 1 236 ? -30.297 -9.953 14.852 1 82.5 236 ASN B N 1
ATOM 3658 C CA . ASN B 1 236 ? -31.188 -10.273 13.742 1 82.5 236 ASN B CA 1
ATOM 3659 C C . ASN B 1 236 ? -30.5 -11.125 12.688 1 82.5 236 ASN B C 1
ATOM 3661 O O . ASN B 1 236 ? -31.156 -11.812 11.906 1 82.5 236 ASN B O 1
ATOM 3665 N N . SER B 1 237 ? -29.25 -10.977 12.547 1 75.69 237 SER B N 1
ATOM 3666 C CA . SER B 1 237 ? -28.516 -11.68 11.5 1 75.69 237 SER B CA 1
ATOM 3667 C C . SER B 1 237 ? -28.109 -13.078 11.953 1 75.69 237 SER B C 1
ATOM 3669 O O . SER B 1 237 ? -27.734 -13.922 11.141 1 75.69 237 SER B O 1
ATOM 3671 N N . GLY B 1 238 ? -28.281 -13.359 13.078 1 68.94 238 GLY B N 1
ATOM 3672 C CA . GLY B 1 238 ? -27.844 -14.625 13.633 1 68.94 238 GLY B CA 1
ATOM 3673 C C . GLY B 1 238 ? -26.328 -14.727 13.766 1 68.94 238 GLY B C 1
ATOM 3674 O O . GLY B 1 238 ? -25.797 -15.812 14.008 1 68.94 238 GLY B O 1
ATOM 3675 N N . ARG B 1 239 ? -25.656 -13.664 13.383 1 66 239 ARG B N 1
ATOM 3676 C CA . ARG B 1 239 ? -24.203 -13.664 13.508 1 66 239 ARG B CA 1
ATOM 3677 C C . ARG B 1 239 ? -23.766 -13.141 14.867 1 66 239 ARG B C 1
ATOM 3679 O O . ARG B 1 239 ? -24.406 -12.258 15.438 1 66 239 ARG B O 1
ATOM 3686 N N . LYS B 1 240 ? -22.875 -13.891 15.406 1 58.53 240 LYS B N 1
ATOM 3687 C CA . LYS B 1 240 ? -22.422 -13.508 16.75 1 58.53 240 LYS B CA 1
ATOM 3688 C C . LYS B 1 240 ? -21.453 -12.336 16.688 1 58.53 240 LYS B C 1
ATOM 3690 O O . LYS B 1 240 ? -21.375 -11.539 17.625 1 58.53 240 LYS B O 1
ATOM 3695 N N . GLN B 1 241 ? -20.578 -12.289 15.648 1 59.62 241 GLN B N 1
ATOM 3696 C CA . GLN B 1 241 ? -19.578 -11.227 15.594 1 59.62 241 GLN B CA 1
ATOM 3697 C C . GLN B 1 241 ? -19.5 -10.617 14.195 1 59.62 241 GLN B C 1
ATOM 3699 O O . GLN B 1 241 ? -19.781 -11.297 13.203 1 59.62 241 GLN B O 1
ATOM 3704 N N . PRO B 1 242 ? -19.359 -9.344 14.297 1 55.47 242 PRO B N 1
ATOM 3705 C CA . PRO B 1 242 ? -19.125 -8.719 12.992 1 55.47 242 PRO B CA 1
ATOM 3706 C C . PRO B 1 242 ? -17.953 -9.336 12.242 1 55.47 242 PRO B C 1
ATOM 3708 O O . PRO B 1 242 ? -17.078 -9.953 12.859 1 55.47 242 PRO B O 1
ATOM 3711 N N . MET B 1 243 ? -17.969 -9.43 10.914 1 57.22 243 MET B N 1
ATOM 3712 C CA . MET B 1 243 ? -16.891 -9.992 10.102 1 57.22 243 MET B CA 1
ATOM 3713 C C . MET B 1 243 ? -15.539 -9.414 10.523 1 57.22 243 MET B C 1
ATOM 3715 O O . MET B 1 243 ? -15.414 -8.203 10.734 1 57.22 243 MET B O 1
ATOM 3719 N N . ASP B 1 244 ? -14.734 -10.156 11.219 1 55.59 244 ASP B N 1
ATOM 3720 C CA . ASP B 1 244 ? -13.398 -9.695 11.578 1 55.59 244 ASP B CA 1
ATOM 3721 C C . ASP B 1 244 ? -12.375 -10.078 10.516 1 55.59 244 ASP B C 1
ATOM 3723 O O . ASP B 1 244 ? -12.656 -10.891 9.633 1 55.59 244 ASP B O 1
ATOM 3727 N N . ILE B 1 245 ? -11.305 -9.414 10.453 1 54.62 245 ILE B N 1
ATOM 3728 C CA . ILE B 1 245 ? -10.18 -9.609 9.539 1 54.62 245 ILE B CA 1
ATOM 3729 C C . ILE B 1 245 ? -9.93 -11.109 9.359 1 54.62 245 ILE B C 1
ATOM 3731 O O . ILE B 1 245 ? -9.562 -11.555 8.266 1 54.62 245 ILE B O 1
ATOM 3735 N N . ALA B 1 246 ? -10.148 -11.789 10.398 1 49.06 246 ALA B N 1
ATOM 3736 C CA . ALA B 1 246 ? -9.844 -13.219 10.461 1 49.06 246 ALA B CA 1
ATOM 3737 C C . ALA B 1 246 ? -10.75 -14.023 9.539 1 49.06 246 ALA B C 1
ATOM 3739 O O . ALA B 1 246 ? -10.398 -15.117 9.102 1 49.06 246 ALA B O 1
ATOM 3740 N N . ASP B 1 247 ? -11.859 -13.438 9.297 1 51.31 247 ASP B N 1
ATOM 3741 C CA . ASP B 1 247 ? -12.805 -14.156 8.445 1 51.31 247 ASP B CA 1
ATOM 3742 C C . ASP B 1 247 ? -12.344 -14.156 6.992 1 51.31 247 ASP B C 1
ATOM 3744 O O . ASP B 1 247 ? -12.695 -15.062 6.227 1 51.31 247 ASP B O 1
ATOM 3748 N N . TYR B 1 248 ? -11.672 -13.156 6.633 1 47.25 248 TYR B N 1
ATOM 3749 C CA . TYR B 1 248 ? -11.156 -13.102 5.27 1 47.25 248 TYR B CA 1
ATOM 3750 C C . TYR B 1 248 ? -10.203 -14.266 5 1 47.25 248 TYR B C 1
ATOM 3752 O O . TYR B 1 248 ? -10.094 -14.734 3.863 1 47.25 248 TYR B O 1
ATOM 3760 N N . ASP B 1 249 ? -9.352 -14.594 6.008 1 47.09 249 ASP B N 1
ATOM 3761 C CA . ASP B 1 249 ? -8.336 -15.625 5.816 1 47.09 249 ASP B CA 1
ATOM 3762 C C . ASP B 1 249 ? -8.977 -16.969 5.457 1 47.09 249 ASP B C 1
ATOM 3764 O O . ASP B 1 249 ? -8.43 -17.719 4.652 1 47.09 249 ASP B O 1
ATOM 3768 N N . GLN B 1 250 ? -10.117 -17.219 6.051 1 43.84 250 GLN B N 1
ATOM 3769 C CA . GLN B 1 250 ? -10.602 -18.594 5.973 1 43.84 250 GLN B CA 1
ATOM 3770 C C . GLN B 1 250 ? -11.164 -18.891 4.59 1 43.84 250 GLN B C 1
ATOM 3772 O O . GLN B 1 250 ? -11.062 -20.016 4.102 1 43.84 250 GLN B O 1
ATOM 3777 N N . ASP B 1 251 ? -11.852 -17.953 4.027 1 41.12 251 ASP B N 1
ATOM 3778 C CA . ASP B 1 251 ? -12.617 -18.359 2.855 1 41.12 251 ASP B CA 1
ATOM 3779 C C . ASP B 1 251 ? -11.828 -18.125 1.57 1 41.12 251 ASP B C 1
ATOM 3781 O O . ASP B 1 251 ? -12.258 -18.531 0.487 1 41.12 251 ASP B O 1
ATOM 3785 N N . ILE B 1 252 ? -10.867 -17.422 1.756 1 41.09 252 ILE B N 1
ATOM 3786 C CA . ILE B 1 252 ? -10.344 -17 0.458 1 41.09 252 ILE B CA 1
ATOM 3787 C C . ILE B 1 252 ? -9.32 -18.016 -0.038 1 41.09 252 ILE B C 1
ATOM 3789 O O . ILE B 1 252 ? -9.156 -18.219 -1.245 1 41.09 252 ILE B O 1
ATOM 3793 N N . TYR B 1 253 ? -8.359 -18.469 0.876 1 37.53 253 TYR B N 1
ATOM 3794 C CA . TYR B 1 253 ? -7.434 -19.453 0.333 1 37.53 253 TYR B CA 1
ATOM 3795 C C . TYR B 1 253 ? -7.875 -20.875 0.689 1 37.53 253 TYR B C 1
ATOM 3797 O O . TYR B 1 253 ? -8.391 -21.109 1.783 1 37.53 253 TYR B O 1
#

InterPro domains:
  IPR000867 Insulin-like growth factor-binding protein, IGFBP [PF00219] (15-68)
  IPR000867 Insulin-like growth factor-binding protein, IGFBP [PS51323] (6-85)
  IPR002350 Kazal domain [PF07648] (81-122)
  IPR002350 Kazal domain [PS51465] (63-124)
  IPR002350 Kazal domain [SM00280] (81-122)
  IPR003598 Immunoglobulin subtype 2 [SM00408] (138-214)
  IPR003599 Immunoglobulin domain subtype [SM00409] (131-225)
  IPR007110 Immunoglobulin-like domain [PS50835] (126-223)
  IPR009030 Growth factor receptor cysteine-rich domain superfamily [SSF57184] (11-95)
  IPR011390 Insulin-like growth factor binding protein-related protein (IGFBP-rP), MAC25 [PTHR14186] (15-229)
  IPR013783 Immunoglobulin-like fold [G3DSA:2.60.40.10] (124-225)
  IPR036058 Kazal domain superfamily [SSF100895] (82-122)
  IPR036179 Immunoglobulin-like domain superfamily [SSF48726] (126-227)